Protein AF-A0A1G2Y520-F1 (afdb_monomer)

Nearest PDB structures (foldseek):
  8b6l-assembly1_O  TM=2.629E-01  e=3.991E+00  Homo sapiens
  4i6i-assembly1_A  TM=1.614E-01  e=7.977E+00  Oryctolagus cuniculus

Foldseek 3Di:
DVVVVVVCVVVVVVVCLVVVCPPPVNVVPLPPQPPDPDLQAWEKEWEDDPQKIKMKTQDNADLDQQDKFKWKDQAAPVQKDKDKALADDDFGFDFLSSLLVVLVVVLVLVLQCLPLPCLVPPPDDDDDDDDDDDDDDDDGDDDDQKDKDKDAAQALVRVQVVCVVVVHHDDSVLSVLCNVRRDRRIIMIMMGGHDNDPPLVVVQPPCPDPPPDDPPCPPDSRGTMMIMMGGHPFDKGWDTDDPDFHTKYKYKYFAAKDFPDDDPPKDKDKTKGWRQDQPRPCSNDPPDRDGGTIMIMIITHRDDDRTDMGTIDHDHDPPVVVSNVSSPDDSVNSVVVSLVVQLQVLLVVQQVVCCVPVVGRPLRSNLSNLSSVLVVVVVCVCVVCVPPPVVCVVVDVVVVSVVSNVSSVVSVVVSVVVSVVVVVVD

Solvent-accessible surface area (backbone atoms only — not comparable to full-atom values): 24856 Å² total; per-residue (Å²): 109,71,68,59,53,55,46,50,51,49,53,47,48,51,48,48,58,48,49,77,55,56,45,95,67,42,86,73,47,86,79,47,69,65,66,70,80,55,97,71,37,29,35,38,38,39,35,59,57,98,50,32,34,39,34,41,38,30,70,66,80,62,92,52,80,78,50,68,46,64,42,74,37,76,33,48,68,92,59,52,47,72,45,83,32,58,61,64,88,80,86,74,53,58,48,35,61,57,48,20,47,56,51,49,49,51,40,50,51,53,51,50,72,66,39,82,85,46,67,91,74,68,90,69,85,88,76,86,88,82,83,89,83,86,83,88,88,79,84,87,68,83,81,84,46,61,47,74,51,78,43,74,32,72,40,56,66,53,44,41,52,56,37,37,76,72,76,38,84,62,61,63,82,76,42,53,72,48,48,92,54,28,35,84,58,21,18,35,42,33,40,35,59,53,75,87,72,82,58,78,66,57,81,74,59,66,85,71,77,79,75,82,86,60,92,82,64,71,76,75,75,69,45,67,15,34,38,38,35,33,60,35,98,55,55,66,48,65,48,68,78,60,93,70,90,44,51,36,37,38,39,37,32,57,37,50,53,37,70,68,58,72,67,92,82,48,59,73,44,79,49,64,33,42,28,75,47,87,78,65,5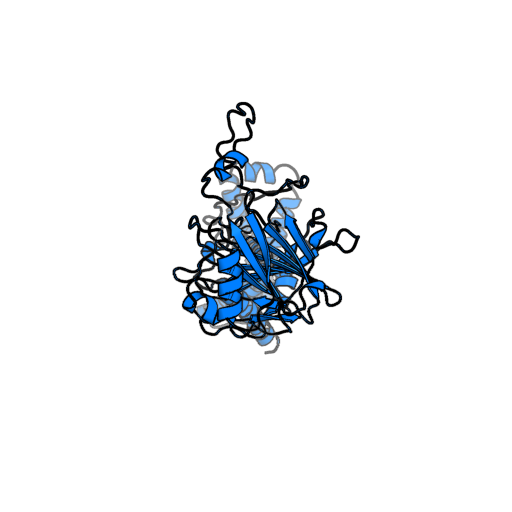7,69,88,76,34,86,92,46,86,58,66,53,47,42,30,21,34,39,39,38,40,68,54,84,69,76,61,45,69,40,39,47,39,87,35,75,65,86,74,43,69,62,31,48,51,53,44,67,48,50,77,72,62,47,48,60,55,39,51,53,51,46,36,50,53,31,19,49,53,28,16,52,51,22,33,72,77,69,73,36,42,83,68,32,19,63,53,17,44,54,59,51,54,50,52,55,50,51,53,46,58,54,60,75,39,81,78,55,55,68,55,48,41,70,73,31,64,65,62,38,51,53,51,52,52,54,51,45,53,52,48,51,51,51,52,51,50,53,49,56,57,60,59,74,76,110

Secondary structure (DSSP, 8-state):
-HHHHHHHHHHHHHHHHHHHH--TTGGGTTT-SS----TTSEEEEEEEETTEEEEEEE----S-TT-EEEEEESS-GGG-EEEEESS------B-HHHHHHHHHHHHHHHHHHH-TTTTTT-----------------------SEEEEEE--SSHHHHHHHHHHTT----HHHHGGGGGG-STT-EEEEEEE-SS--GGGGGG-------TT-TT-----PPPEEEEEEE-SS-EEE----SSSPPPEEEEEES-EEESS--TTS-EEEEEEEE--S---GGG-SSS--SSEEEEEEEE----SS--EEEEEE-PPTTHHHHHHHHH--HHHHHHHHHHHHHHHHHHHHHHHHHHHHS--TTHHHHHTTHHHHHHHHHHHHHHTTTTHHHHHHH-HHHHHHHHHHHHHHHHHHHHHHHHHHHTT-

Mean predicted aligned error: 12.28 Å

Sequence (426 aa):
MKIVTIFAAFLLSQAICLADVNEPNTNNFANQSFRRGNFRSESATINWHDGIQHMVVSPRVVRDNNSIWIFPLKCKSDQVKFNLTGDTLRLSGMDPREIAQNKLKSVNYALIATQLWTLPICYFNMEKSTGNFSGQMSSPVDSNGVRIELFQADSVQTLAQQLESKGRIVPLSELEPYAAYLNSDYSLLTVWREGNEPNMMGLTRGNEPNSTRSSNYRSFRRRPSIYVEFPSDAPYYVLPQKPGRQGRVSLTIAGFWQIANRPQAADFRCNQFVVPDDNIPAFFASSQPLKNIPITTISLGNHAGPVTDLSFVPGRLENMACVDGVANMSPLALVPLGIISLALISYVSAGVSGLLIYKKWRGFATLGFFNIFTILAVGAAMNYRKTDVTDVIKSNKWKARIFLAVFSVLVALISLAAFAMLTKSF

pLDDT: mean 73.28, std 18.88, range [21.95, 97.06]

Structure (mmCIF, N/CA/C/O backbone):
data_AF-A0A1G2Y520-F1
#
_entry.id   AF-A0A1G2Y520-F1
#
loop_
_atom_site.group_PDB
_atom_site.id
_atom_site.type_symbol
_atom_site.label_atom_id
_atom_site.label_alt_id
_atom_site.label_comp_id
_atom_site.label_asym_id
_atom_site.label_entity_id
_atom_site.label_seq_id
_atom_site.pdbx_PDB_ins_code
_atom_site.Cartn_x
_atom_site.Cartn_y
_atom_site.Cartn_z
_atom_site.occupancy
_atom_site.B_iso_or_equiv
_atom_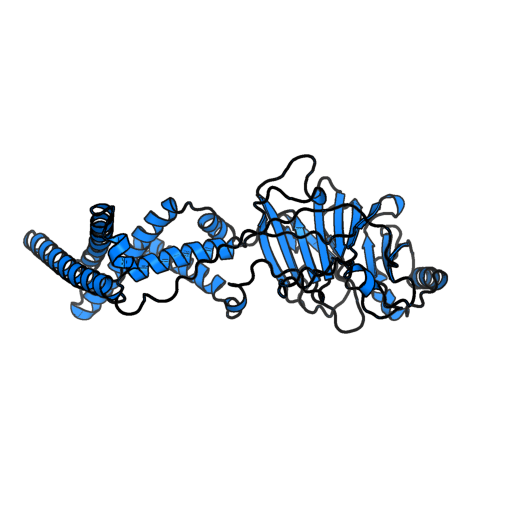site.auth_seq_id
_atom_site.auth_comp_id
_atom_site.auth_asym_id
_atom_site.auth_atom_id
_atom_site.pdbx_PDB_model_num
ATOM 1 N N . MET A 1 1 ? -26.449 -19.793 29.132 1.00 43.16 1 MET A N 1
ATOM 2 C CA . MET A 1 1 ? -25.400 -20.211 28.171 1.00 43.16 1 MET A CA 1
ATOM 3 C C . MET A 1 1 ? -25.212 -19.235 27.010 1.00 43.16 1 MET A C 1
ATOM 5 O O . MET A 1 1 ? -24.106 -18.742 26.884 1.00 43.16 1 MET A O 1
ATOM 9 N N . LYS A 1 2 ? -26.243 -18.865 26.229 1.00 40.91 2 LYS A N 1
ATOM 10 C CA . LYS A 1 2 ? -26.085 -18.014 25.022 1.00 40.91 2 LYS A CA 1
ATOM 11 C C . LYS A 1 2 ? -25.358 -16.665 25.234 1.00 40.91 2 LYS A C 1
ATOM 13 O O . LYS A 1 2 ? -24.536 -16.294 24.409 1.00 40.91 2 LYS A O 1
ATOM 18 N N . ILE A 1 3 ? -25.587 -15.972 26.355 1.00 39.78 3 ILE A N 1
ATOM 19 C CA . ILE A 1 3 ? -24.909 -14.693 26.674 1.00 39.78 3 ILE A CA 1
ATOM 20 C C . ILE A 1 3 ? -23.409 -14.888 26.947 1.00 39.78 3 ILE A C 1
ATOM 22 O O . ILE A 1 3 ? -22.597 -14.072 26.526 1.00 39.78 3 ILE A O 1
ATOM 26 N N . VAL A 1 4 ? -23.029 -15.992 27.597 1.00 41.34 4 VAL A N 1
ATOM 27 C CA . VAL A 1 4 ? -21.620 -16.320 27.875 1.00 41.34 4 VAL A CA 1
ATOM 28 C C . VAL A 1 4 ? -20.883 -16.637 26.575 1.00 41.34 4 VAL A C 1
ATOM 30 O O . VAL A 1 4 ? -19.745 -16.223 26.412 1.00 41.34 4 VAL A O 1
ATOM 33 N N . THR A 1 5 ? -21.542 -17.297 25.621 1.00 43.41 5 THR A N 1
ATOM 34 C CA . THR A 1 5 ? -20.971 -17.595 24.299 1.00 43.41 5 THR A CA 1
ATOM 35 C C . THR A 1 5 ? -20.782 -16.333 23.455 1.00 43.41 5 THR A C 1
ATOM 37 O O . THR A 1 5 ? -19.722 -16.152 22.868 1.00 43.41 5 THR A O 1
ATOM 40 N N . ILE A 1 6 ? -21.765 -15.424 23.442 1.00 46.56 6 ILE A N 1
ATOM 41 C CA . ILE A 1 6 ? -21.655 -14.124 22.754 1.00 46.56 6 ILE A CA 1
ATOM 42 C C . ILE A 1 6 ? -20.550 -13.271 23.391 1.00 46.56 6 ILE A C 1
ATOM 44 O O . ILE A 1 6 ? -19.789 -12.609 22.691 1.00 46.56 6 ILE A O 1
ATOM 48 N N . PHE A 1 7 ? -20.417 -13.324 24.716 1.00 48.91 7 PHE A N 1
ATOM 49 C CA . PHE A 1 7 ? -19.374 -12.605 25.434 1.00 48.91 7 PHE A CA 1
ATOM 50 C C . PHE A 1 7 ? -17.979 -13.186 25.212 1.00 48.91 7 PHE A C 1
ATOM 52 O O . PHE A 1 7 ? -17.042 -12.429 24.981 1.00 48.91 7 PHE A O 1
ATOM 59 N N . ALA A 1 8 ? -17.838 -14.511 25.237 1.00 47.53 8 ALA A N 1
ATOM 60 C CA . ALA A 1 8 ? -16.593 -15.172 24.881 1.00 47.53 8 ALA A CA 1
ATOM 61 C C . ALA A 1 8 ? -16.208 -14.825 23.441 1.00 47.53 8 ALA A C 1
ATOM 63 O O . ALA A 1 8 ? -15.061 -14.488 23.210 1.00 47.53 8 ALA A O 1
ATOM 64 N N . ALA A 1 9 ? -17.162 -14.789 22.505 1.00 48.28 9 ALA A N 1
ATOM 65 C CA . ALA A 1 9 ? -16.915 -14.353 21.134 1.00 48.28 9 ALA A CA 1
ATOM 66 C C . ALA A 1 9 ? -16.510 -12.871 21.044 1.00 48.28 9 ALA A C 1
ATOM 68 O O . ALA A 1 9 ? -15.622 -12.547 20.266 1.00 48.28 9 ALA A O 1
ATOM 69 N N . PHE A 1 10 ? -17.091 -11.982 21.859 1.00 53.69 10 PHE A N 1
ATOM 70 C CA . PHE A 1 10 ? -16.720 -10.562 21.894 1.00 53.69 10 PHE A CA 1
ATOM 71 C C . PHE A 1 10 ? -15.351 -10.322 22.542 1.00 53.69 10 PHE A C 1
ATOM 73 O O . PHE A 1 10 ? -14.533 -9.590 21.996 1.00 53.69 10 PHE A O 1
ATOM 80 N N . LEU A 1 11 ? -15.057 -10.945 23.687 1.00 54.44 11 LEU A N 1
ATOM 81 C CA . LEU A 1 11 ? -13.731 -10.865 24.303 1.00 54.44 11 LEU A CA 1
ATOM 82 C C . LEU A 1 11 ? -12.678 -11.527 23.435 1.00 54.44 11 LEU A C 1
ATOM 84 O O . LEU A 1 11 ? -11.588 -10.989 23.323 1.00 54.44 11 LEU A O 1
ATOM 88 N N . LEU A 1 12 ? -13.001 -12.656 22.809 1.00 51.69 12 LEU A N 1
ATOM 89 C CA . LEU A 1 12 ? -12.123 -13.309 21.856 1.00 51.69 12 LEU A CA 1
ATOM 90 C C . LEU A 1 12 ? -11.956 -12.433 20.614 1.00 51.69 12 LEU A C 1
ATOM 92 O O . LEU A 1 12 ? -10.841 -12.321 20.145 1.00 51.69 12 LEU A O 1
ATOM 96 N N . SER A 1 13 ? -12.980 -11.718 20.132 1.00 49.25 13 SER A N 1
ATOM 97 C CA . SER A 1 13 ? -12.817 -10.773 19.020 1.00 49.25 13 SER A CA 1
ATOM 98 C C . SER A 1 13 ? -11.999 -9.547 19.413 1.00 49.25 13 SER A C 1
ATOM 100 O O . SER A 1 13 ? -11.195 -9.087 18.618 1.00 49.25 13 SER A O 1
ATOM 102 N N . GLN A 1 14 ? -12.152 -9.033 20.639 1.00 52.53 14 GLN A N 1
ATOM 103 C CA . GLN A 1 14 ? -11.319 -7.947 21.164 1.00 52.53 14 GLN A CA 1
ATOM 104 C C . GLN A 1 14 ? -9.881 -8.425 21.374 1.00 52.53 14 GLN A C 1
ATOM 106 O O . GLN A 1 14 ? -8.953 -7.721 21.009 1.00 52.53 14 GLN A O 1
ATOM 111 N N . ALA A 1 15 ? -9.683 -9.628 21.912 1.00 54.78 15 ALA A N 1
ATOM 112 C CA . ALA A 1 15 ? -8.376 -10.232 22.124 1.00 54.78 15 ALA A CA 1
ATOM 113 C C . ALA A 1 15 ? -7.702 -10.612 20.803 1.00 54.78 15 ALA A C 1
ATOM 115 O O . ALA A 1 15 ? -6.509 -10.396 20.687 1.00 54.78 15 ALA A O 1
ATOM 116 N N . ILE A 1 16 ? -8.441 -11.101 19.802 1.00 52.25 16 ILE A N 1
ATOM 117 C CA . ILE A 1 16 ? -7.950 -11.341 18.439 1.00 52.25 16 ILE A CA 1
ATOM 118 C C . ILE A 1 16 ? -7.609 -10.000 17.798 1.00 52.25 16 ILE A C 1
ATOM 120 O O . ILE A 1 16 ? -6.480 -9.831 17.367 1.00 52.25 16 ILE A O 1
ATOM 124 N N . CYS A 1 17 ? -8.503 -9.005 17.825 1.00 48.66 17 CYS A N 1
ATOM 125 C CA . CYS A 1 17 ? -8.189 -7.664 17.328 1.00 48.66 17 CYS A CA 1
ATOM 126 C C . CYS A 1 17 ? -6.982 -7.050 18.044 1.00 48.66 17 CYS A C 1
ATOM 128 O O . CYS A 1 17 ? -6.210 -6.361 17.400 1.00 48.66 17 CYS A O 1
ATOM 130 N N . LEU A 1 18 ? -6.792 -7.283 19.344 1.00 49.88 18 LEU A N 1
ATOM 131 C CA . LEU A 1 18 ? -5.645 -6.779 20.100 1.00 49.88 18 LEU A CA 1
ATOM 132 C C . LEU A 1 18 ? -4.377 -7.613 19.876 1.00 49.88 18 LEU A C 1
ATOM 134 O O . LEU A 1 18 ? -3.298 -7.038 19.887 1.00 49.88 18 LEU A O 1
ATOM 138 N N . ALA A 1 19 ? -4.471 -8.927 19.666 1.00 51.09 19 ALA A N 1
ATOM 139 C CA . ALA A 1 19 ? -3.338 -9.818 19.408 1.00 51.09 19 ALA A CA 1
ATOM 140 C C . ALA A 1 19 ? -2.801 -9.644 17.981 1.00 51.09 19 ALA A C 1
ATOM 142 O O . ALA A 1 19 ? -1.594 -9.517 17.808 1.00 51.09 19 ALA A O 1
ATOM 143 N N . ASP A 1 20 ? -3.693 -9.521 16.997 1.00 46.75 20 ASP A N 1
ATOM 144 C CA . ASP A 1 20 ? -3.380 -9.203 15.594 1.00 46.75 20 ASP A CA 1
ATOM 145 C C . ASP A 1 20 ? -2.811 -7.768 15.467 1.00 46.75 20 ASP A C 1
ATOM 147 O O . ASP A 1 20 ? -2.061 -7.435 14.553 1.00 46.75 20 ASP A O 1
ATOM 151 N N . VAL A 1 21 ? -3.113 -6.901 16.444 1.00 44.84 21 VAL A N 1
ATOM 152 C CA . VAL A 1 21 ? -2.559 -5.540 16.573 1.00 44.84 21 VAL A CA 1
ATOM 153 C C . VAL A 1 21 ? -1.263 -5.484 17.391 1.00 44.84 21 VAL A C 1
ATOM 155 O O . VAL A 1 21 ? -0.453 -4.583 17.174 1.00 44.84 21 VAL A O 1
ATOM 158 N N . ASN A 1 22 ? -1.034 -6.416 18.316 1.00 40.56 22 ASN A N 1
ATOM 159 C CA . ASN A 1 22 ? 0.136 -6.457 19.200 1.00 40.56 22 ASN A CA 1
ATOM 160 C C . ASN A 1 22 ? 1.236 -7.408 18.705 1.00 40.56 22 ASN A C 1
ATOM 162 O O . ASN A 1 22 ? 2.129 -7.745 19.488 1.00 40.56 22 ASN A O 1
ATOM 166 N N . GLU A 1 23 ? 1.222 -7.820 17.430 1.00 43.47 23 GLU A N 1
ATOM 167 C CA . GLU A 1 23 ? 2.393 -8.462 16.826 1.00 43.47 23 GLU A CA 1
ATOM 168 C C . GLU A 1 23 ? 3.651 -7.640 17.177 1.00 43.47 23 GLU A C 1
ATOM 170 O O . GLU A 1 23 ? 3.658 -6.424 16.965 1.00 43.47 23 GLU A O 1
ATOM 175 N N . PRO A 1 24 ? 4.720 -8.253 17.723 1.00 39.06 24 PRO A N 1
ATOM 176 C CA . PRO A 1 24 ? 5.790 -7.572 18.470 1.00 39.06 24 PRO A CA 1
ATOM 177 C C . PRO A 1 24 ? 6.632 -6.550 17.683 1.00 39.06 24 PRO A C 1
ATOM 179 O O . PRO A 1 24 ? 7.568 -5.966 18.224 1.00 39.06 24 PRO A O 1
ATOM 182 N N . ASN A 1 25 ? 6.283 -6.260 16.430 1.00 43.03 25 ASN A N 1
ATOM 183 C CA . ASN A 1 25 ? 6.842 -5.161 15.657 1.00 43.03 25 ASN A CA 1
ATOM 184 C C . ASN A 1 25 ? 5.964 -3.891 15.626 1.00 43.03 25 ASN A C 1
ATOM 186 O O . ASN A 1 25 ? 6.481 -2.847 15.221 1.00 43.03 25 ASN A O 1
ATOM 190 N N . THR A 1 26 ? 4.696 -3.909 16.069 1.00 40.19 26 THR A N 1
ATOM 191 C CA . THR A 1 26 ? 3.736 -2.793 15.891 1.00 40.19 26 THR A CA 1
ATOM 192 C C . THR A 1 26 ? 4.038 -1.520 16.688 1.00 40.19 26 THR A C 1
ATOM 194 O O . THR A 1 26 ? 3.610 -0.432 16.303 1.00 40.19 26 THR A O 1
ATOM 197 N N . ASN A 1 27 ? 4.890 -1.573 17.715 1.00 37.47 27 ASN A N 1
ATOM 198 C CA . ASN A 1 27 ? 5.296 -0.374 18.466 1.00 37.47 27 ASN A CA 1
ATOM 199 C C . ASN A 1 27 ? 6.153 0.614 17.646 1.00 37.47 27 ASN A C 1
ATOM 201 O O . ASN A 1 27 ? 6.233 1.791 17.990 1.00 37.47 27 ASN A O 1
ATOM 205 N N . ASN A 1 28 ? 6.712 0.190 16.505 1.00 41.12 28 ASN A N 1
ATOM 206 C CA . ASN A 1 28 ? 7.311 1.101 15.521 1.00 41.12 28 ASN A CA 1
ATOM 207 C C . ASN A 1 28 ? 6.284 1.761 14.578 1.00 41.12 28 ASN A C 1
ATOM 209 O O . ASN A 1 28 ? 6.681 2.575 13.743 1.00 41.12 28 ASN A O 1
ATOM 213 N N . PHE A 1 29 ? 4.995 1.414 14.654 1.00 40.03 29 PHE A N 1
ATOM 214 C CA . PHE A 1 29 ? 3.972 1.800 13.674 1.00 40.03 29 PHE A CA 1
ATOM 215 C C . PHE A 1 29 ? 3.117 2.995 14.124 1.00 40.03 29 PHE A C 1
ATOM 217 O O . PHE A 1 29 ? 2.701 3.770 13.273 1.00 40.03 29 PHE A O 1
ATOM 224 N N . ALA A 1 30 ? 2.950 3.237 15.430 1.00 37.59 30 ALA A N 1
ATOM 225 C CA . ALA A 1 30 ? 2.093 4.314 15.960 1.00 37.59 30 ALA A CA 1
ATOM 226 C C . ALA A 1 30 ? 2.603 5.755 15.714 1.00 37.59 30 ALA A C 1
ATOM 228 O O . ALA A 1 30 ? 1.919 6.714 16.044 1.00 37.59 30 ALA A O 1
ATOM 229 N N . ASN A 1 31 ? 3.801 5.915 15.138 1.00 35.94 31 ASN A N 1
ATOM 230 C CA . ASN A 1 31 ? 4.350 7.199 14.677 1.00 35.94 31 ASN A CA 1
ATOM 231 C C . ASN A 1 31 ? 4.694 7.183 13.173 1.00 35.94 31 ASN A C 1
ATOM 233 O O . ASN A 1 31 ? 5.411 8.058 12.680 1.00 35.94 31 ASN A O 1
ATOM 237 N N . GLN A 1 32 ? 4.208 6.186 12.426 1.00 37.88 32 GLN A N 1
ATOM 238 C CA . GLN A 1 32 ? 4.327 6.130 10.971 1.00 37.88 32 GLN A CA 1
ATOM 239 C C . GLN A 1 32 ? 3.059 6.679 10.315 1.00 37.88 32 GLN A C 1
ATOM 241 O O . GLN A 1 32 ? 2.461 6.013 9.477 1.00 37.88 32 GLN A O 1
ATOM 246 N N . SER A 1 33 ? 2.719 7.944 10.597 1.00 41.62 33 SER A N 1
ATOM 247 C CA . SER A 1 33 ? 2.083 8.751 9.548 1.00 41.62 33 SER A CA 1
ATOM 248 C C . SER A 1 33 ? 2.929 8.540 8.295 1.00 41.62 33 SER A C 1
ATOM 250 O O . SER A 1 33 ? 4.141 8.761 8.365 1.00 41.62 33 SER A O 1
ATOM 252 N N . PHE A 1 34 ? 2.325 7.955 7.250 1.00 46.12 34 PHE A N 1
ATOM 253 C CA . PHE A 1 34 ? 2.953 7.460 6.018 1.00 46.12 34 PHE A CA 1
ATOM 254 C C . PHE A 1 34 ? 4.376 8.002 5.861 1.00 46.12 34 PHE A C 1
ATOM 256 O O . PHE A 1 34 ? 4.566 9.147 5.435 1.00 46.12 34 PHE A O 1
ATOM 263 N N . ARG A 1 35 ? 5.383 7.253 6.351 1.00 44.53 35 ARG A N 1
ATOM 264 C CA . ARG A 1 35 ? 6.751 7.781 6.398 1.00 44.53 35 ARG A CA 1
ATOM 265 C C . ARG A 1 35 ? 7.135 8.073 4.957 1.00 44.53 35 ARG A C 1
ATOM 267 O O . ARG A 1 35 ? 7.336 7.148 4.174 1.00 44.53 35 ARG A O 1
ATOM 274 N N . ARG A 1 36 ? 7.199 9.375 4.650 1.00 46.91 36 ARG A N 1
ATOM 275 C CA . ARG A 1 36 ? 7.660 9.979 3.398 1.00 46.91 36 ARG A CA 1
ATOM 276 C C . ARG A 1 36 ? 8.698 9.063 2.766 1.00 46.91 36 ARG A C 1
ATOM 278 O O . ARG A 1 36 ? 9.697 8.776 3.430 1.00 46.91 36 ARG A O 1
ATOM 285 N N . GLY A 1 37 ? 8.426 8.596 1.543 1.00 44.78 37 GLY A N 1
ATOM 286 C CA . GLY A 1 37 ? 9.242 7.606 0.842 1.00 44.78 37 GLY A CA 1
ATOM 287 C C . GLY A 1 37 ? 10.723 7.831 1.121 1.00 44.78 37 GLY A C 1
ATOM 288 O O . GLY A 1 37 ? 11.270 8.895 0.821 1.00 44.78 37 GLY A O 1
ATOM 289 N N . ASN A 1 38 ? 11.353 6.869 1.797 1.00 50.16 38 ASN A N 1
ATOM 290 C CA . ASN A 1 38 ? 12.763 6.979 2.128 1.00 50.16 38 ASN A CA 1
ATOM 291 C C . ASN A 1 38 ? 13.520 7.103 0.802 1.00 50.16 38 ASN A C 1
ATOM 293 O O . ASN A 1 38 ? 13.324 6.284 -0.094 1.00 50.16 38 ASN A O 1
ATOM 297 N N . PHE A 1 39 ? 14.419 8.083 0.668 1.00 50.53 39 PHE A N 1
ATOM 298 C CA . PHE A 1 39 ? 15.205 8.328 -0.552 1.00 50.53 39 PHE A CA 1
ATOM 299 C C . PHE A 1 39 ? 16.120 7.154 -0.970 1.00 50.53 39 PHE A C 1
ATOM 301 O O . PHE A 1 39 ? 16.934 7.283 -1.887 1.00 50.53 39 PHE A O 1
ATOM 308 N N . ARG A 1 40 ? 15.980 5.994 -0.331 1.00 65.00 40 ARG A N 1
ATOM 309 C CA . ARG A 1 40 ? 16.702 4.753 -0.588 1.00 65.00 40 ARG A CA 1
ATOM 310 C C . ARG A 1 40 ? 15.833 3.632 -1.166 1.00 65.00 40 ARG A C 1
ATOM 312 O O . ARG A 1 40 ? 16.404 2.612 -1.534 1.00 65.00 40 ARG A O 1
ATOM 319 N N . SER A 1 41 ? 14.511 3.794 -1.246 1.00 79.19 41 SER A N 1
ATOM 320 C CA . SER A 1 41 ? 13.607 2.795 -1.834 1.00 79.19 41 SER A CA 1
ATOM 321 C C . SER A 1 41 ? 13.214 3.152 -3.262 1.00 79.19 41 SER A C 1
ATOM 323 O O . SER A 1 41 ? 13.166 4.336 -3.621 1.00 79.19 41 SER A O 1
ATOM 325 N N . GLU A 1 42 ? 12.944 2.116 -4.045 1.00 87.62 42 GLU A N 1
ATOM 326 C CA . GLU A 1 42 ? 12.212 2.201 -5.307 1.00 87.62 42 GLU A CA 1
ATOM 327 C C . GLU A 1 42 ? 10.730 2.336 -4.987 1.00 87.62 42 GLU A C 1
ATOM 329 O O . GLU A 1 42 ? 10.259 1.799 -3.978 1.00 87.62 42 GLU A O 1
ATOM 334 N N . SER A 1 43 ? 9.998 3.086 -5.802 1.00 90.56 43 SER A N 1
ATOM 335 C CA . SER A 1 43 ? 8.558 3.203 -5.616 1.00 90.56 43 SER A CA 1
ATOM 336 C C . SER A 1 43 ? 7.822 3.242 -6.934 1.00 90.56 43 SER A C 1
ATOM 338 O O . SER A 1 43 ? 8.283 3.898 -7.863 1.00 90.56 43 SER A O 1
ATOM 340 N N . ALA A 1 44 ? 6.663 2.601 -6.979 1.00 92.69 44 ALA A N 1
ATOM 341 C CA . ALA A 1 44 ? 5.745 2.698 -8.097 1.00 92.69 44 ALA A CA 1
ATOM 342 C C . ALA A 1 44 ? 4.332 2.967 -7.591 1.00 92.69 44 ALA A C 1
ATOM 344 O O . ALA A 1 44 ? 3.929 2.479 -6.536 1.00 92.69 44 ALA A O 1
ATOM 345 N N . THR A 1 45 ? 3.598 3.775 -8.340 1.00 93.31 45 THR A N 1
ATOM 346 C CA . THR A 1 45 ? 2.195 4.079 -8.089 1.00 93.31 45 THR A CA 1
ATOM 347 C C . THR A 1 45 ? 1.394 3.627 -9.293 1.00 93.31 45 THR A C 1
ATOM 349 O O . THR A 1 45 ? 1.686 4.074 -10.393 1.00 93.31 45 THR A O 1
ATOM 352 N N . ILE A 1 46 ? 0.427 2.740 -9.100 1.00 94.31 46 ILE A N 1
ATOM 353 C CA . ILE A 1 46 ? -0.373 2.116 -10.149 1.00 94.31 46 ILE A CA 1
ATOM 354 C C . ILE A 1 46 ? -1.825 2.562 -9.982 1.00 94.31 46 ILE A C 1
ATOM 356 O O . ILE A 1 46 ? -2.388 2.499 -8.888 1.00 94.31 46 ILE A O 1
ATOM 360 N N . ASN A 1 47 ? -2.432 2.993 -11.076 1.00 94.00 47 ASN A N 1
ATOM 361 C CA . ASN A 1 47 ? -3.862 3.183 -11.219 1.00 94.00 47 ASN A CA 1
ATOM 362 C C . ASN A 1 47 ? -4.310 2.368 -12.436 1.00 94.00 47 ASN A C 1
ATOM 364 O O . ASN A 1 47 ? -3.788 2.562 -13.528 1.00 94.00 47 ASN A O 1
ATOM 368 N N . TRP A 1 48 ? -5.223 1.424 -12.238 1.00 94.75 48 TRP A N 1
ATOM 369 C CA . TRP A 1 48 ? -5.710 0.552 -13.302 1.00 94.75 48 TRP A CA 1
ATOM 370 C C . TRP A 1 48 ? -7.219 0.718 -13.428 1.00 94.75 48 TRP A C 1
ATOM 372 O O . TRP A 1 48 ? -7.938 0.558 -12.440 1.00 94.75 48 TRP A O 1
ATOM 382 N N . HIS A 1 49 ? -7.685 1.046 -14.629 1.00 92.69 49 HIS A N 1
ATOM 383 C CA . HIS A 1 49 ? -9.103 1.114 -14.970 1.00 92.69 49 HIS A CA 1
ATOM 384 C C . HIS A 1 49 ? -9.285 0.882 -16.472 1.00 92.69 49 HIS A C 1
ATOM 386 O O . HIS A 1 49 ? -8.394 1.176 -17.263 1.00 92.69 49 HIS A O 1
ATOM 392 N N . ASP A 1 50 ? -10.432 0.323 -16.861 1.00 93.31 50 ASP A N 1
ATOM 393 C CA . ASP A 1 50 ? -10.829 0.139 -18.266 1.00 93.31 50 ASP A CA 1
ATOM 394 C C . ASP A 1 50 ? -9.792 -0.599 -19.139 1.00 93.31 50 ASP A C 1
ATOM 396 O O . ASP A 1 50 ? -9.629 -0.307 -20.322 1.00 93.31 50 ASP A O 1
ATOM 400 N N . GLY A 1 51 ? -9.063 -1.558 -18.554 1.00 94.94 51 GLY A N 1
ATOM 401 C CA . GLY A 1 51 ? -8.024 -2.321 -19.256 1.00 94.94 51 GLY A CA 1
ATOM 402 C C . GLY A 1 51 ? -6.739 -1.534 -19.533 1.00 94.94 51 GLY A C 1
ATOM 403 O O . GLY A 1 51 ? -5.894 -1.994 -20.299 1.00 94.94 51 GLY A O 1
ATOM 404 N N . ILE A 1 52 ? -6.569 -0.359 -18.922 1.00 95.38 52 ILE A N 1
ATOM 405 C CA . ILE A 1 52 ? -5.381 0.486 -19.051 1.00 95.38 52 ILE A CA 1
ATOM 406 C C . ILE A 1 52 ? -4.706 0.611 -17.685 1.00 95.38 52 ILE A C 1
ATOM 408 O O . ILE A 1 52 ? -5.329 0.946 -16.675 1.00 95.38 52 ILE A O 1
ATOM 412 N N . GLN A 1 53 ? -3.401 0.343 -17.650 1.00 95.94 53 GLN A N 1
ATOM 413 C CA . GLN A 1 53 ? -2.558 0.578 -16.488 1.00 95.94 53 GLN A CA 1
ATOM 414 C C . GLN A 1 53 ? -1.831 1.912 -16.639 1.00 95.94 53 GLN A C 1
ATOM 416 O O . GLN A 1 53 ? -0.926 2.055 -17.458 1.00 95.94 53 GLN A O 1
ATOM 421 N N . HIS A 1 54 ? -2.176 2.861 -15.779 1.00 94.44 54 HIS A N 1
ATOM 422 C CA . HIS A 1 54 ? -1.417 4.078 -15.544 1.00 94.44 54 HIS A CA 1
ATOM 423 C C . HIS A 1 54 ? -0.442 3.825 -14.399 1.00 94.44 54 HIS A C 1
ATOM 425 O O . HIS A 1 54 ? -0.817 3.347 -13.327 1.00 94.44 54 HIS A O 1
ATOM 431 N N . MET A 1 55 ? 0.830 4.140 -14.591 1.00 94.31 55 MET A N 1
ATOM 432 C CA . MET A 1 55 ? 1.863 3.850 -13.612 1.00 94.31 55 MET A CA 1
ATOM 433 C C . MET A 1 55 ? 2.876 4.985 -13.530 1.00 94.31 55 MET A C 1
ATOM 435 O O . MET A 1 55 ? 3.439 5.393 -14.534 1.00 94.31 55 MET A O 1
ATOM 439 N N . VAL A 1 56 ? 3.155 5.474 -12.325 1.00 92.56 56 VAL A N 1
ATOM 440 C CA . VAL A 1 56 ? 4.292 6.363 -12.061 1.00 92.56 56 VAL A CA 1
ATOM 441 C C . VAL A 1 56 ? 5.362 5.579 -11.335 1.00 92.56 56 VAL A C 1
ATOM 443 O O . VAL A 1 56 ? 5.155 5.182 -10.188 1.00 92.56 56 VAL A O 1
ATOM 446 N N . VAL A 1 57 ? 6.515 5.387 -11.969 1.00 91.19 57 VAL A N 1
ATOM 447 C CA . VAL A 1 57 ? 7.657 4.714 -11.350 1.00 91.19 57 VAL A CA 1
ATOM 448 C C . VAL A 1 57 ? 8.765 5.699 -11.038 1.00 91.19 57 VAL A C 1
ATOM 450 O O . VAL A 1 57 ? 9.137 6.540 -11.848 1.00 91.19 57 VAL A O 1
ATOM 453 N N . SER A 1 58 ? 9.314 5.580 -9.840 1.00 89.94 58 SER A N 1
ATOM 454 C CA . SER A 1 58 ? 10.412 6.396 -9.343 1.00 89.94 58 SER A CA 1
ATOM 455 C C . SER A 1 58 ? 11.594 5.468 -9.075 1.00 89.94 58 SER A C 1
ATOM 457 O O . SER A 1 58 ? 11.758 4.975 -7.946 1.00 89.94 58 SER A O 1
ATOM 459 N N . PRO A 1 59 ? 12.400 5.172 -10.109 1.00 85.38 59 PRO A N 1
ATOM 460 C CA . PRO A 1 59 ? 13.503 4.245 -9.969 1.00 85.38 59 PRO A CA 1
ATOM 461 C C . PRO A 1 59 ? 14.534 4.792 -8.987 1.00 85.38 59 PRO A C 1
ATOM 463 O O . PRO A 1 59 ? 14.832 5.989 -8.917 1.00 85.38 59 PRO A O 1
ATOM 466 N N . ARG A 1 60 ? 15.140 3.884 -8.224 1.00 81.94 60 ARG A N 1
ATOM 467 C CA . ARG A 1 60 ? 16.331 4.209 -7.451 1.00 81.94 60 ARG A CA 1
ATOM 468 C C . ARG A 1 60 ? 17.506 4.268 -8.417 1.00 81.94 60 ARG A C 1
ATOM 470 O O . ARG A 1 60 ? 18.117 3.241 -8.713 1.00 81.94 60 ARG A O 1
ATOM 477 N N . VAL A 1 61 ? 17.825 5.475 -8.866 1.00 67.69 61 VAL A N 1
ATOM 478 C CA . VAL A 1 61 ? 19.039 5.740 -9.640 1.00 67.69 61 VAL A CA 1
ATOM 479 C C . VAL A 1 61 ? 20.236 5.590 -8.701 1.00 67.69 61 VAL A C 1
ATOM 481 O O . VAL A 1 61 ? 20.393 6.342 -7.732 1.00 67.69 61 VAL A O 1
ATOM 484 N N . VAL A 1 62 ? 21.039 4.552 -8.927 1.00 70.88 62 VAL A N 1
ATOM 485 C CA . VAL A 1 62 ? 22.319 4.367 -8.236 1.00 70.88 62 VAL A CA 1
ATOM 486 C C . VAL A 1 62 ? 23.319 5.338 -8.869 1.00 70.88 62 VAL A C 1
ATOM 488 O O . VAL A 1 62 ? 23.166 5.738 -10.016 1.00 70.88 62 VAL A O 1
ATOM 491 N N . ARG A 1 63 ? 24.336 5.780 -8.120 1.00 69.12 63 ARG A N 1
ATOM 492 C CA . ARG A 1 63 ? 25.360 6.699 -8.656 1.00 69.12 63 ARG A CA 1
ATOM 493 C C . ARG A 1 63 ? 26.245 6.077 -9.741 1.00 69.12 63 ARG A C 1
ATOM 495 O O . ARG A 1 63 ? 27.064 6.796 -10.300 1.00 69.12 63 ARG A O 1
ATOM 502 N N . ASP A 1 64 ? 26.094 4.785 -9.992 1.00 73.00 64 ASP A N 1
ATOM 503 C CA . ASP A 1 64 ? 26.859 4.071 -10.996 1.00 73.00 64 ASP A CA 1
ATOM 504 C C . ASP A 1 64 ? 26.378 4.454 -12.401 1.00 73.00 64 ASP A C 1
ATOM 506 O O . ASP A 1 64 ? 25.184 4.363 -12.708 1.00 73.00 64 ASP A O 1
ATOM 510 N N . ASN A 1 65 ? 27.316 4.899 -13.236 1.00 68.62 65 ASN A N 1
ATOM 511 C CA . ASN A 1 65 ? 27.055 5.360 -14.598 1.00 68.62 65 ASN A CA 1
ATOM 512 C C . ASN A 1 65 ? 26.577 4.228 -15.521 1.00 68.62 65 ASN A C 1
ATOM 514 O O . ASN A 1 65 ? 25.987 4.519 -16.559 1.00 68.62 65 ASN A O 1
ATOM 518 N N . ASN A 1 66 ? 26.779 2.968 -15.124 1.00 75.81 66 ASN A N 1
ATOM 519 C CA . ASN A 1 66 ? 26.308 1.800 -15.868 1.00 75.81 66 ASN A CA 1
ATOM 520 C C . ASN A 1 66 ? 24.989 1.228 -15.336 1.00 75.81 66 ASN A C 1
ATOM 522 O O . ASN A 1 66 ? 24.505 0.228 -15.857 1.00 75.81 66 ASN A O 1
ATOM 526 N N . SER A 1 67 ? 24.373 1.847 -14.321 1.00 81.62 67 SER A N 1
ATOM 527 C CA . SER A 1 67 ? 23.096 1.348 -13.811 1.00 81.62 67 SER A CA 1
ATOM 528 C C . SER A 1 67 ? 21.956 1.628 -14.795 1.00 81.62 67 SER A C 1
ATOM 530 O O . SER A 1 67 ? 21.592 2.779 -15.046 1.00 81.62 67 SER A O 1
ATOM 532 N N . ILE A 1 68 ? 21.378 0.551 -15.327 1.00 87.31 68 ILE A N 1
ATOM 533 C CA . ILE A 1 68 ? 20.170 0.579 -16.152 1.00 87.31 68 ILE A CA 1
ATOM 534 C C . ILE A 1 68 ? 19.037 -0.041 -15.352 1.00 87.31 68 ILE A C 1
ATOM 536 O O . ILE A 1 68 ? 19.203 -1.040 -14.651 1.00 87.31 68 ILE A O 1
ATOM 540 N N . TRP A 1 69 ? 17.874 0.584 -15.430 1.00 88.06 69 TRP A N 1
ATOM 541 C CA . TRP A 1 69 ? 16.642 0.024 -14.916 1.00 88.06 69 TRP A CA 1
ATOM 542 C C . TRP A 1 69 ? 15.795 -0.434 -16.098 1.00 88.06 69 TRP A C 1
ATOM 544 O O . TRP A 1 69 ? 15.538 0.358 -16.999 1.00 88.06 69 TRP A O 1
ATOM 554 N N . ILE A 1 70 ? 15.416 -1.710 -16.106 1.00 91.06 70 ILE A N 1
ATOM 555 C CA . ILE A 1 70 ? 14.626 -2.336 -17.168 1.00 91.06 70 ILE A CA 1
ATOM 556 C C . ILE A 1 70 ? 13.290 -2.743 -16.555 1.00 91.06 70 ILE A C 1
ATOM 558 O O . ILE A 1 70 ? 13.253 -3.441 -15.541 1.00 91.06 70 ILE A O 1
ATOM 562 N N . PHE A 1 71 ? 12.202 -2.281 -17.156 1.00 92.44 71 PHE A N 1
ATOM 563 C CA . PHE A 1 71 ? 10.843 -2.563 -16.729 1.00 92.44 71 PHE A CA 1
ATOM 564 C C . PHE A 1 71 ? 10.066 -3.215 -17.878 1.00 92.44 71 PHE A C 1
ATOM 566 O O . PHE A 1 71 ? 9.715 -2.529 -18.843 1.00 92.44 71 PHE A O 1
ATOM 573 N N . PRO A 1 72 ? 9.816 -4.533 -17.807 1.00 95.31 72 PRO A N 1
ATOM 574 C CA . PRO A 1 72 ? 9.018 -5.221 -18.809 1.00 95.31 72 PRO A CA 1
ATOM 575 C C . PRO A 1 72 ? 7.548 -4.800 -18.766 1.00 95.31 72 PRO A C 1
ATOM 577 O O . PRO A 1 72 ? 6.926 -4.759 -17.704 1.00 95.31 72 PRO A O 1
ATOM 580 N N . LEU A 1 73 ? 6.999 -4.519 -19.943 1.00 95.06 73 LEU A N 1
ATOM 581 C CA . LEU A 1 73 ? 5.614 -4.146 -20.191 1.00 95.06 73 LEU A CA 1
ATOM 582 C C . LEU A 1 73 ? 4.982 -5.189 -21.109 1.00 95.06 73 LEU A C 1
ATOM 584 O O . LEU A 1 73 ? 5.426 -5.338 -22.238 1.00 95.06 73 LEU A O 1
ATOM 588 N N . LYS A 1 74 ? 3.945 -5.890 -20.654 1.00 94.88 74 LYS A N 1
ATOM 589 C CA . LYS A 1 74 ? 3.187 -6.906 -21.402 1.00 94.88 74 LYS A CA 1
ATOM 590 C C . LYS A 1 74 ? 2.280 -6.287 -22.481 1.00 94.88 74 LYS A C 1
ATOM 592 O O . LYS A 1 74 ? 1.058 -6.359 -22.393 1.00 94.88 74 LYS A O 1
ATOM 597 N N . CYS A 1 75 ? 2.883 -5.599 -23.443 1.00 95.31 75 CYS A N 1
ATOM 598 C CA . CYS A 1 75 ? 2.227 -4.998 -24.602 1.00 95.31 75 CYS A CA 1
ATOM 599 C C . CYS A 1 75 ? 3.261 -4.647 -25.684 1.00 95.31 75 CYS A C 1
ATOM 601 O O . CYS A 1 75 ? 4.473 -4.664 -25.437 1.00 95.31 75 CYS A O 1
ATOM 603 N N . LYS A 1 76 ? 2.783 -4.290 -26.880 1.00 94.31 76 LYS A N 1
ATOM 604 C CA . LYS A 1 76 ? 3.638 -3.821 -27.979 1.00 94.31 76 LYS A CA 1
ATOM 605 C C . LYS A 1 76 ? 4.066 -2.368 -27.782 1.00 94.31 76 LYS A C 1
ATOM 607 O O . LYS A 1 76 ? 3.404 -1.599 -27.086 1.00 94.31 76 LYS A O 1
ATOM 612 N N . SER A 1 77 ? 5.167 -1.986 -28.423 1.00 91.81 77 SER A N 1
ATOM 613 C CA . SER A 1 77 ? 5.821 -0.698 -28.183 1.00 91.81 77 SER A CA 1
ATOM 614 C C . SER A 1 77 ? 4.986 0.504 -28.630 1.00 91.81 77 SER A C 1
ATOM 616 O O . SER A 1 77 ? 5.026 1.552 -27.993 1.00 91.81 77 SER A O 1
ATOM 618 N N . ASP A 1 78 ? 4.173 0.331 -29.671 1.00 94.12 78 ASP A N 1
ATOM 619 C CA . ASP A 1 78 ? 3.222 1.316 -30.193 1.00 94.12 78 ASP A CA 1
ATOM 620 C C . ASP A 1 78 ? 2.022 1.568 -29.263 1.00 94.12 78 ASP A C 1
ATOM 622 O O . ASP A 1 78 ? 1.319 2.567 -29.413 1.00 94.12 78 ASP A O 1
ATOM 626 N N . GLN A 1 79 ? 1.804 0.694 -28.277 1.00 94.88 79 GLN A N 1
ATOM 627 C CA . GLN A 1 79 ? 0.727 0.804 -27.290 1.00 94.88 79 GLN A CA 1
ATOM 628 C C . GLN A 1 79 ? 1.173 1.471 -25.982 1.00 94.88 79 GLN A C 1
ATOM 630 O O . GLN A 1 79 ? 0.335 1.744 -25.121 1.00 94.88 79 GLN A O 1
ATOM 635 N N . VAL A 1 80 ? 2.473 1.732 -25.816 1.00 93.75 80 VAL A N 1
ATOM 636 C CA . VAL A 1 80 ? 3.032 2.343 -24.607 1.00 93.75 80 VAL A CA 1
ATOM 637 C C . VAL A 1 80 ? 3.140 3.850 -24.790 1.00 93.75 80 VAL A C 1
ATOM 639 O O . VAL A 1 80 ? 3.801 4.339 -25.704 1.00 93.75 80 VAL A O 1
ATOM 642 N N . LYS A 1 81 ? 2.572 4.607 -23.853 1.00 93.00 81 LYS A N 1
ATOM 643 C CA . LYS A 1 81 ? 2.839 6.043 -23.714 1.00 93.00 81 LYS A CA 1
ATOM 644 C C . LYS A 1 81 ? 3.640 6.264 -22.446 1.00 93.00 81 LYS A C 1
ATOM 646 O O . LYS A 1 81 ? 3.308 5.716 -21.400 1.00 93.00 81 LYS A O 1
ATOM 651 N N . PHE A 1 82 ? 4.676 7.087 -22.500 1.00 91.19 82 PHE A N 1
ATOM 652 C CA . PHE A 1 82 ? 5.428 7.447 -21.304 1.00 91.19 82 PHE A CA 1
ATOM 653 C C . PHE A 1 82 ? 5.831 8.916 -21.323 1.00 91.19 82 PHE A C 1
ATOM 655 O O . PHE A 1 82 ? 5.985 9.524 -22.379 1.00 91.19 82 PHE A O 1
ATOM 662 N N . ASN A 1 83 ? 5.982 9.493 -20.134 1.00 87.94 83 ASN A N 1
ATOM 663 C CA . ASN A 1 83 ? 6.441 10.862 -19.960 1.00 87.94 83 ASN A CA 1
ATOM 664 C C . ASN A 1 83 ? 7.294 10.984 -18.692 1.00 87.94 83 ASN A C 1
ATOM 666 O O . ASN A 1 83 ? 7.033 10.330 -17.678 1.00 87.94 83 ASN A O 1
ATOM 670 N N . LEU A 1 84 ? 8.307 11.845 -18.732 1.00 83.62 84 LEU A N 1
ATOM 671 C CA . LEU A 1 84 ? 9.035 12.248 -17.538 1.00 83.62 84 LEU A CA 1
ATOM 672 C C . LEU A 1 84 ? 8.137 13.152 -16.695 1.00 83.62 84 LEU A C 1
ATOM 674 O O . LEU A 1 84 ? 7.615 14.158 -17.163 1.00 83.62 84 LEU A O 1
ATOM 678 N N . THR A 1 85 ? 7.987 12.809 -15.422 1.00 81.69 85 THR A N 1
ATOM 679 C CA . THR A 1 85 ? 7.330 13.664 -14.440 1.00 81.69 85 THR A CA 1
ATOM 680 C C . THR A 1 85 ? 8.318 14.051 -13.346 1.00 81.69 85 THR A C 1
ATOM 682 O O . THR A 1 85 ? 9.074 13.230 -12.815 1.00 81.69 85 THR A O 1
ATOM 685 N N . GLY A 1 86 ? 8.348 15.346 -13.029 1.00 67.88 86 GLY A N 1
ATOM 686 C CA . GLY A 1 86 ? 9.247 15.905 -12.021 1.00 67.88 86 GLY A CA 1
ATOM 687 C C . GLY A 1 86 ? 8.875 15.507 -10.593 1.00 67.88 86 GLY A C 1
ATOM 688 O O . GLY A 1 86 ? 9.717 15.602 -9.701 1.00 67.88 86 GLY A O 1
ATOM 689 N N . ASP A 1 87 ? 7.646 15.030 -10.377 1.00 68.81 87 ASP A N 1
ATOM 690 C CA . ASP A 1 87 ? 7.110 14.790 -9.046 1.00 68.81 87 ASP A CA 1
ATOM 691 C C . ASP A 1 87 ? 6.721 13.325 -8.842 1.00 68.81 87 ASP A C 1
ATOM 693 O O . ASP A 1 87 ? 5.899 12.743 -9.549 1.00 68.81 87 ASP A O 1
ATOM 697 N N . THR A 1 88 ? 7.294 12.730 -7.794 1.00 71.44 88 THR A N 1
ATOM 698 C CA . THR A 1 88 ? 6.778 11.491 -7.212 1.00 71.44 88 THR A CA 1
ATOM 699 C C . THR A 1 88 ? 5.382 11.772 -6.672 1.00 71.44 88 THR A C 1
ATOM 701 O O . THR A 1 88 ? 5.244 12.650 -5.812 1.00 71.44 88 THR A O 1
ATOM 704 N N . LEU A 1 89 ? 4.376 11.010 -7.101 1.00 74.00 89 LEU A N 1
ATOM 705 C CA . LEU A 1 89 ? 3.047 11.083 -6.502 1.00 74.00 89 LEU A CA 1
ATOM 706 C C . LEU A 1 89 ? 3.157 10.818 -4.999 1.00 74.00 89 LEU A C 1
ATOM 708 O O . LEU A 1 89 ? 3.683 9.792 -4.560 1.00 74.00 89 LEU A O 1
ATOM 712 N N . ARG A 1 90 ? 2.694 11.780 -4.202 1.00 71.38 90 ARG A N 1
ATOM 713 C CA . ARG A 1 90 ? 2.626 11.646 -2.751 1.00 71.38 90 ARG A CA 1
ATOM 714 C C . ARG A 1 90 ? 1.190 11.412 -2.370 1.00 71.38 90 ARG A C 1
ATOM 716 O O . ARG A 1 90 ? 0.362 12.304 -2.485 1.00 71.38 90 ARG A O 1
ATOM 723 N N . LEU A 1 91 ? 0.937 10.209 -1.892 1.00 74.00 91 LEU A N 1
ATOM 724 C CA . LEU A 1 91 ? -0.327 9.868 -1.283 1.00 74.00 91 LEU A CA 1
ATOM 725 C C . LEU A 1 91 ? -0.146 9.896 0.226 1.00 74.00 91 LEU A C 1
ATOM 727 O O . LEU A 1 91 ? 0.745 9.245 0.768 1.00 74.00 91 LEU A O 1
ATOM 731 N N . SER A 1 92 ? -0.974 10.690 0.890 1.00 70.69 92 SER A N 1
ATOM 732 C CA . SER A 1 92 ? -1.123 10.679 2.338 1.00 70.69 92 SER A CA 1
ATOM 733 C C . SER A 1 92 ? -2.518 10.183 2.669 1.00 70.69 92 SER A C 1
ATOM 735 O O . SER A 1 92 ? -3.511 10.739 2.213 1.00 70.69 92 SER A O 1
ATOM 737 N N . GLY A 1 93 ? -2.582 9.133 3.473 1.00 72.81 93 GLY A N 1
ATOM 738 C CA . GLY A 1 93 ? -3.816 8.595 4.019 1.00 72.81 93 GLY A CA 1
ATOM 739 C C . GLY A 1 93 ? -3.581 8.155 5.454 1.00 72.81 93 GLY A C 1
ATOM 740 O O . GLY A 1 93 ? -2.437 8.056 5.906 1.00 72.81 93 GLY A O 1
ATOM 741 N N . MET A 1 94 ? -4.671 7.906 6.166 1.00 77.00 94 MET A N 1
ATOM 742 C CA . MET A 1 94 ? -4.622 7.284 7.483 1.00 77.00 94 MET A CA 1
ATOM 743 C C . MET A 1 94 ? -4.885 5.788 7.323 1.00 77.00 94 MET A C 1
ATOM 745 O O . MET A 1 94 ? -5.807 5.395 6.608 1.00 77.00 94 MET A O 1
ATOM 749 N N . ASP A 1 95 ? -4.079 4.959 7.984 1.00 82.38 95 ASP A N 1
ATOM 750 C CA . ASP A 1 95 ? -4.326 3.520 8.051 1.00 82.38 95 ASP A CA 1
ATOM 751 C C . ASP A 1 95 ? -5.623 3.278 8.857 1.00 82.38 95 ASP A C 1
ATOM 753 O O . ASP A 1 95 ? -5.698 3.698 10.017 1.00 82.38 95 ASP A O 1
ATOM 757 N N . PRO A 1 96 ? -6.658 2.617 8.298 1.00 81.19 96 PRO A N 1
ATOM 758 C CA . PRO A 1 96 ? -7.876 2.264 9.021 1.00 81.19 96 PRO A CA 1
ATOM 759 C C . PRO A 1 96 ? -7.591 1.517 10.324 1.00 81.19 96 PRO A C 1
ATOM 761 O O . PRO A 1 96 ? -8.309 1.711 11.304 1.00 81.19 96 PRO A O 1
ATOM 764 N N . ARG A 1 97 ? -6.515 0.719 10.377 1.00 84.00 97 ARG A N 1
ATOM 765 C CA . ARG A 1 97 ? -6.071 0.034 11.598 1.00 84.00 97 ARG A CA 1
ATOM 766 C C . ARG A 1 97 ? -5.625 1.034 12.649 1.00 84.00 97 ARG A C 1
ATOM 768 O O . ARG A 1 97 ? -6.029 0.914 13.799 1.00 84.00 97 ARG A O 1
ATOM 775 N N . GLU A 1 98 ? -4.852 2.042 12.264 1.00 83.88 98 GLU A N 1
ATOM 776 C CA . GLU A 1 98 ? -4.414 3.107 13.165 1.00 83.88 98 GLU A CA 1
ATOM 777 C C . GLU A 1 98 ? -5.606 3.943 13.657 1.00 83.88 98 GLU A C 1
ATOM 779 O O . GLU A 1 98 ? -5.720 4.206 14.855 1.00 83.88 98 GLU A O 1
ATOM 784 N N . ILE A 1 99 ? -6.550 4.292 12.772 1.00 85.12 99 ILE A N 1
ATOM 785 C CA . ILE A 1 99 ? -7.789 4.988 13.161 1.00 85.12 99 ILE A CA 1
ATOM 786 C C . ILE A 1 99 ? -8.580 4.140 14.164 1.00 85.12 99 ILE A C 1
ATOM 788 O O . ILE A 1 99 ? -8.972 4.638 15.224 1.00 85.12 99 ILE A O 1
ATOM 792 N N . ALA A 1 100 ? -8.815 2.864 13.847 1.00 86.06 100 ALA A N 1
ATOM 793 C CA . ALA A 1 100 ? -9.543 1.944 14.711 1.00 86.06 100 ALA A CA 1
ATOM 794 C C . ALA A 1 100 ? -8.841 1.780 16.065 1.00 86.06 100 ALA A C 1
ATOM 796 O O . ALA A 1 100 ? -9.485 1.884 17.106 1.00 86.06 100 ALA A O 1
ATOM 797 N N . GLN A 1 101 ? -7.517 1.616 16.073 1.00 86.25 101 GLN A N 1
ATOM 798 C CA . GLN A 1 101 ? -6.711 1.537 17.290 1.00 86.25 101 GLN A CA 1
ATOM 799 C C . GLN A 1 101 ? -6.796 2.812 18.120 1.00 86.25 101 GLN A C 1
ATOM 801 O O . GLN A 1 101 ? -6.986 2.728 19.327 1.00 86.25 101 GLN A O 1
ATOM 806 N N . ASN A 1 102 ? -6.684 3.992 17.515 1.00 83.94 102 ASN A N 1
ATOM 807 C CA . ASN A 1 102 ? -6.767 5.262 18.237 1.00 83.94 102 ASN A CA 1
ATOM 808 C C . ASN A 1 102 ? -8.163 5.474 18.840 1.00 83.94 102 ASN A C 1
ATOM 810 O O . ASN A 1 102 ? -8.290 5.966 19.965 1.00 83.94 102 ASN A O 1
ATOM 814 N N . LYS A 1 103 ? -9.218 5.019 18.156 1.00 86.12 103 LYS A N 1
ATOM 815 C CA . LYS A 1 103 ? -10.584 4.996 18.694 1.00 86.12 103 LYS A CA 1
ATOM 816 C C . LYS A 1 103 ? -10.743 3.997 19.839 1.00 86.12 103 LYS A C 1
ATOM 818 O O . LYS A 1 103 ? -11.253 4.370 20.892 1.00 86.12 103 LYS A O 1
ATOM 823 N N . LEU A 1 104 ? -10.260 2.763 19.684 1.00 83.19 104 LEU A N 1
ATOM 824 C CA . LEU A 1 104 ? -10.302 1.745 20.741 1.00 83.19 104 LEU A CA 1
ATOM 825 C C . LEU A 1 104 ? -9.455 2.137 21.951 1.00 83.19 104 LEU A C 1
ATOM 827 O O . LEU A 1 104 ? -9.902 1.960 23.078 1.00 83.19 104 LEU A O 1
ATOM 831 N N . LYS A 1 105 ? -8.279 2.739 21.746 1.00 81.75 105 LYS A N 1
ATOM 832 C CA . LYS A 1 105 ? -7.460 3.332 22.812 1.00 81.75 105 LYS A CA 1
ATOM 833 C C . LYS A 1 105 ? -8.250 4.401 23.549 1.00 81.75 105 LYS A C 1
ATOM 835 O O . LYS A 1 105 ? -8.258 4.390 24.770 1.00 81.75 105 LYS A O 1
ATOM 840 N N . SER A 1 106 ? -8.963 5.268 22.832 1.00 76.81 106 SER A N 1
ATOM 841 C CA . SER A 1 106 ? -9.820 6.294 23.441 1.00 76.81 106 SER A CA 1
ATOM 842 C C . SER A 1 106 ? -10.940 5.683 24.295 1.00 76.81 106 SER A C 1
ATOM 844 O O . SER A 1 106 ? -11.170 6.143 25.413 1.00 76.81 106 SER A O 1
ATOM 846 N N . VAL A 1 107 ? -11.588 4.608 23.823 1.00 79.00 107 VAL A N 1
ATOM 847 C CA . VAL A 1 107 ? -12.573 3.840 24.612 1.00 79.00 107 VAL A CA 1
ATOM 848 C C . VAL A 1 107 ? -11.911 3.195 25.830 1.00 79.00 107 VAL A C 1
ATOM 850 O O . VAL A 1 107 ? -12.426 3.312 26.935 1.00 79.00 107 VAL A O 1
ATOM 853 N N . ASN A 1 108 ? -10.746 2.569 25.665 1.00 74.62 108 ASN A N 1
ATOM 854 C CA . ASN A 1 108 ? -10.000 1.953 26.758 1.00 74.62 108 ASN A CA 1
ATOM 855 C C . ASN A 1 108 ? -9.558 2.986 27.807 1.00 74.62 108 ASN A C 1
ATOM 857 O O . ASN A 1 108 ? -9.676 2.739 29.001 1.00 74.62 108 ASN A O 1
ATOM 861 N N . TYR A 1 109 ? -9.117 4.173 27.390 1.00 71.06 109 TYR A N 1
ATOM 862 C CA . TYR A 1 109 ? -8.801 5.271 28.302 1.00 71.06 109 TYR A CA 1
ATOM 863 C C . TYR A 1 109 ? -10.035 5.743 29.065 1.00 71.06 109 TYR A C 1
ATOM 865 O O . TYR A 1 109 ? -9.945 5.961 30.272 1.00 71.06 109 TYR A O 1
ATOM 873 N N . ALA A 1 110 ? -11.191 5.844 28.402 1.00 69.38 110 ALA A N 1
ATOM 874 C CA . ALA A 1 110 ? -12.448 6.133 29.081 1.00 69.38 110 ALA A CA 1
ATOM 875 C C . ALA A 1 110 ? -12.797 5.035 30.101 1.00 69.38 110 ALA A C 1
ATOM 877 O O . ALA A 1 110 ? -13.140 5.351 31.235 1.00 69.38 110 ALA A O 1
ATOM 878 N N . LEU A 1 111 ? -12.624 3.755 29.751 1.00 69.69 111 LEU A N 1
ATOM 879 C CA . LEU A 1 111 ? -12.825 2.630 30.669 1.00 69.69 111 LEU A CA 1
ATOM 880 C C . LEU A 1 111 ? -11.890 2.711 31.884 1.00 69.69 111 LEU A C 1
ATOM 882 O O . LEU A 1 111 ? -12.360 2.636 33.018 1.00 69.69 111 LEU A O 1
ATOM 886 N N . ILE A 1 112 ? -10.589 2.923 31.677 1.00 65.25 112 ILE A N 1
ATOM 887 C CA . ILE A 1 112 ? -9.598 3.053 32.757 1.00 65.25 112 ILE A CA 1
ATOM 888 C C . ILE A 1 112 ? -9.928 4.242 33.661 1.00 65.25 112 ILE A C 1
ATOM 890 O O . ILE A 1 112 ? -9.864 4.105 34.879 1.00 65.25 112 ILE A O 1
ATOM 894 N N . ALA A 1 113 ? -10.324 5.385 33.091 1.00 61.28 113 ALA A N 1
ATOM 895 C CA . ALA A 1 113 ? -10.701 6.575 33.855 1.00 61.28 113 ALA A CA 1
ATOM 896 C C . ALA A 1 113 ? -11.923 6.347 34.761 1.00 61.28 113 ALA A C 1
ATOM 898 O O . ALA A 1 113 ? -12.107 7.064 35.742 1.00 61.28 113 ALA A O 1
ATOM 899 N N . THR A 1 114 ? -12.753 5.354 34.440 1.00 63.72 114 THR A N 1
ATOM 900 C CA . THR A 1 114 ? -13.969 5.030 35.198 1.00 63.72 114 THR A CA 1
ATOM 901 C C . THR A 1 114 ? -13.739 3.985 36.286 1.00 63.72 114 THR A C 1
ATOM 903 O O . THR A 1 114 ? -14.609 3.771 37.130 1.00 63.72 114 THR A O 1
ATOM 906 N N . GLN A 1 115 ? -12.561 3.355 36.318 1.00 61.09 115 GLN A N 1
ATOM 907 C CA . GLN A 1 115 ? -12.194 2.457 37.403 1.00 61.09 115 GLN A CA 1
ATOM 908 C C . GLN A 1 115 ? -11.776 3.275 38.634 1.00 61.09 115 GLN A C 1
ATOM 910 O O . GLN A 1 115 ? -10.779 3.992 38.636 1.00 61.09 115 GLN A O 1
ATOM 915 N N . LEU A 1 116 ? -12.558 3.146 39.710 1.00 55.84 116 LEU A N 1
ATOM 916 C CA . LEU A 1 116 ? -12.427 3.904 40.965 1.00 55.84 116 LEU A CA 1
ATOM 917 C C . LEU A 1 116 ? -11.027 3.813 41.614 1.00 55.84 116 LEU A C 1
ATOM 919 O O . LEU A 1 116 ? -10.641 4.700 42.369 1.00 55.84 116 LEU A O 1
ATOM 923 N N . TRP A 1 117 ? -10.259 2.758 41.326 1.00 53.66 117 TRP A N 1
ATOM 924 C CA . TRP A 1 117 ? -8.984 2.446 41.983 1.00 53.66 117 TRP A CA 1
ATOM 925 C C . TRP A 1 117 ? -7.732 2.876 41.193 1.00 53.66 117 TRP A C 1
ATOM 927 O O . TRP A 1 117 ? -6.647 2.932 41.767 1.00 53.66 117 TRP A O 1
ATOM 937 N N . THR A 1 118 ? -7.851 3.238 39.911 1.00 48.34 118 THR A N 1
ATOM 938 C CA . THR A 1 118 ? -6.717 3.661 39.054 1.00 48.34 118 THR A CA 1
ATOM 939 C C . THR A 1 118 ? -6.522 5.183 38.998 1.00 48.34 118 THR A C 1
ATOM 941 O O . THR A 1 118 ? -5.495 5.673 38.515 1.00 48.34 118 THR A O 1
ATOM 944 N N . LEU A 1 119 ? -7.471 5.953 39.543 1.00 49.34 119 LEU A N 1
ATOM 945 C CA . LEU A 1 119 ? -7.501 7.421 39.510 1.00 49.34 119 LEU A CA 1
ATOM 946 C C . LEU A 1 119 ? -6.253 8.146 40.067 1.00 49.34 119 LEU A C 1
ATOM 948 O O . LEU A 1 119 ? -5.938 9.218 39.539 1.00 49.34 119 LEU A O 1
ATOM 952 N N . PRO A 1 120 ? -5.487 7.622 41.049 1.00 51.38 120 PRO A N 1
ATOM 953 C CA . PRO A 1 120 ? -4.259 8.294 41.479 1.00 51.38 120 PRO A CA 1
ATOM 954 C C . PRO A 1 120 ? -3.102 8.181 40.468 1.00 51.38 120 PRO A C 1
ATOM 956 O O . PRO A 1 120 ? -2.203 9.020 40.499 1.00 51.38 120 PRO A O 1
ATOM 959 N N . ILE A 1 121 ? -3.110 7.178 39.575 1.00 47.50 121 ILE A N 1
ATOM 960 C CA . ILE A 1 121 ? -1.918 6.750 38.816 1.00 47.50 121 ILE A CA 1
ATOM 961 C C . ILE A 1 121 ? -2.010 7.076 37.311 1.00 47.50 121 ILE A C 1
ATOM 963 O O . ILE A 1 121 ? -0.991 7.368 36.694 1.00 47.50 121 ILE A O 1
ATOM 967 N N . CYS A 1 122 ? -3.199 7.106 36.698 1.00 43.00 122 CYS A N 1
ATOM 968 C CA . CYS A 1 122 ? -3.326 7.136 35.227 1.00 43.00 122 CYS A CA 1
ATOM 969 C C . CYS A 1 122 ? -3.385 8.528 34.553 1.00 43.00 122 CYS A C 1
ATOM 971 O O . CYS A 1 122 ? -3.553 8.605 33.338 1.00 43.00 122 CYS A O 1
ATOM 973 N N . TYR A 1 123 ? -3.220 9.639 35.281 1.00 44.59 123 TYR A N 1
ATOM 974 C CA . TYR A 1 123 ? -3.193 10.992 34.690 1.00 44.59 123 TYR A CA 1
ATOM 975 C C . TYR A 1 123 ? -1.807 11.333 34.095 1.00 44.59 123 TYR A C 1
ATOM 977 O O . TYR A 1 123 ? -1.119 12.233 34.579 1.00 44.59 123 TYR A O 1
ATOM 985 N N . PHE A 1 124 ? -1.383 10.621 33.045 1.00 44.59 124 PHE A N 1
ATOM 986 C CA . PHE A 1 124 ? -0.130 10.893 32.328 1.00 44.59 124 PHE A CA 1
ATOM 987 C C . PHE A 1 124 ? -0.342 11.013 30.808 1.00 44.59 124 PHE A C 1
ATOM 989 O O . PHE A 1 124 ? -0.847 10.104 30.162 1.00 44.59 124 PHE A O 1
ATOM 996 N N . ASN A 1 125 ? 0.093 12.160 30.273 1.00 37.03 125 ASN A N 1
ATOM 997 C CA . ASN A 1 125 ? 0.458 12.444 28.878 1.00 37.03 125 ASN A CA 1
ATOM 998 C C . ASN A 1 125 ? -0.590 12.176 27.778 1.00 37.03 125 ASN A C 1
ATOM 1000 O O . ASN A 1 125 ? -0.419 11.298 26.940 1.00 37.03 125 ASN A O 1
ATOM 1004 N N . MET A 1 126 ? -1.621 13.027 27.692 1.00 38.47 126 MET A N 1
ATOM 1005 C CA . MET A 1 126 ? -2.323 13.262 26.420 1.00 38.47 126 MET A CA 1
ATOM 1006 C C . MET A 1 126 ? -1.586 14.349 25.629 1.00 38.47 126 MET A C 1
ATOM 1008 O O . MET A 1 126 ? -1.842 15.541 25.803 1.00 38.47 126 MET A O 1
ATOM 1012 N N . GLU A 1 127 ? -0.663 13.940 24.765 1.00 34.31 127 GLU A N 1
ATOM 1013 C CA . GLU A 1 127 ? -0.115 14.803 23.718 1.00 34.31 127 GLU A CA 1
ATOM 1014 C C . GLU A 1 127 ? -1.127 14.884 22.565 1.00 34.31 127 GLU A C 1
ATOM 1016 O O . GLU A 1 127 ? -1.560 13.869 22.017 1.00 34.31 127 GLU 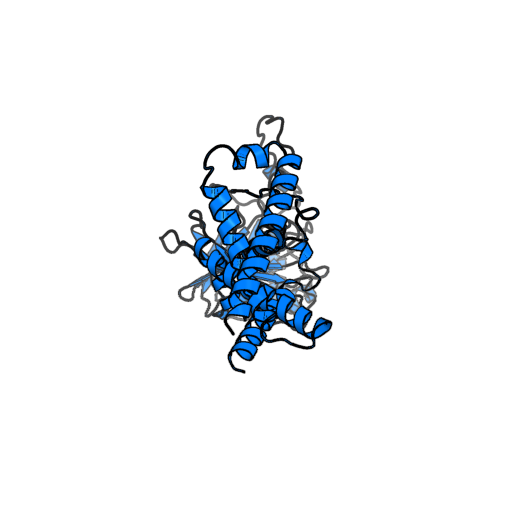A O 1
ATOM 1021 N N . LYS A 1 128 ? -1.560 16.101 22.217 1.00 32.84 128 LYS A N 1
ATOM 1022 C CA . LYS A 1 128 ? -2.420 16.338 21.052 1.00 32.84 128 LYS A CA 1
ATOM 1023 C C . LYS A 1 128 ? -1.570 16.246 19.785 1.00 32.84 128 LYS A C 1
ATOM 1025 O O . LYS A 1 128 ? -0.806 17.161 19.498 1.00 32.84 128 LYS A O 1
ATOM 1030 N N . SER A 1 129 ? -1.745 15.180 19.009 1.00 27.95 129 SER A N 1
ATOM 1031 C CA . SER A 1 129 ? -1.264 15.118 17.628 1.00 27.95 129 SER A CA 1
ATOM 1032 C C . SER A 1 129 ? -2.347 15.663 16.696 1.00 27.95 129 SER A C 1
ATOM 1034 O O . SER A 1 129 ? -3.352 15.007 16.435 1.00 27.95 129 SER A O 1
ATOM 1036 N N . THR A 1 130 ? -2.161 16.894 16.226 1.00 28.30 130 THR A N 1
ATOM 1037 C CA . THR A 1 130 ? -2.904 17.470 15.098 1.00 28.30 130 THR A CA 1
ATOM 1038 C C . THR A 1 130 ? -1.882 17.980 14.097 1.00 28.30 130 THR A C 1
ATOM 1040 O O . THR A 1 130 ? -1.277 19.029 14.309 1.00 28.30 130 THR A O 1
ATOM 1043 N N . GLY A 1 131 ? -1.665 17.218 13.028 1.00 23.94 131 GLY A N 1
ATOM 1044 C CA . GLY A 1 131 ? -0.846 17.625 11.893 1.00 23.94 131 GLY A CA 1
ATOM 1045 C C . GLY A 1 131 ? -1.688 17.601 10.627 1.00 23.94 131 GLY A C 1
ATOM 1046 O O . GLY A 1 131 ? -1.903 16.533 10.065 1.00 23.94 131 GLY A O 1
ATOM 1047 N N . ASN A 1 132 ? -2.144 18.770 10.181 1.00 22.94 132 ASN A N 1
ATOM 1048 C CA . ASN A 1 132 ? -2.706 18.942 8.845 1.00 22.94 132 ASN A CA 1
ATOM 1049 C C . ASN A 1 132 ? -1.556 19.236 7.877 1.00 22.94 132 ASN A C 1
ATOM 1051 O O . ASN A 1 132 ? -0.771 20.157 8.107 1.00 22.94 132 ASN A O 1
ATOM 1055 N N . PHE A 1 133 ? -1.459 18.454 6.806 1.00 25.09 133 PHE A N 1
ATOM 1056 C CA . PHE A 1 133 ? -0.555 18.696 5.686 1.00 25.09 133 PHE A CA 1
ATOM 1057 C C . PHE A 1 133 ? -1.396 18.826 4.420 1.00 25.09 133 PHE A C 1
ATOM 1059 O O . PHE A 1 133 ? -2.069 17.877 4.039 1.00 25.09 133 PHE A O 1
ATOM 1066 N N . SER A 1 134 ? -1.316 19.977 3.761 1.00 21.95 134 SER A N 1
ATOM 1067 C CA . SER A 1 134 ? -1.732 20.157 2.373 1.00 21.95 134 SER A CA 1
ATOM 1068 C C . SER A 1 134 ? -0.562 20.778 1.611 1.00 21.95 134 SER A C 1
ATOM 1070 O O . SER A 1 134 ? 0.137 21.657 2.118 1.00 21.95 134 SER A O 1
ATOM 1072 N N . GLY A 1 135 ? -0.280 20.254 0.421 1.00 23.73 135 GLY A N 1
ATOM 1073 C CA . GLY A 1 135 ? 0.800 20.724 -0.441 1.00 23.73 135 GLY A CA 1
ATOM 1074 C C . GLY A 1 135 ? 0.321 20.761 -1.883 1.00 23.73 135 GLY A C 1
ATOM 1075 O O . GLY A 1 135 ? -0.136 19.748 -2.401 1.00 23.73 135 GLY A O 1
ATOM 1076 N N . GLN A 1 136 ? 0.417 21.937 -2.498 1.00 23.94 136 GLN A N 1
ATOM 1077 C CA . GLN A 1 136 ? 0.051 22.199 -3.888 1.00 23.94 136 GLN A CA 1
ATOM 1078 C C . GLN A 1 136 ? 1.153 21.754 -4.862 1.00 23.94 136 GLN A C 1
ATOM 1080 O O . GLN A 1 136 ? 2.346 21.844 -4.563 1.00 23.94 136 GLN A O 1
ATOM 1085 N N . MET A 1 137 ? 0.722 21.286 -6.033 1.00 26.50 137 MET A N 1
ATOM 1086 C CA . MET A 1 137 ? 1.534 20.726 -7.116 1.00 26.50 137 MET A CA 1
ATOM 1087 C C . MET A 1 137 ? 1.836 21.804 -8.173 1.00 26.50 137 MET A C 1
ATOM 1089 O O . MET A 1 137 ? 0.969 22.620 -8.481 1.00 26.50 137 MET A O 1
ATOM 1093 N N . SER A 1 138 ? 3.057 21.824 -8.722 1.00 25.12 138 SER A N 1
ATOM 1094 C CA . SER A 1 138 ? 3.510 22.806 -9.723 1.00 25.12 138 SER A CA 1
ATOM 1095 C C . SER A 1 138 ? 4.219 22.121 -10.898 1.00 25.12 138 SER A C 1
ATOM 1097 O O . SER A 1 138 ? 5.154 21.355 -10.684 1.00 25.12 138 SER A O 1
ATOM 1099 N N . SER A 1 139 ? 3.707 22.460 -12.091 1.00 27.67 139 SER A N 1
ATOM 1100 C CA . SER A 1 139 ? 4.229 22.504 -13.477 1.00 27.67 139 SER A CA 1
ATOM 1101 C C . SER A 1 139 ? 5.483 21.706 -13.916 1.00 27.67 139 SER A C 1
ATOM 1103 O O . SER A 1 139 ? 6.463 21.610 -13.178 1.00 27.67 139 SER A O 1
ATOM 1105 N N . PRO A 1 140 ? 5.490 21.206 -15.175 1.00 32.59 140 PRO A N 1
ATOM 1106 C CA . PRO A 1 140 ? 6.518 20.312 -15.712 1.00 32.59 140 PRO A CA 1
ATOM 1107 C C . PRO A 1 140 ? 7.840 21.032 -16.019 1.00 32.59 140 PRO A C 1
ATOM 1109 O O . PRO A 1 140 ? 7.855 22.207 -16.380 1.00 32.59 140 PRO A O 1
ATOM 1112 N N . VAL A 1 141 ? 8.946 20.299 -15.867 1.00 35.75 141 VAL A N 1
ATOM 1113 C CA . VAL A 1 141 ? 10.328 20.746 -16.099 1.00 35.75 141 VAL A CA 1
ATOM 1114 C C . VAL A 1 141 ? 11.009 19.745 -17.025 1.00 35.75 141 VAL A C 1
ATOM 1116 O O . VAL A 1 141 ? 10.903 18.535 -16.809 1.00 35.75 141 VAL A O 1
ATOM 1119 N N . ASP A 1 142 ? 11.713 20.279 -18.019 1.00 41.25 142 ASP A N 1
ATOM 1120 C CA . ASP A 1 142 ? 12.486 19.543 -19.013 1.00 41.25 142 ASP A CA 1
ATOM 1121 C C . ASP A 1 142 ? 13.615 18.678 -18.415 1.00 41.25 142 ASP A C 1
ATOM 1123 O O . ASP A 1 142 ? 14.124 18.881 -17.311 1.00 41.25 142 ASP A O 1
ATOM 1127 N N . SER A 1 143 ? 13.958 17.652 -19.188 1.00 54.53 143 SER A N 1
ATOM 1128 C CA . SER A 1 143 ? 14.735 16.445 -18.892 1.00 54.53 143 SER A CA 1
ATOM 1129 C C . SER A 1 143 ? 16.133 16.644 -18.271 1.00 54.53 143 SER A C 1
ATOM 1131 O O . SER A 1 143 ? 17.079 17.084 -18.920 1.00 54.53 143 SER A O 1
ATOM 1133 N N . ASN A 1 144 ? 16.285 16.171 -17.028 1.00 60.44 144 ASN A N 1
ATOM 1134 C CA . ASN A 1 144 ? 17.470 16.262 -16.160 1.00 60.44 144 ASN A CA 1
ATOM 1135 C C . ASN A 1 144 ? 18.527 15.151 -16.373 1.00 60.44 144 ASN A C 1
ATOM 1137 O O . ASN A 1 144 ? 18.923 14.492 -15.410 1.00 60.44 144 ASN A O 1
ATOM 1141 N N . GLY A 1 145 ? 18.971 14.883 -17.604 1.00 74.62 145 GLY A N 1
ATOM 1142 C CA . GLY A 1 145 ? 20.000 13.852 -17.851 1.00 74.62 145 GLY A CA 1
ATOM 1143 C C . GLY A 1 145 ? 19.556 12.429 -17.474 1.00 74.62 145 GLY A C 1
ATOM 1144 O O . GLY A 1 145 ? 20.368 11.592 -17.086 1.00 74.62 145 GLY A O 1
ATOM 1145 N N . VAL A 1 146 ? 18.252 12.157 -17.536 1.00 80.31 146 VAL A N 1
ATOM 1146 C CA . VAL A 1 146 ? 17.681 10.806 -17.482 1.00 80.31 146 VAL A CA 1
ATOM 1147 C C . VAL A 1 146 ? 17.171 10.493 -18.877 1.00 80.31 146 VAL A C 1
ATOM 1149 O O . VAL A 1 146 ? 16.351 11.241 -19.404 1.00 80.31 146 VAL A O 1
ATOM 1152 N N . ARG A 1 147 ? 17.652 9.394 -19.454 1.00 86.56 147 ARG A N 1
ATOM 1153 C CA . ARG A 1 147 ? 17.216 8.895 -20.753 1.00 86.56 147 ARG A CA 1
ATOM 1154 C C . ARG A 1 147 ? 16.271 7.724 -20.542 1.00 86.56 147 ARG A C 1
ATOM 1156 O O . ARG A 1 147 ? 16.530 6.860 -19.702 1.00 86.56 147 ARG A O 1
ATOM 1163 N N . ILE A 1 148 ? 15.170 7.745 -21.281 1.00 88.12 148 ILE A N 1
ATOM 1164 C CA . ILE A 1 148 ? 14.155 6.699 -21.279 1.00 88.12 148 ILE A CA 1
ATOM 1165 C C . ILE A 1 148 ? 14.007 6.225 -22.712 1.00 88.12 148 ILE A C 1
ATOM 1167 O O . ILE A 1 148 ? 13.771 7.042 -23.600 1.00 88.12 148 ILE A O 1
ATOM 1171 N N . GLU A 1 149 ? 14.144 4.925 -22.929 1.00 92.06 149 GLU A N 1
ATOM 1172 C CA . GLU A 1 149 ? 13.907 4.305 -24.229 1.00 92.06 149 GLU A CA 1
ATOM 1173 C C . GLU A 1 149 ? 13.036 3.064 -24.069 1.00 92.06 149 GLU A C 1
ATOM 1175 O O . GLU A 1 149 ? 13.003 2.426 -23.014 1.00 92.06 149 GLU A O 1
ATOM 1180 N N . LEU A 1 150 ? 12.314 2.732 -25.130 1.00 92.94 150 LEU A N 1
ATOM 1181 C CA . LEU A 1 150 ? 11.504 1.531 -25.207 1.00 92.94 150 LEU A CA 1
ATOM 1182 C C . LEU A 1 150 ? 12.160 0.593 -26.214 1.00 92.94 150 LEU A C 1
ATOM 1184 O O . LEU A 1 150 ? 12.369 0.974 -27.365 1.00 92.94 150 LEU A O 1
ATOM 1188 N N . PHE A 1 151 ? 12.494 -0.613 -25.773 1.00 92.88 151 PHE A N 1
ATOM 1189 C CA . PHE A 1 151 ? 13.090 -1.637 -26.621 1.00 92.88 151 PHE A CA 1
ATOM 1190 C C . PHE A 1 151 ? 12.121 -2.781 -26.863 1.00 92.88 151 PHE A C 1
ATOM 1192 O O . PHE A 1 151 ? 11.288 -3.109 -26.018 1.00 92.88 151 PHE A O 1
ATOM 1199 N N . GLN A 1 152 ? 12.288 -3.419 -28.012 1.00 92.88 152 GLN A N 1
ATOM 1200 C CA . GLN A 1 152 ? 11.717 -4.719 -28.300 1.00 92.88 152 GLN A CA 1
ATOM 1201 C C . GLN A 1 152 ? 12.865 -5.611 -28.761 1.00 92.88 152 GLN A C 1
ATOM 1203 O O . GLN A 1 152 ? 13.630 -5.243 -29.658 1.00 92.88 152 GLN A O 1
ATOM 1208 N N . ALA A 1 153 ? 13.018 -6.744 -28.089 1.00 93.12 153 ALA A N 1
ATOM 1209 C CA . ALA A 1 153 ? 14.094 -7.689 -28.323 1.00 93.12 153 ALA A CA 1
ATOM 1210 C C . ALA A 1 153 ? 13.540 -9.106 -28.192 1.00 93.12 153 ALA A C 1
ATOM 1212 O O . ALA A 1 153 ? 12.685 -9.376 -27.353 1.00 93.12 153 ALA A O 1
ATOM 1213 N N . ASP A 1 154 ? 14.038 -9.993 -29.038 1.00 94.00 154 ASP A N 1
ATOM 1214 C CA . ASP A 1 154 ? 13.693 -11.413 -29.122 1.00 94.00 154 ASP A CA 1
ATOM 1215 C C . ASP A 1 154 ? 14.714 -12.316 -28.413 1.00 94.00 154 ASP A C 1
ATOM 1217 O O . ASP A 1 154 ? 14.488 -13.508 -28.229 1.00 94.00 154 ASP A O 1
ATOM 1221 N N . SER A 1 155 ? 15.860 -11.756 -28.022 1.00 96.31 155 SER A N 1
ATOM 1222 C CA . SER A 1 155 ? 16.926 -12.471 -27.332 1.00 96.31 155 SER A CA 1
ATOM 1223 C C . SER A 1 155 ? 17.737 -11.542 -26.431 1.00 96.31 155 SER A C 1
ATOM 1225 O O . SER A 1 155 ? 17.766 -10.319 -26.618 1.00 96.31 155 SER A O 1
ATOM 1227 N N . VAL A 1 156 ? 18.422 -12.131 -25.445 1.00 96.12 156 VAL A N 1
ATOM 1228 C CA . VAL A 1 156 ? 19.290 -11.406 -24.499 1.00 96.12 156 VAL A CA 1
ATOM 1229 C C . VAL A 1 156 ? 20.421 -10.706 -25.257 1.00 96.12 156 VAL A C 1
ATOM 1231 O O . VAL A 1 156 ? 20.794 -9.580 -24.932 1.00 96.12 156 VAL A O 1
ATOM 1234 N N . GLN A 1 157 ? 20.926 -11.346 -26.312 1.00 96.56 157 GLN A N 1
ATOM 1235 C CA . GLN A 1 157 ? 21.975 -10.832 -27.184 1.00 96.56 157 GLN A CA 1
ATOM 1236 C C . GLN A 1 157 ? 21.490 -9.617 -27.978 1.00 96.56 157 GLN A C 1
ATOM 1238 O O . GLN A 1 157 ? 22.196 -8.611 -28.023 1.00 96.56 157 GLN A O 1
ATOM 1243 N N . THR A 1 158 ? 20.279 -9.675 -28.545 1.00 96.00 158 THR A N 1
ATOM 1244 C CA . THR A 1 158 ? 19.667 -8.543 -29.259 1.00 96.00 158 THR A CA 1
ATOM 1245 C C . THR A 1 158 ? 19.508 -7.343 -28.325 1.00 96.00 158 THR A C 1
ATOM 1247 O O . THR A 1 158 ? 19.893 -6.230 -28.681 1.00 96.00 158 THR A O 1
ATOM 1250 N N . LEU A 1 159 ? 19.010 -7.562 -27.101 1.00 95.62 159 LEU A N 1
ATOM 1251 C CA . LEU A 1 159 ? 18.884 -6.502 -26.096 1.00 95.62 159 LEU A CA 1
ATOM 1252 C C . LEU A 1 159 ? 20.250 -5.913 -25.715 1.00 95.62 159 LEU A C 1
ATOM 1254 O O . LEU A 1 159 ? 20.398 -4.694 -25.646 1.00 95.62 159 LEU A O 1
ATOM 1258 N N . ALA A 1 160 ? 21.259 -6.760 -25.499 1.00 95.44 160 ALA A N 1
ATOM 1259 C CA . ALA A 1 160 ? 22.612 -6.317 -25.174 1.00 95.44 160 ALA A CA 1
ATOM 1260 C C . ALA A 1 160 ? 23.219 -5.458 -26.293 1.00 95.44 160 ALA A C 1
ATOM 1262 O O . ALA A 1 160 ? 23.734 -4.380 -26.013 1.00 95.44 160 ALA A O 1
ATOM 1263 N N . GLN A 1 161 ? 23.092 -5.883 -27.554 1.00 95.94 161 GLN A N 1
ATOM 1264 C CA . GLN A 1 161 ? 23.565 -5.129 -28.721 1.00 95.94 161 GLN A CA 1
ATOM 1265 C C . GLN A 1 161 ? 22.827 -3.795 -28.879 1.00 95.94 161 GLN A C 1
ATOM 1267 O O . GLN A 1 161 ? 23.446 -2.770 -29.175 1.00 95.94 161 GLN A O 1
ATOM 1272 N N . GLN A 1 162 ? 21.509 -3.782 -28.650 1.00 94.75 162 GLN A N 1
ATOM 1273 C CA . GLN A 1 162 ? 20.721 -2.550 -28.653 1.00 94.75 162 GLN A CA 1
ATOM 1274 C C . GLN A 1 162 ? 21.224 -1.575 -27.581 1.00 94.75 162 GLN A C 1
ATOM 1276 O O . GLN A 1 162 ? 21.473 -0.415 -27.903 1.00 94.75 162 GLN A O 1
ATOM 1281 N N . LEU A 1 163 ? 21.449 -2.031 -26.345 1.00 93.00 163 LEU A N 1
ATOM 1282 C CA . LEU A 1 163 ? 22.001 -1.203 -25.265 1.00 93.00 163 LEU A CA 1
ATOM 1283 C C . LEU A 1 163 ? 23.435 -0.736 -25.574 1.00 93.00 163 LEU A C 1
ATOM 1285 O O . LEU A 1 163 ? 23.757 0.442 -25.400 1.00 93.00 163 LEU A O 1
ATOM 1289 N N . GLU A 1 164 ? 24.281 -1.616 -26.107 1.00 94.06 164 GLU A N 1
ATOM 1290 C CA . GLU A 1 164 ? 25.665 -1.308 -26.476 1.00 94.06 164 GLU A CA 1
ATOM 1291 C C . GLU A 1 164 ? 25.735 -0.232 -27.564 1.00 94.06 164 GLU A C 1
ATOM 1293 O O . GLU A 1 164 ? 26.509 0.718 -27.437 1.00 94.06 164 GLU A O 1
ATOM 1298 N N . SER A 1 165 ? 24.844 -0.284 -28.562 1.00 93.69 165 SER A N 1
ATOM 1299 C CA . SER A 1 165 ? 24.720 0.761 -29.590 1.00 93.69 165 SER A CA 1
ATOM 1300 C C . SER A 1 165 ? 24.367 2.144 -29.019 1.00 93.69 165 SER A C 1
ATOM 1302 O O . SER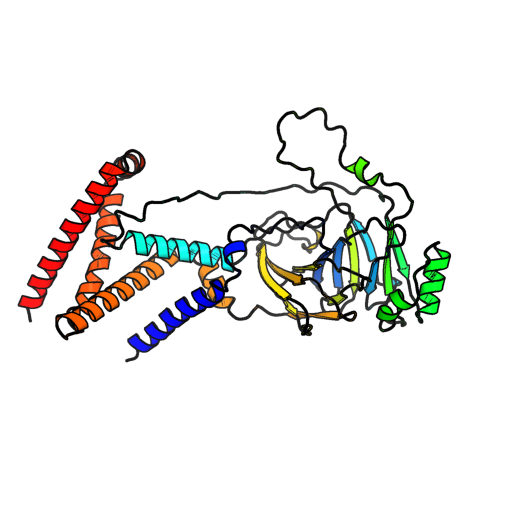 A 1 165 ? 24.637 3.171 -29.643 1.00 93.69 165 SER A O 1
ATOM 1304 N N . LYS A 1 166 ? 23.795 2.187 -27.807 1.00 91.75 166 LYS A N 1
ATOM 1305 C CA . LYS A 1 166 ? 23.497 3.409 -27.040 1.00 91.75 166 LYS A CA 1
ATOM 1306 C C . LYS A 1 166 ? 24.614 3.783 -26.061 1.00 91.75 166 LYS A C 1
ATOM 1308 O O . LYS A 1 166 ? 24.419 4.651 -25.209 1.00 91.75 166 LYS A O 1
ATOM 1313 N N . GLY A 1 167 ? 25.773 3.134 -26.158 1.00 90.56 167 GLY A N 1
ATOM 1314 C CA . GLY A 1 167 ? 26.916 3.341 -25.272 1.00 90.56 167 GLY A CA 1
ATOM 1315 C C . GLY A 1 167 ? 26.740 2.700 -23.895 1.00 90.56 167 GLY A C 1
ATOM 1316 O O . GLY A 1 167 ? 27.299 3.193 -22.911 1.00 90.56 167 GLY A O 1
ATOM 1317 N N . ARG A 1 168 ? 25.929 1.639 -23.792 1.00 89.38 168 ARG A N 1
ATOM 1318 C CA . ARG A 1 168 ? 25.649 0.938 -22.536 1.00 89.38 168 ARG A CA 1
ATOM 1319 C C . ARG A 1 168 ? 26.039 -0.529 -22.613 1.00 89.38 168 ARG A C 1
ATOM 1321 O O . ARG A 1 168 ? 25.310 -1.355 -23.143 1.00 89.38 168 ARG A O 1
ATOM 1328 N N . ILE A 1 169 ? 27.180 -0.847 -22.015 1.00 92.12 169 ILE A N 1
ATOM 1329 C CA . ILE A 1 169 ? 27.675 -2.219 -21.914 1.00 92.12 169 ILE A CA 1
ATOM 1330 C C . ILE A 1 169 ? 27.117 -2.827 -20.625 1.00 92.12 169 ILE A C 1
ATOM 1332 O O . ILE A 1 169 ? 27.559 -2.472 -19.530 1.00 92.12 169 ILE A O 1
ATOM 1336 N N . VAL A 1 170 ? 26.136 -3.719 -20.760 1.00 90.38 170 VAL A N 1
ATOM 1337 C CA . VAL A 1 170 ? 25.564 -4.494 -19.649 1.00 90.38 170 VAL A CA 1
ATOM 1338 C C . VAL A 1 170 ? 25.974 -5.957 -19.816 1.00 90.38 170 VAL A C 1
ATOM 1340 O O . VAL A 1 170 ? 25.768 -6.511 -20.898 1.00 90.38 170 VAL A O 1
ATOM 1343 N N . PRO A 1 171 ? 26.551 -6.608 -18.789 1.00 92.62 171 PRO A N 1
ATOM 1344 C CA . PRO A 1 171 ? 26.884 -8.025 -18.866 1.00 92.62 171 PRO A CA 1
ATOM 1345 C C . PRO A 1 171 ? 25.649 -8.874 -19.182 1.00 92.62 171 PRO A C 1
ATOM 1347 O O . PRO A 1 171 ? 24.596 -8.681 -18.575 1.00 92.62 171 PRO A O 1
ATOM 1350 N N . LEU A 1 172 ? 25.786 -9.867 -20.068 1.00 93.62 172 LEU A N 1
ATOM 1351 C CA . LEU A 1 172 ? 24.678 -10.766 -20.429 1.00 93.62 172 LEU A CA 1
ATOM 1352 C C . LEU A 1 172 ? 24.044 -11.421 -19.196 1.00 93.62 172 LEU A C 1
ATOM 1354 O O . LEU A 1 172 ? 22.826 -11.500 -19.111 1.00 93.62 172 LEU A O 1
ATOM 1358 N N . SER A 1 173 ? 24.846 -11.783 -18.189 1.00 91.69 173 SER A N 1
ATOM 1359 C CA . SER A 1 173 ? 24.363 -12.357 -16.926 1.00 91.69 173 SER A CA 1
ATOM 1360 C C . SER A 1 173 ? 23.396 -11.455 -16.150 1.00 91.69 173 SER A C 1
ATOM 1362 O O . SER A 1 173 ? 22.594 -11.961 -15.373 1.00 91.69 173 SER A O 1
ATOM 1364 N N . GLU A 1 174 ? 23.472 -10.131 -16.321 1.00 89.19 174 GLU A N 1
ATOM 1365 C CA . GLU A 1 174 ? 22.521 -9.185 -15.717 1.00 89.19 174 GLU A CA 1
ATOM 1366 C C . GLU A 1 174 ? 21.225 -9.059 -16.531 1.00 89.19 174 GLU A C 1
ATOM 1368 O O . GLU A 1 174 ? 20.201 -8.636 -15.994 1.00 89.19 174 GLU A O 1
ATOM 1373 N N . LEU A 1 175 ? 21.263 -9.440 -17.812 1.00 92.06 175 LEU A N 1
ATOM 1374 C CA . LEU A 1 175 ? 20.128 -9.418 -18.732 1.00 92.06 175 LEU A CA 1
ATOM 1375 C C . LEU A 1 175 ? 19.394 -10.768 -18.815 1.00 92.06 175 LEU A C 1
ATOM 1377 O O . LEU A 1 175 ? 18.200 -10.776 -19.098 1.00 92.06 175 LEU A O 1
ATOM 1381 N N . GLU A 1 176 ? 20.058 -11.887 -18.505 1.00 92.12 176 GLU A N 1
ATOM 1382 C CA . GLU A 1 176 ? 19.464 -13.237 -18.428 1.00 92.12 176 GLU A CA 1
ATOM 1383 C C . GLU A 1 176 ? 18.140 -13.310 -17.647 1.00 92.12 176 GLU A C 1
ATOM 1385 O O . GLU A 1 176 ? 17.199 -13.953 -18.116 1.00 92.12 176 GLU A O 1
ATOM 1390 N N . PRO A 1 177 ? 17.974 -12.622 -16.501 1.00 90.94 177 PRO A N 1
ATOM 1391 C CA . PRO A 1 177 ? 16.708 -12.647 -15.777 1.00 90.94 177 PRO A CA 1
ATOM 1392 C C . PRO A 1 177 ? 15.522 -12.085 -16.563 1.00 90.94 177 PRO A C 1
ATOM 1394 O O . PRO A 1 177 ? 14.374 -12.340 -16.200 1.00 90.94 177 PRO A O 1
ATOM 1397 N N . TYR A 1 178 ? 15.791 -11.318 -17.622 1.00 92.44 178 TYR A N 1
ATOM 1398 C CA . TYR A 1 178 ? 14.772 -10.755 -18.488 1.00 92.44 178 TYR A CA 1
ATOM 1399 C C . TYR A 1 178 ? 14.417 -11.657 -19.671 1.00 92.44 178 TYR A C 1
ATOM 1401 O O . TYR A 1 178 ? 13.485 -11.313 -20.388 1.00 92.44 178 TYR A O 1
ATOM 1409 N N . ALA A 1 179 ? 15.084 -12.804 -19.865 1.00 94.38 179 ALA A N 1
ATOM 1410 C CA . ALA A 1 179 ? 14.879 -13.690 -21.016 1.00 94.38 179 ALA A CA 1
ATOM 1411 C C . ALA A 1 179 ? 13.403 -14.072 -21.241 1.00 94.38 179 ALA A C 1
ATOM 1413 O O . ALA A 1 179 ? 12.944 -14.120 -22.379 1.00 94.38 179 ALA A O 1
ATOM 1414 N N . ALA A 1 180 ? 12.630 -14.256 -20.165 1.00 93.75 180 ALA A N 1
ATOM 1415 C CA . ALA A 1 180 ? 11.196 -14.557 -20.237 1.00 93.75 180 ALA A CA 1
ATOM 1416 C C . ALA A 1 180 ? 10.344 -13.427 -20.858 1.00 93.75 180 ALA A C 1
ATOM 1418 O O . ALA A 1 180 ? 9.237 -13.680 -21.328 1.00 93.75 180 ALA A O 1
ATOM 1419 N N . TYR A 1 181 ? 10.861 -12.198 -20.882 1.00 94.69 181 TYR A N 1
ATOM 1420 C CA . TYR A 1 181 ? 10.205 -11.007 -21.424 1.00 94.69 181 TYR A CA 1
ATOM 1421 C C . TYR A 1 181 ? 10.766 -10.585 -22.792 1.00 94.69 181 TYR A C 1
ATOM 1423 O O . TYR A 1 181 ? 10.427 -9.511 -23.280 1.00 94.69 181 TYR A O 1
ATOM 1431 N N . LEU A 1 182 ? 11.646 -11.386 -23.405 1.00 93.25 182 LEU A N 1
ATOM 1432 C CA . LEU A 1 182 ? 12.248 -11.095 -24.713 1.00 93.25 182 LEU A CA 1
ATOM 1433 C C . LEU A 1 182 ? 11.467 -11.802 -25.815 1.00 93.25 182 LEU A C 1
ATOM 1435 O O . LEU A 1 182 ? 11.896 -12.809 -26.368 1.00 93.25 182 LEU A O 1
ATOM 1439 N N . ASN A 1 183 ? 10.262 -11.313 -26.082 1.00 92.75 183 ASN A N 1
ATOM 1440 C CA . ASN A 1 183 ? 9.404 -11.819 -27.145 1.00 92.75 183 ASN A CA 1
ATOM 1441 C C . ASN A 1 183 ? 8.503 -10.695 -27.686 1.00 92.75 183 ASN A C 1
ATOM 1443 O O . ASN A 1 183 ? 8.542 -9.558 -27.217 1.00 92.75 183 ASN A O 1
ATOM 1447 N N . SER A 1 184 ? 7.689 -11.005 -28.695 1.00 88.00 184 SER A N 1
ATOM 1448 C CA . SER A 1 184 ? 6.828 -10.025 -29.369 1.00 88.00 184 SER A CA 1
ATOM 1449 C C . SER A 1 184 ? 5.743 -9.406 -28.487 1.00 88.00 184 SER A C 1
ATOM 1451 O O . SER A 1 184 ? 5.197 -8.366 -28.858 1.00 88.00 184 SER A O 1
ATOM 1453 N N . ASP A 1 185 ? 5.424 -10.035 -27.358 1.00 94.06 185 ASP A N 1
ATOM 1454 C CA . ASP A 1 185 ? 4.303 -9.658 -26.496 1.00 94.06 185 ASP A CA 1
ATOM 1455 C C . ASP A 1 185 ? 4.721 -8.665 -25.407 1.00 94.06 185 ASP A C 1
ATOM 1457 O O . ASP A 1 185 ? 3.867 -8.133 -24.694 1.00 94.06 185 ASP A O 1
ATOM 1461 N N . TYR A 1 186 ? 6.025 -8.402 -25.286 1.00 94.94 186 TYR A N 1
ATOM 1462 C CA . TYR A 1 186 ? 6.583 -7.482 -24.311 1.00 94.94 186 TYR A CA 1
ATOM 1463 C C . TYR A 1 186 ? 7.368 -6.348 -24.970 1.00 94.94 186 TYR A C 1
ATOM 1465 O O . TYR A 1 186 ? 8.042 -6.504 -25.987 1.00 94.94 186 TYR A O 1
ATOM 1473 N N . SER A 1 187 ? 7.318 -5.199 -24.311 1.00 94.94 187 SER A N 1
ATOM 1474 C CA . SER A 1 187 ? 8.184 -4.053 -24.548 1.00 94.94 187 SER A CA 1
ATOM 1475 C C . SER A 1 187 ? 8.990 -3.778 -23.288 1.00 94.94 187 SER A C 1
ATOM 1477 O O . SER A 1 187 ? 8.485 -3.893 -22.174 1.00 94.94 187 SER A O 1
ATOM 1479 N N . LEU A 1 188 ? 10.251 -3.400 -23.437 1.00 94.81 188 LEU A N 1
ATOM 1480 C CA . LEU A 1 188 ? 11.147 -3.141 -22.319 1.00 94.81 188 LEU A CA 1
ATOM 1481 C C . LEU A 1 188 ? 11.352 -1.644 -22.157 1.00 94.81 188 LEU A C 1
ATOM 1483 O O . LEU A 1 188 ? 12.074 -1.019 -22.934 1.00 94.81 188 LEU A O 1
ATOM 1487 N N . LEU A 1 189 ? 10.725 -1.061 -21.136 1.00 93.38 189 LEU A N 1
ATOM 1488 C CA . LEU A 1 189 ? 10.974 0.325 -20.772 1.00 93.38 189 LEU A CA 1
ATOM 1489 C C . LEU A 1 189 ? 12.292 0.397 -20.010 1.00 93.38 189 LEU A C 1
ATOM 1491 O O . LEU A 1 189 ? 12.445 -0.169 -18.930 1.00 93.38 189 LEU A O 1
ATOM 1495 N N . THR A 1 190 ? 13.248 1.112 -20.570 1.00 91.19 190 THR A N 1
ATOM 1496 C CA . THR A 1 190 ? 14.606 1.199 -20.048 1.00 91.19 190 THR A CA 1
ATOM 1497 C C . THR A 1 190 ? 14.926 2.619 -19.639 1.00 91.19 190 THR A C 1
ATOM 1499 O O . THR A 1 190 ? 14.522 3.582 -20.287 1.00 91.19 190 THR A O 1
ATOM 1502 N N . VAL A 1 191 ? 15.621 2.751 -18.514 1.00 88.69 191 VAL A N 1
ATOM 1503 C CA . VAL A 1 191 ? 15.894 4.038 -17.881 1.00 88.69 191 VAL A CA 1
ATOM 1504 C C . VAL A 1 191 ? 17.326 4.048 -17.389 1.00 88.69 191 VAL A C 1
ATOM 1506 O O . VAL A 1 191 ? 17.723 3.194 -16.594 1.00 88.69 191 VAL A O 1
ATOM 1509 N N . TRP A 1 192 ? 18.095 5.043 -17.809 1.00 87.31 192 TRP A N 1
ATOM 1510 C CA . TRP A 1 192 ? 19.461 5.240 -17.333 1.00 87.31 192 TRP A CA 1
ATOM 1511 C C . TRP A 1 192 ? 19.814 6.722 -17.258 1.00 87.31 192 TRP A C 1
ATOM 1513 O O . TRP A 1 192 ? 19.123 7.587 -17.798 1.00 87.31 192 TRP A O 1
ATOM 1523 N N . ARG A 1 193 ? 20.910 7.035 -16.564 1.00 83.38 193 ARG A N 1
ATOM 1524 C CA . ARG A 1 193 ? 21.423 8.406 -16.486 1.00 83.38 193 ARG A CA 1
ATOM 1525 C C . ARG A 1 193 ? 22.324 8.701 -17.680 1.00 83.38 193 ARG A C 1
ATOM 1527 O O . ARG A 1 193 ? 23.218 7.917 -17.980 1.00 83.38 193 ARG A O 1
ATOM 1534 N N . GLU A 1 194 ? 22.125 9.828 -18.343 1.00 82.25 194 GLU A N 1
ATOM 1535 C CA . GLU A 1 194 ? 22.998 10.331 -19.402 1.00 82.25 194 GLU A CA 1
ATOM 1536 C C . GLU A 1 194 ? 24.033 11.294 -18.797 1.00 82.25 194 GLU A C 1
ATOM 1538 O O . GLU A 1 194 ? 23.695 12.183 -18.016 1.00 82.25 194 GLU A O 1
ATOM 1543 N N . GLY A 1 195 ? 25.315 11.077 -19.103 1.00 74.25 195 GLY A N 1
ATOM 1544 C CA . GLY A 1 195 ? 26.417 11.922 -18.637 1.00 74.25 195 GLY A CA 1
ATOM 1545 C C . GLY A 1 195 ? 27.018 11.591 -17.258 1.00 74.25 195 GLY A C 1
ATOM 1546 O O . GLY A 1 195 ? 26.401 11.017 -16.351 1.00 74.25 195 GLY A O 1
ATOM 1547 N N . ASN A 1 196 ? 28.277 12.005 -17.100 1.00 63.59 196 ASN A N 1
ATOM 1548 C CA . ASN A 1 196 ? 29.066 11.857 -15.874 1.00 63.59 196 ASN A CA 1
ATOM 1549 C C . ASN A 1 196 ? 28.833 12.990 -14.868 1.00 63.59 196 ASN A C 1
ATOM 1551 O O . ASN A 1 196 ? 29.424 12.953 -13.792 1.00 63.59 196 ASN A O 1
ATOM 1555 N N . GLU A 1 197 ? 28.004 13.990 -15.188 1.00 55.66 197 GLU A N 1
ATOM 1556 C CA . GLU A 1 197 ? 27.865 15.157 -14.324 1.00 55.66 197 GLU A CA 1
ATOM 1557 C C . GLU A 1 197 ? 27.213 14.791 -12.978 1.00 55.66 197 GLU A C 1
ATOM 1559 O O . GLU A 1 197 ? 26.045 14.393 -12.922 1.00 55.66 197 GLU A O 1
ATOM 1564 N N . PRO A 1 198 ? 27.922 14.972 -11.849 1.00 54.56 198 PRO A N 1
ATOM 1565 C CA . PRO A 1 198 ? 27.381 14.721 -10.514 1.00 54.56 198 PRO A CA 1
ATOM 1566 C C . PRO A 1 198 ? 26.351 15.784 -10.067 1.00 54.56 198 PRO A C 1
ATOM 1568 O O . PRO A 1 198 ? 25.889 15.762 -8.921 1.00 54.56 198 PRO A O 1
ATOM 1571 N N . ASN A 1 199 ? 25.959 16.707 -10.952 1.00 50.78 199 ASN A N 1
ATOM 1572 C CA . ASN A 1 199 ? 25.283 17.962 -10.624 1.00 50.78 199 ASN A CA 1
ATOM 1573 C C . ASN A 1 199 ? 23.747 17.930 -10.642 1.00 50.78 199 ASN A C 1
ATOM 1575 O O . ASN A 1 199 ? 23.115 18.983 -10.618 1.00 50.78 199 ASN A O 1
ATOM 1579 N N . MET A 1 200 ? 23.112 16.767 -10.453 1.00 49.41 200 MET A N 1
ATOM 1580 C CA . MET A 1 200 ? 21.718 16.748 -9.959 1.00 49.41 200 MET A CA 1
ATOM 1581 C C . MET A 1 200 ? 21.566 17.400 -8.561 1.00 49.41 200 MET A C 1
ATOM 1583 O O . MET A 1 200 ? 20.451 17.598 -8.082 1.00 49.41 200 MET A O 1
ATOM 1587 N N . MET A 1 201 ? 22.665 17.764 -7.878 1.00 47.78 201 MET A N 1
ATOM 1588 C CA . MET A 1 201 ? 22.617 18.605 -6.672 1.00 47.78 201 MET A CA 1
ATOM 1589 C C . MET A 1 201 ? 22.306 20.086 -6.946 1.00 47.78 201 MET A C 1
ATOM 1591 O O . MET A 1 201 ? 21.876 20.766 -6.014 1.00 47.78 201 MET A O 1
ATOM 1595 N N . GLY A 1 202 ? 22.445 20.575 -8.184 1.00 46.56 202 GLY A N 1
ATOM 1596 C CA . GLY A 1 202 ? 22.113 21.961 -8.544 1.00 46.56 202 GLY A CA 1
ATOM 1597 C C . GLY A 1 202 ?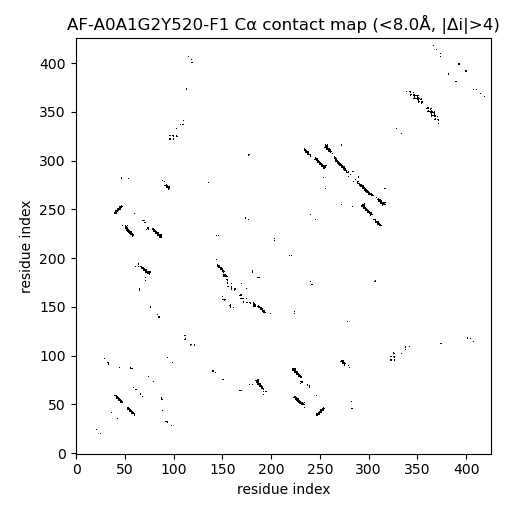 20.612 22.272 -8.498 1.00 46.56 202 GLY A C 1
ATOM 1598 O O . GLY A 1 202 ? 20.221 23.387 -8.178 1.00 46.56 202 GLY A O 1
ATOM 1599 N N . LEU A 1 203 ? 19.753 21.264 -8.684 1.00 48.69 203 LEU A N 1
ATOM 1600 C CA . LEU A 1 203 ? 18.289 21.416 -8.749 1.00 48.69 203 LEU A CA 1
ATOM 1601 C C . LEU A 1 203 ? 17.593 21.523 -7.377 1.00 48.69 203 LEU A C 1
ATOM 1603 O O . LEU A 1 203 ? 16.370 21.557 -7.301 1.00 48.69 203 LEU A O 1
ATOM 1607 N N . THR A 1 204 ? 18.344 21.562 -6.269 1.00 47.19 204 THR A N 1
ATOM 1608 C CA . THR A 1 204 ? 17.781 21.819 -4.918 1.00 47.19 204 THR A CA 1
ATOM 1609 C C . THR A 1 204 ? 18.363 23.032 -4.214 1.00 47.19 204 THR A C 1
ATOM 1611 O O . THR A 1 204 ? 17.993 23.318 -3.076 1.00 47.19 204 THR A O 1
ATOM 1614 N N . ARG A 1 205 ? 19.236 23.768 -4.896 1.00 45.28 205 ARG A N 1
ATOM 1615 C CA . ARG A 1 205 ? 19.681 25.087 -4.471 1.00 45.28 205 ARG A CA 1
ATOM 1616 C C . ARG A 1 205 ? 19.287 26.073 -5.562 1.00 45.28 205 ARG A C 1
ATOM 1618 O O . ARG A 1 205 ? 20.118 26.784 -6.109 1.00 45.28 205 ARG A O 1
ATOM 1625 N N . GLY A 1 206 ? 17.986 26.114 -5.869 1.00 48.72 206 GLY A N 1
ATOM 1626 C CA . GLY A 1 206 ? 17.430 27.388 -6.302 1.00 48.72 206 GLY A CA 1
ATOM 1627 C C . GLY A 1 206 ? 17.915 28.416 -5.286 1.00 48.72 206 GLY A C 1
ATOM 1628 O O . GLY A 1 206 ? 17.910 28.129 -4.085 1.00 48.72 206 GLY A O 1
ATOM 1629 N N . ASN A 1 207 ? 18.453 29.531 -5.762 1.00 48.72 207 ASN A N 1
ATOM 1630 C CA . ASN A 1 207 ? 18.851 30.660 -4.935 1.00 48.72 207 ASN A CA 1
ATOM 1631 C C . ASN A 1 207 ? 17.596 31.253 -4.270 1.00 48.72 207 ASN A C 1
ATOM 1633 O O . ASN A 1 207 ? 17.226 32.381 -4.566 1.00 48.72 207 ASN A O 1
ATOM 1637 N N . GLU A 1 208 ? 16.896 30.489 -3.425 1.00 51.41 208 GLU A N 1
ATOM 1638 C CA . GLU A 1 208 ? 15.905 31.021 -2.507 1.00 51.41 208 GLU A CA 1
ATOM 1639 C C . GLU A 1 208 ? 16.689 31.935 -1.564 1.00 51.41 208 GLU A C 1
ATOM 1641 O O . GLU A 1 208 ? 17.559 31.463 -0.819 1.00 51.41 208 GLU A O 1
ATOM 1646 N N . PRO A 1 209 ? 16.483 33.256 -1.665 1.00 48.91 209 PRO A N 1
ATOM 1647 C CA . PRO A 1 209 ? 17.288 34.220 -0.946 1.00 48.91 209 PRO A CA 1
ATOM 1648 C C . PRO A 1 209 ? 17.060 34.026 0.550 1.00 48.91 209 PRO A C 1
ATOM 1650 O O . PRO A 1 209 ? 15.980 34.311 1.053 1.00 48.91 209 PRO A O 1
ATOM 1653 N N . ASN A 1 210 ? 18.081 33.519 1.246 1.00 49.19 210 ASN A N 1
ATOM 1654 C CA . ASN A 1 210 ? 18.288 33.606 2.693 1.00 49.19 210 ASN A CA 1
ATOM 1655 C C . ASN A 1 210 ? 17.008 33.647 3.554 1.00 49.19 210 ASN A C 1
ATOM 1657 O O . ASN A 1 210 ? 16.872 34.518 4.418 1.00 49.19 210 ASN A O 1
ATOM 1661 N N . SER A 1 211 ? 16.096 32.679 3.398 1.00 54.12 211 SER A N 1
ATOM 1662 C CA . SER A 1 211 ? 15.055 32.444 4.402 1.00 54.12 211 SER A CA 1
ATOM 1663 C C . SER A 1 211 ? 15.730 31.841 5.637 1.00 54.12 211 SER A C 1
ATOM 1665 O O . SER A 1 211 ? 15.807 30.628 5.848 1.00 54.12 211 SER A O 1
ATOM 1667 N N . THR A 1 212 ? 16.328 32.719 6.428 1.00 53.34 212 THR A N 1
ATOM 1668 C CA . THR A 1 212 ? 16.859 32.421 7.746 1.00 53.34 212 THR A CA 1
ATOM 1669 C C . THR A 1 212 ? 15.713 31.852 8.591 1.00 53.34 212 THR A C 1
ATOM 1671 O O . THR A 1 212 ? 14.701 32.513 8.783 1.00 53.34 212 THR A O 1
ATOM 1674 N N . ARG A 1 213 ? 15.896 30.629 9.123 1.00 48.34 213 ARG A N 1
ATOM 1675 C CA . ARG A 1 213 ? 15.106 29.983 10.207 1.00 48.34 213 ARG A CA 1
ATOM 1676 C C . ARG A 1 213 ? 14.041 28.918 9.882 1.00 48.34 213 ARG A C 1
ATOM 1678 O O . ARG A 1 213 ? 13.088 28.777 10.640 1.00 48.34 213 ARG A O 1
ATOM 1685 N N . SER A 1 214 ? 14.254 28.025 8.916 1.00 50.91 214 SER A N 1
ATOM 1686 C CA . SER A 1 214 ? 13.549 26.723 8.949 1.00 50.91 214 SER A CA 1
ATOM 1687 C C . SER A 1 214 ? 14.476 25.548 8.633 1.00 50.91 214 SER A C 1
ATOM 1689 O O . SER A 1 214 ? 14.457 24.965 7.554 1.00 50.91 214 SER A O 1
ATOM 1691 N N . SER A 1 215 ? 15.308 25.171 9.607 1.00 49.97 215 SER A N 1
ATOM 1692 C CA . SER A 1 215 ? 16.231 24.025 9.534 1.00 49.97 215 SER A CA 1
ATOM 1693 C C . SER A 1 215 ? 15.543 22.650 9.466 1.00 49.97 215 SER A C 1
ATOM 1695 O O . SER A 1 215 ? 16.221 21.639 9.283 1.00 49.97 215 SER A O 1
ATOM 1697 N N . ASN A 1 216 ? 14.210 22.585 9.569 1.00 51.78 216 ASN A N 1
ATOM 1698 C CA . ASN A 1 216 ? 13.456 21.327 9.549 1.00 51.78 216 ASN A CA 1
ATOM 1699 C C . ASN A 1 216 ? 12.867 20.970 8.177 1.00 51.78 216 ASN A C 1
ATOM 1701 O O . ASN A 1 216 ? 12.436 19.833 7.974 1.00 51.78 216 ASN A O 1
ATOM 1705 N N . TYR A 1 217 ? 12.914 21.883 7.207 1.00 48.44 217 TYR A N 1
ATOM 1706 C CA . TYR A 1 217 ? 12.597 21.575 5.818 1.00 48.44 217 TYR A CA 1
ATOM 1707 C C . TYR A 1 217 ? 13.889 21.237 5.081 1.00 48.44 217 TYR A C 1
ATOM 1709 O O . TYR A 1 217 ? 14.406 22.018 4.289 1.00 48.44 217 TYR A O 1
ATOM 1717 N N . ARG A 1 218 ? 14.431 20.037 5.334 1.00 47.78 218 ARG A N 1
ATOM 1718 C CA . ARG A 1 218 ? 15.339 19.417 4.359 1.00 47.78 218 ARG A CA 1
ATOM 1719 C C . ARG A 1 218 ? 14.568 19.363 3.047 1.00 47.78 218 ARG A C 1
ATOM 1721 O O . ARG A 1 218 ? 13.639 18.564 2.933 1.00 47.78 218 ARG A O 1
ATOM 1728 N N . SER A 1 219 ? 14.921 20.255 2.124 1.00 48.12 219 SER A N 1
ATOM 1729 C CA . SER A 1 219 ? 14.333 20.368 0.799 1.00 48.12 219 SER A CA 1
ATOM 1730 C C . SER A 1 219 ? 14.194 18.969 0.218 1.00 48.12 219 SER A C 1
ATOM 1732 O O . SER A 1 219 ? 15.158 18.213 0.056 1.00 48.12 219 SER A O 1
ATOM 1734 N N . PHE A 1 220 ? 12.941 18.566 0.040 1.00 53.81 220 PHE A N 1
ATOM 1735 C CA . PHE A 1 220 ? 12.622 17.260 -0.483 1.00 53.81 220 PHE A CA 1
ATOM 1736 C C . PHE A 1 220 ? 13.138 17.216 -1.909 1.00 53.81 220 PHE A C 1
ATOM 1738 O O . PHE A 1 220 ? 12.531 17.805 -2.797 1.00 53.81 220 PHE A O 1
ATOM 1745 N N . ARG A 1 221 ? 14.270 16.544 -2.119 1.00 60.31 221 ARG A N 1
ATOM 1746 C CA . ARG A 1 221 ? 14.818 16.332 -3.456 1.00 60.31 221 ARG A CA 1
ATOM 1747 C C . ARG A 1 221 ? 13.745 15.654 -4.301 1.00 60.31 221 ARG A C 1
ATOM 1749 O O . ARG A 1 221 ? 13.406 14.499 -4.046 1.00 60.31 221 ARG A O 1
ATOM 1756 N N . ARG A 1 222 ? 13.173 16.389 -5.256 1.00 66.94 222 ARG A N 1
ATOM 1757 C CA . ARG A 1 222 ? 12.276 15.827 -6.265 1.00 66.94 222 ARG A CA 1
ATOM 1758 C C . ARG A 1 222 ? 13.033 14.697 -6.960 1.00 66.94 222 ARG A C 1
ATOM 1760 O O . ARG A 1 222 ? 14.196 14.862 -7.326 1.00 66.94 222 ARG A O 1
ATOM 1767 N N . ARG A 1 223 ? 12.429 13.511 -7.009 1.00 73.12 223 ARG A N 1
ATOM 1768 C CA . ARG A 1 223 ? 13.022 12.353 -7.682 1.00 73.12 223 ARG A CA 1
ATOM 1769 C C . ARG A 1 223 ? 12.424 12.287 -9.081 1.00 73.12 223 ARG A C 1
ATOM 1771 O O . ARG A 1 223 ? 11.194 12.329 -9.166 1.00 73.12 223 ARG A O 1
ATOM 1778 N N . PRO A 1 224 ? 13.252 12.140 -10.130 1.00 77.44 224 PRO A N 1
ATOM 1779 C CA . PRO A 1 224 ? 12.727 11.909 -11.463 1.00 77.44 224 PRO A CA 1
ATOM 1780 C C . PRO A 1 224 ? 11.828 10.679 -11.402 1.00 77.44 224 PRO A C 1
ATOM 1782 O O . PRO A 1 224 ? 12.199 9.642 -10.841 1.00 77.44 224 PRO A O 1
ATOM 1785 N N . SER A 1 225 ? 10.614 10.851 -11.891 1.00 87.06 225 SER A N 1
ATOM 1786 C CA . SER A 1 225 ? 9.612 9.807 -11.946 1.00 87.06 225 SER A CA 1
ATOM 1787 C C . SER A 1 225 ? 9.130 9.694 -13.381 1.00 87.06 225 SER A C 1
ATOM 1789 O O . SER A 1 225 ? 9.254 10.623 -14.175 1.00 87.06 225 SER A O 1
ATOM 1791 N N . ILE A 1 226 ? 8.637 8.523 -13.735 1.00 88.88 226 ILE A N 1
ATOM 1792 C CA . ILE A 1 226 ? 8.287 8.183 -15.103 1.00 88.88 226 ILE A CA 1
ATOM 1793 C C . ILE A 1 226 ? 6.843 7.765 -15.074 1.00 88.88 226 ILE A C 1
ATOM 1795 O O . ILE A 1 226 ? 6.504 6.777 -14.428 1.00 88.88 226 ILE A O 1
ATOM 1799 N N . TYR A 1 227 ? 6.007 8.550 -15.731 1.00 92.00 227 TYR A N 1
ATOM 1800 C CA . TYR A 1 227 ? 4.651 8.156 -16.038 1.00 92.00 227 TYR A CA 1
ATOM 1801 C C . TYR A 1 227 ? 4.684 7.200 -17.230 1.00 92.00 227 TYR A C 1
ATOM 1803 O O . TYR A 1 227 ? 5.366 7.474 -18.214 1.00 92.00 227 TYR A O 1
ATOM 1811 N N . VAL A 1 228 ? 3.964 6.092 -17.130 1.00 93.12 228 VAL A N 1
ATOM 1812 C CA . VAL A 1 228 ? 3.836 5.044 -18.140 1.00 93.12 228 VAL A CA 1
ATOM 1813 C C . VAL A 1 228 ? 2.364 4.652 -18.207 1.00 93.12 228 VAL A C 1
ATOM 1815 O O . VAL A 1 228 ? 1.723 4.479 -17.174 1.00 93.12 228 VAL A O 1
ATOM 1818 N N . GLU A 1 229 ? 1.832 4.508 -19.407 1.00 94.69 229 GLU A N 1
ATOM 1819 C CA . GLU A 1 229 ? 0.463 4.100 -19.699 1.00 94.69 229 GLU A CA 1
ATOM 1820 C C . GLU A 1 229 ? 0.506 3.009 -20.763 1.00 94.69 229 GLU A C 1
ATOM 1822 O O . GLU A 1 229 ? 1.179 3.169 -21.783 1.00 94.69 229 GLU A O 1
ATOM 1827 N N . PHE A 1 230 ? -0.173 1.893 -20.510 1.00 96.44 230 PHE A N 1
ATOM 1828 C CA . PHE A 1 230 ? -0.193 0.746 -21.415 1.00 96.44 230 PHE A CA 1
ATOM 1829 C C . PHE A 1 230 ? -1.419 -0.147 -21.159 1.00 96.44 230 PHE A C 1
ATOM 1831 O O . PHE A 1 230 ? -1.949 -0.150 -20.041 1.00 96.44 230 PHE A O 1
ATOM 1838 N N . PRO A 1 231 ? -1.889 -0.913 -22.161 1.00 97.06 231 PRO A N 1
ATOM 1839 C CA . PRO A 1 231 ? -2.987 -1.856 -21.975 1.00 97.06 231 PRO A CA 1
ATOM 1840 C C . PRO A 1 231 ? -2.567 -3.033 -21.083 1.00 97.06 231 PRO A C 1
ATOM 1842 O O . PRO A 1 231 ? -1.461 -3.555 -21.208 1.00 97.06 231 PRO A O 1
ATOM 1845 N N . SER A 1 232 ? -3.451 -3.458 -20.180 1.00 96.31 232 SER A N 1
ATOM 1846 C CA . SER A 1 232 ? -3.237 -4.617 -19.310 1.00 96.31 232 SER A CA 1
ATOM 1847 C C . SER A 1 232 ? -4.555 -5.206 -18.807 1.00 96.31 232 SER A C 1
ATOM 1849 O O . SER A 1 232 ? -5.452 -4.464 -18.407 1.00 96.31 232 SER A O 1
ATOM 1851 N N . ASP A 1 233 ? -4.634 -6.536 -18.720 1.00 95.38 233 ASP A N 1
ATOM 1852 C CA . ASP A 1 233 ? -5.816 -7.263 -18.225 1.00 95.38 233 ASP A CA 1
ATOM 1853 C C . ASP A 1 233 ? -6.067 -7.053 -16.722 1.00 95.38 233 ASP A C 1
ATOM 1855 O O . ASP A 1 233 ? -7.197 -7.135 -16.245 1.00 95.38 233 ASP A O 1
ATOM 1859 N N . ALA A 1 234 ? -5.001 -6.806 -15.963 1.00 95.12 234 ALA A N 1
ATOM 1860 C CA . ALA A 1 234 ? -5.020 -6.590 -14.521 1.00 95.12 234 ALA A CA 1
ATOM 1861 C C . ALA A 1 234 ? -3.835 -5.700 -14.123 1.00 95.12 234 ALA A C 1
ATOM 1863 O O . ALA A 1 234 ? -2.852 -5.623 -14.871 1.00 95.12 234 ALA A O 1
ATOM 1864 N N . PRO A 1 235 ? -3.857 -5.052 -12.947 1.00 95.44 235 PRO A N 1
ATOM 1865 C CA . PRO A 1 235 ? -2.663 -4.390 -12.469 1.00 95.44 235 PRO A CA 1
ATOM 1866 C C . PRO A 1 235 ? -1.567 -5.434 -12.234 1.00 95.44 235 PRO A C 1
ATOM 1868 O O . PRO A 1 235 ? -1.803 -6.481 -11.619 1.00 95.44 235 PRO A O 1
ATOM 1871 N N . TYR A 1 236 ? -0.356 -5.132 -12.692 1.00 95.38 236 TYR A N 1
ATOM 1872 C CA . TYR A 1 236 ? 0.830 -5.913 -12.359 1.00 95.38 236 TYR A CA 1
ATOM 1873 C C . TYR A 1 236 ? 2.062 -5.030 -12.174 1.00 95.38 236 TYR A C 1
ATOM 1875 O O . TYR A 1 236 ? 2.106 -3.864 -12.577 1.00 95.38 236 TYR A O 1
ATOM 1883 N N . TYR A 1 237 ? 3.075 -5.598 -11.529 1.00 94.56 237 TYR A N 1
ATOM 1884 C CA . TYR A 1 237 ? 4.376 -4.972 -11.369 1.00 94.56 237 TYR A CA 1
ATOM 1885 C C . TYR A 1 237 ? 5.478 -6.022 -11.456 1.00 94.56 237 TYR A C 1
ATOM 1887 O O . TYR A 1 237 ? 5.498 -6.971 -10.672 1.00 94.56 237 TYR A O 1
ATOM 1895 N N . VAL A 1 238 ? 6.417 -5.832 -12.379 1.00 91.81 238 VAL A N 1
ATOM 1896 C CA . VAL A 1 238 ? 7.596 -6.693 -12.483 1.00 91.81 238 VAL A CA 1
ATOM 1897 C C . VAL A 1 238 ? 8.641 -6.203 -11.490 1.00 91.81 238 VAL A C 1
ATOM 1899 O O . VAL A 1 238 ? 9.079 -5.051 -11.557 1.00 91.81 238 VAL A O 1
ATOM 1902 N N . LEU A 1 239 ? 9.029 -7.055 -10.538 1.00 88.38 239 LEU A N 1
ATOM 1903 C CA . LEU A 1 239 ? 10.085 -6.705 -9.591 1.00 88.38 239 LEU A CA 1
ATOM 1904 C C . LEU A 1 239 ? 11.427 -6.626 -10.327 1.00 88.38 239 LEU A C 1
ATOM 1906 O O . LEU A 1 239 ? 11.906 -7.654 -10.806 1.00 88.38 239 LEU A O 1
ATOM 1910 N N . PRO A 1 240 ? 12.057 -5.443 -10.411 1.00 76.69 240 PRO A N 1
ATOM 1911 C CA . PRO A 1 240 ? 13.299 -5.302 -11.148 1.00 76.69 240 PRO A CA 1
ATOM 1912 C C . PRO A 1 240 ? 14.390 -6.126 -10.474 1.00 76.69 240 PRO A C 1
ATOM 1914 O O . PRO A 1 240 ? 14.601 -6.032 -9.261 1.00 76.69 240 PRO A O 1
ATOM 1917 N N . GLN A 1 241 ? 15.126 -6.897 -11.267 1.00 74.69 241 GLN A N 1
ATOM 1918 C CA . GLN A 1 241 ? 16.337 -7.519 -10.767 1.00 74.69 241 GLN A CA 1
ATOM 1919 C C . GLN A 1 241 ? 17.490 -6.530 -10.788 1.00 74.69 241 GLN A C 1
ATOM 1921 O O . GLN A 1 241 ? 17.743 -5.856 -11.786 1.00 74.69 241 GLN A O 1
ATOM 1926 N N . LYS A 1 242 ? 18.207 -6.466 -9.665 1.00 68.00 242 LYS A N 1
ATOM 1927 C CA . LYS A 1 242 ? 19.492 -5.781 -9.574 1.00 68.00 242 LYS A CA 1
ATOM 1928 C C . LYS A 1 242 ? 20.543 -6.722 -8.996 1.00 68.00 242 LYS A C 1
ATOM 1930 O O . LYS A 1 242 ? 20.259 -7.347 -7.967 1.00 68.00 242 LYS A O 1
ATOM 1935 N N . PRO A 1 243 ? 21.749 -6.788 -9.587 1.00 57.69 243 PRO A N 1
ATOM 1936 C CA . PRO A 1 243 ? 22.884 -7.429 -8.942 1.00 57.69 243 PRO A CA 1
ATOM 1937 C C . PRO A 1 243 ? 23.232 -6.678 -7.642 1.00 57.69 243 PRO A C 1
ATOM 1939 O O . PRO A 1 243 ? 23.372 -5.454 -7.618 1.00 57.69 243 PRO A O 1
ATOM 1942 N N . GLY A 1 244 ? 23.338 -7.407 -6.527 1.00 65.38 244 GLY A N 1
ATOM 1943 C CA . GLY A 1 244 ? 23.733 -6.868 -5.219 1.00 65.38 244 GLY A CA 1
ATOM 1944 C C . GLY A 1 244 ? 22.580 -6.552 -4.254 1.00 65.38 244 GLY A C 1
ATOM 1945 O O . GLY A 1 244 ? 21.534 -7.196 -4.258 1.00 65.38 244 GLY A O 1
ATOM 1946 N N . ARG A 1 245 ? 22.793 -5.586 -3.342 1.00 63.28 245 ARG A N 1
ATOM 1947 C CA . ARG A 1 245 ? 21.801 -5.219 -2.310 1.00 63.28 245 ARG A CA 1
ATOM 1948 C C . ARG A 1 245 ? 20.591 -4.539 -2.948 1.00 63.28 245 ARG A C 1
ATOM 1950 O O . ARG A 1 245 ? 20.606 -3.322 -3.164 1.00 63.28 245 ARG A O 1
ATOM 1957 N N . GLN A 1 246 ? 19.534 -5.311 -3.180 1.00 70.88 246 GLN A N 1
ATOM 1958 C CA . GLN A 1 246 ? 18.249 -4.772 -3.605 1.00 70.88 246 GLN A CA 1
ATOM 1959 C C . GLN A 1 246 ? 17.703 -3.811 -2.545 1.00 70.88 246 GLN A C 1
ATOM 1961 O O . GLN A 1 246 ? 17.829 -4.018 -1.336 1.00 70.88 246 GLN A O 1
ATOM 1966 N N . GLY A 1 247 ? 17.173 -2.683 -3.014 1.00 76.00 247 GLY A N 1
ATOM 1967 C CA . GLY A 1 247 ? 16.486 -1.738 -2.149 1.00 76.00 247 GLY A CA 1
ATOM 1968 C C . GLY A 1 247 ? 15.088 -2.239 -1.811 1.00 76.00 247 GLY A C 1
ATOM 1969 O O . GLY A 1 247 ? 14.511 -3.036 -2.539 1.00 76.00 247 GLY A O 1
ATOM 1970 N N . ARG A 1 248 ? 14.513 -1.698 -0.737 1.00 86.12 248 ARG A N 1
ATOM 1971 C CA . ARG A 1 248 ? 13.081 -1.834 -0.462 1.00 86.12 248 ARG A CA 1
ATOM 1972 C C . ARG A 1 248 ? 12.289 -1.310 -1.668 1.00 86.12 248 ARG A C 1
ATOM 1974 O O . ARG A 1 248 ? 12.594 -0.213 -2.148 1.00 86.12 248 ARG A O 1
ATOM 1981 N N . VAL A 1 249 ? 11.277 -2.049 -2.105 1.00 89.00 249 VAL A N 1
ATOM 1982 C CA . VAL A 1 249 ? 10.323 -1.609 -3.135 1.00 89.00 249 VAL A CA 1
ATOM 1983 C C . VAL A 1 249 ? 9.019 -1.224 -2.442 1.00 89.00 249 VAL A C 1
ATOM 1985 O O . VAL A 1 249 ? 8.555 -1.924 -1.541 1.00 89.00 249 VAL A O 1
ATOM 1988 N N . SER A 1 250 ? 8.448 -0.081 -2.813 1.00 90.94 250 SER A N 1
ATOM 1989 C CA . SER A 1 250 ? 7.174 0.408 -2.285 1.00 90.94 250 SER A CA 1
ATOM 1990 C C . SER A 1 250 ? 6.185 0.610 -3.423 1.00 90.94 250 SER A C 1
ATOM 1992 O O . SER A 1 250 ? 6.313 1.555 -4.197 1.00 90.94 250 SER A O 1
ATOM 1994 N N . LEU A 1 251 ? 5.186 -0.254 -3.507 1.00 92.81 251 LEU A N 1
ATOM 1995 C CA . LEU A 1 251 ? 4.105 -0.146 -4.475 1.00 92.81 251 LEU A CA 1
ATOM 1996 C C . LEU A 1 251 ? 2.896 0.506 -3.817 1.00 92.81 251 LEU A C 1
ATOM 1998 O O . LEU A 1 251 ? 2.583 0.217 -2.662 1.00 92.81 251 LEU A O 1
ATOM 2002 N N . THR A 1 252 ? 2.216 1.358 -4.565 1.00 92.12 252 THR A N 1
ATOM 2003 C CA . THR A 1 252 ? 0.956 1.985 -4.175 1.00 92.12 252 THR A CA 1
ATOM 2004 C C . THR A 1 252 ? -0.031 1.773 -5.305 1.00 92.12 252 THR A C 1
ATOM 2006 O O . THR A 1 252 ? 0.244 2.182 -6.421 1.00 92.12 252 THR A O 1
ATOM 2009 N N . ILE A 1 253 ? -1.159 1.128 -5.053 1.00 93.25 253 ILE A N 1
ATOM 2010 C CA . ILE A 1 253 ? -2.119 0.726 -6.081 1.00 93.25 253 ILE A CA 1
ATOM 2011 C C . ILE A 1 253 ? -3.475 1.320 -5.715 1.00 93.25 253 ILE A C 1
ATOM 2013 O O . ILE A 1 253 ? -3.952 1.093 -4.603 1.00 93.25 253 ILE A O 1
ATOM 2017 N N . ALA A 1 254 ? -4.095 2.081 -6.616 1.00 91.44 254 ALA A N 1
ATOM 2018 C CA . ALA A 1 254 ? -5.470 2.539 -6.430 1.00 91.44 254 ALA A CA 1
ATOM 2019 C C . ALA A 1 254 ? -6.434 1.357 -6.515 1.00 91.44 254 ALA A C 1
ATOM 2021 O O . ALA A 1 254 ? -6.408 0.607 -7.482 1.00 91.44 254 ALA A O 1
ATOM 2022 N N . GLY A 1 255 ? -7.279 1.200 -5.504 1.00 91.06 255 GLY A N 1
ATOM 2023 C CA . GLY A 1 255 ? -8.164 0.063 -5.286 1.00 91.06 255 GLY A CA 1
ATOM 2024 C C . GLY A 1 255 ? -7.755 -0.792 -4.085 1.00 91.06 255 GLY A C 1
ATOM 2025 O O . GLY A 1 255 ? -6.649 -0.685 -3.543 1.00 91.06 255 GLY A O 1
ATOM 2026 N N . PHE A 1 256 ? -8.666 -1.673 -3.672 1.00 91.94 256 PHE A N 1
ATOM 2027 C CA . PHE A 1 256 ? -8.347 -2.767 -2.759 1.00 91.94 256 PHE A CA 1
ATOM 2028 C C . PHE A 1 256 ? -7.910 -3.981 -3.566 1.00 91.94 256 PHE A C 1
ATOM 2030 O O . PHE A 1 256 ? -8.713 -4.598 -4.266 1.00 91.94 256 PHE A O 1
ATOM 2037 N N . TRP A 1 257 ? -6.630 -4.301 -3.447 1.00 93.75 257 TRP A N 1
ATOM 2038 C CA . TRP A 1 257 ? -5.980 -5.366 -4.186 1.00 93.75 257 TRP A CA 1
ATOM 2039 C C . TRP A 1 257 ? -5.313 -6.346 -3.233 1.00 93.75 257 TRP A C 1
ATOM 2041 O O . TRP A 1 257 ? -4.834 -5.976 -2.156 1.00 93.75 257 TRP A O 1
ATOM 2051 N N . GLN A 1 258 ? -5.248 -7.597 -3.665 1.00 92.44 258 GLN A N 1
ATOM 2052 C CA . GLN A 1 258 ? -4.440 -8.640 -3.058 1.00 92.44 258 GLN A CA 1
ATOM 2053 C C . GLN A 1 258 ? -3.406 -9.136 -4.069 1.00 92.44 258 GLN A C 1
ATOM 2055 O O . GLN A 1 258 ? -3.645 -9.133 -5.273 1.00 92.44 258 GLN A O 1
ATOM 2060 N N . ILE A 1 259 ? -2.253 -9.579 -3.573 1.00 92.00 259 ILE A N 1
ATOM 2061 C CA . ILE A 1 259 ? -1.225 -10.224 -4.396 1.00 92.00 259 ILE A CA 1
ATOM 2062 C C . ILE A 1 259 ? -1.707 -11.637 -4.724 1.00 92.00 259 ILE A C 1
ATOM 2064 O O . ILE A 1 259 ? -1.874 -12.433 -3.799 1.00 92.00 259 ILE A O 1
ATOM 2068 N N . ALA A 1 260 ? -1.908 -11.943 -6.006 1.00 91.56 260 ALA A N 1
ATOM 2069 C CA . ALA A 1 260 ? -2.362 -13.265 -6.438 1.00 91.56 260 ALA A CA 1
ATOM 2070 C C . ALA A 1 260 ? -1.246 -14.311 -6.293 1.00 91.56 260 ALA A C 1
ATOM 2072 O O . ALA A 1 260 ? -1.455 -15.381 -5.729 1.00 91.56 260 ALA A O 1
ATOM 2073 N N . ASN A 1 261 ? -0.032 -13.952 -6.714 1.00 86.44 261 ASN A N 1
ATOM 2074 C CA . ASN A 1 261 ? 1.140 -14.821 -6.672 1.00 86.44 261 ASN A CA 1
ATOM 2075 C C . ASN A 1 261 ? 2.125 -14.314 -5.617 1.00 86.44 261 ASN A C 1
ATOM 2077 O O . ASN A 1 261 ? 3.034 -13.557 -5.945 1.00 86.44 261 ASN A O 1
ATOM 2081 N N . ARG A 1 262 ? 1.938 -14.668 -4.337 1.00 81.00 262 ARG A N 1
ATOM 2082 C CA . ARG A 1 262 ? 2.862 -14.245 -3.266 1.00 81.00 262 ARG A CA 1
ATOM 2083 C C . ARG A 1 262 ? 4.198 -15.001 -3.365 1.00 81.00 262 ARG A C 1
ATOM 2085 O O . ARG A 1 262 ? 4.203 -16.217 -3.174 1.00 81.00 262 ARG A O 1
ATOM 2092 N N . PRO A 1 263 ? 5.334 -14.315 -3.579 1.00 76.94 263 PRO A N 1
ATOM 2093 C CA . PRO A 1 263 ? 6.653 -14.933 -3.469 1.00 76.94 263 PRO A CA 1
ATOM 2094 C C . PRO A 1 263 ? 6.874 -15.466 -2.049 1.00 76.94 263 PRO A C 1
ATOM 2096 O O . PRO A 1 263 ? 6.715 -14.730 -1.078 1.00 76.94 263 PRO A O 1
ATOM 2099 N N . GLN A 1 264 ? 7.270 -16.734 -1.915 1.00 71.12 264 GLN A N 1
ATOM 2100 C CA . GLN A 1 264 ? 7.470 -17.373 -0.603 1.00 71.12 264 GLN A CA 1
ATOM 2101 C C . GLN A 1 264 ? 8.605 -16.737 0.223 1.00 71.12 264 GLN A C 1
ATOM 2103 O O . GLN A 1 264 ? 8.616 -16.864 1.442 1.00 71.12 264 GLN A O 1
ATOM 2108 N N . ALA A 1 265 ? 9.555 -16.056 -0.427 1.00 58.91 265 ALA A N 1
ATOM 2109 C CA . ALA A 1 265 ? 10.817 -15.624 0.179 1.00 58.91 265 ALA A CA 1
ATOM 2110 C C . ALA A 1 265 ? 10.904 -14.124 0.519 1.00 58.91 265 ALA A C 1
ATOM 2112 O O . ALA A 1 265 ? 11.968 -13.666 0.933 1.00 58.91 265 ALA A O 1
ATOM 2113 N N . ALA A 1 266 ? 9.838 -13.340 0.329 1.00 63.31 266 ALA A N 1
ATOM 2114 C CA . ALA A 1 266 ? 9.885 -11.905 0.608 1.00 63.31 266 ALA A CA 1
ATOM 2115 C C . ALA A 1 266 ? 9.032 -11.509 1.815 1.00 63.31 266 ALA A C 1
ATOM 2117 O O . ALA A 1 266 ? 7.895 -11.941 1.981 1.00 63.31 266 ALA A O 1
ATOM 2118 N N . ASP A 1 267 ? 9.582 -10.608 2.629 1.00 76.50 267 ASP A N 1
ATOM 2119 C CA . ASP A 1 267 ? 8.825 -9.888 3.647 1.00 76.50 267 ASP A CA 1
ATOM 2120 C C . ASP A 1 267 ? 7.845 -8.934 2.952 1.00 76.50 267 ASP A C 1
ATOM 2122 O O . ASP A 1 267 ? 8.200 -7.807 2.577 1.00 76.50 267 ASP A O 1
ATOM 2126 N N . PHE A 1 268 ? 6.608 -9.397 2.770 1.00 80.75 268 PHE A N 1
ATOM 2127 C CA . PHE A 1 268 ? 5.501 -8.595 2.264 1.00 80.75 268 PHE A CA 1
ATOM 2128 C C . PHE A 1 268 ? 4.781 -7.903 3.403 1.00 80.75 268 PHE A C 1
ATOM 2130 O O . PHE A 1 268 ? 4.279 -8.535 4.328 1.00 80.75 268 PHE A O 1
ATOM 2137 N N . ARG A 1 269 ? 4.643 -6.585 3.287 1.00 83.19 269 ARG A N 1
ATOM 2138 C CA . ARG A 1 269 ? 3.682 -5.833 4.093 1.00 83.19 269 ARG A CA 1
ATOM 2139 C C . ARG A 1 269 ? 2.664 -5.210 3.168 1.00 83.19 269 ARG A C 1
ATOM 2141 O O . ARG A 1 269 ? 3.017 -4.339 2.376 1.00 83.19 269 ARG A O 1
ATOM 2148 N N . CYS A 1 270 ? 1.428 -5.677 3.274 1.00 84.31 270 CYS A N 1
ATOM 2149 C CA . CYS A 1 270 ? 0.294 -5.162 2.527 1.00 84.31 270 CYS A CA 1
ATOM 2150 C C . CYS A 1 270 ? -0.614 -4.393 3.483 1.00 84.31 270 CYS A C 1
ATOM 2152 O O . CYS A 1 270 ? -1.127 -4.972 4.437 1.00 84.31 270 CYS A O 1
ATOM 2154 N N . ASN A 1 271 ? -0.823 -3.111 3.208 1.00 85.12 271 ASN A N 1
ATOM 2155 C CA . ASN A 1 271 ? -1.724 -2.249 3.963 1.00 85.12 271 ASN A CA 1
ATOM 2156 C C . ASN A 1 271 ? -2.774 -1.679 3.011 1.00 85.12 271 ASN A C 1
ATOM 2158 O O . ASN A 1 271 ? -2.461 -1.358 1.867 1.00 85.12 271 ASN A O 1
ATOM 2162 N N . GLN A 1 272 ? -4.006 -1.533 3.480 1.00 85.06 272 GLN A N 1
ATOM 2163 C CA . GLN A 1 272 ? -5.108 -0.962 2.710 1.00 85.06 272 GLN A CA 1
ATOM 2164 C C . GLN A 1 272 ? -5.652 0.253 3.451 1.00 85.06 272 GLN A C 1
ATOM 2166 O O . GLN A 1 272 ? -5.865 0.184 4.656 1.00 85.06 272 GLN A O 1
ATOM 2171 N N . PHE A 1 273 ? -5.856 1.361 2.748 1.00 83.06 273 PHE A N 1
ATOM 2172 C CA . PHE A 1 273 ? -6.306 2.620 3.334 1.00 83.06 273 PHE A CA 1
ATOM 2173 C C . PHE A 1 273 ? -7.216 3.404 2.406 1.00 83.06 273 PHE A C 1
ATOM 2175 O O . PHE A 1 273 ? -7.394 3.064 1.241 1.00 83.06 273 PHE A O 1
ATOM 2182 N N . VAL A 1 274 ? -7.805 4.457 2.960 1.00 80.81 274 VAL A N 1
ATOM 2183 C CA . VAL A 1 274 ? -8.682 5.383 2.259 1.00 80.81 274 VAL A CA 1
ATOM 2184 C C . VAL A 1 274 ? -8.037 6.762 2.314 1.00 80.81 274 VAL A C 1
ATOM 2186 O O . VAL A 1 274 ? -7.714 7.250 3.398 1.00 80.81 274 VAL A O 1
ATOM 2189 N N . VAL A 1 275 ? -7.817 7.380 1.154 1.00 78.56 275 VAL A N 1
ATOM 2190 C CA . VAL A 1 275 ? -7.301 8.753 1.080 1.00 78.56 275 VAL A CA 1
ATOM 2191 C C . VAL A 1 275 ? -8.484 9.726 1.113 1.00 78.56 275 VAL A C 1
ATOM 2193 O O . VAL A 1 275 ? -9.305 9.696 0.195 1.00 78.56 275 VAL A O 1
ATOM 2196 N N . PRO A 1 276 ? -8.607 10.565 2.160 1.00 67.44 276 PRO A N 1
ATOM 2197 C CA . PRO A 1 276 ? -9.767 11.439 2.350 1.00 67.44 276 PRO A CA 1
ATOM 2198 C C . PRO A 1 276 ? -9.724 12.730 1.511 1.00 67.44 276 PRO A C 1
ATOM 2200 O O . PRO A 1 276 ? -10.644 13.533 1.612 1.00 67.44 276 PRO A O 1
ATOM 2203 N N . ASP A 1 277 ? -8.653 12.960 0.748 1.00 67.38 277 ASP A N 1
ATOM 2204 C CA . ASP A 1 277 ? -8.233 14.299 0.322 1.00 67.38 277 ASP A CA 1
ATOM 2205 C C . ASP A 1 277 ? -8.895 14.805 -0.975 1.00 67.38 277 ASP A C 1
ATOM 2207 O O . ASP A 1 277 ? -9.175 14.032 -1.887 1.00 67.38 277 ASP A O 1
ATOM 2211 N N . ASP A 1 278 ? -9.058 16.128 -1.068 1.00 56.53 278 ASP A N 1
ATOM 2212 C CA . ASP A 1 278 ? -9.580 16.854 -2.240 1.00 56.53 278 ASP A CA 1
ATOM 2213 C C . ASP A 1 278 ? -8.476 17.138 -3.290 1.00 56.53 278 ASP A C 1
ATOM 2215 O O . ASP A 1 278 ? -8.763 17.569 -4.405 1.00 56.53 278 ASP A O 1
ATOM 2219 N N . ASN A 1 279 ? -7.203 16.883 -2.950 1.00 53.72 279 ASN A N 1
ATOM 2220 C CA . ASN A 1 279 ? -6.021 17.090 -3.803 1.00 53.72 279 ASN A CA 1
ATOM 2221 C C . ASN A 1 279 ? -5.464 15.784 -4.368 1.00 53.72 279 ASN A C 1
ATOM 2223 O O . ASN A 1 279 ? -4.250 15.563 -4.420 1.00 53.72 279 ASN A O 1
ATOM 2227 N N . ILE A 1 280 ? -6.349 14.886 -4.777 1.00 61.47 280 ILE A N 1
ATOM 2228 C CA . ILE A 1 280 ? -5.918 13.691 -5.478 1.00 61.47 280 ILE A CA 1
ATOM 2229 C C . ILE A 1 280 ? -5.335 14.126 -6.829 1.00 61.47 280 ILE A C 1
ATOM 2231 O O . ILE A 1 280 ? -6.031 14.782 -7.607 1.00 61.47 280 ILE A O 1
ATOM 2235 N N . PRO A 1 281 ? -4.062 13.796 -7.122 1.00 64.38 281 PRO A N 1
ATOM 2236 C CA . PRO A 1 281 ? -3.456 14.160 -8.392 1.00 64.38 281 PRO A CA 1
ATOM 2237 C C . PRO A 1 281 ? -4.319 13.655 -9.547 1.00 64.38 281 PRO A C 1
ATOM 2239 O O . PRO A 1 281 ? -4.847 12.544 -9.467 1.00 64.38 281 PRO A O 1
ATOM 2242 N N . ALA A 1 282 ? -4.405 14.430 -10.633 1.00 67.50 282 ALA A N 1
ATOM 2243 C CA . ALA A 1 282 ? -5.174 14.078 -11.835 1.00 67.50 282 ALA A CA 1
ATOM 2244 C C . ALA A 1 282 ? -4.906 12.642 -12.330 1.00 67.50 282 ALA A C 1
ATOM 2246 O O . ALA A 1 282 ? -5.779 12.019 -12.913 1.00 67.50 282 ALA A O 1
ATOM 2247 N N . PHE A 1 283 ? -3.733 12.092 -12.001 1.00 69.56 283 PHE A N 1
ATOM 2248 C CA . PHE A 1 283 ? -3.366 10.688 -12.172 1.00 69.56 283 PHE A CA 1
ATOM 2249 C C . PHE A 1 283 ? -4.430 9.662 -11.725 1.00 69.56 283 PHE A C 1
ATOM 2251 O O . PHE A 1 283 ? -4.530 8.598 -12.329 1.00 69.56 283 PHE A O 1
ATOM 2258 N N . PHE A 1 284 ? -5.205 9.944 -10.674 1.00 63.78 284 PHE A N 1
ATOM 2259 C CA . PHE A 1 284 ? -6.250 9.036 -10.179 1.00 63.78 284 PHE A CA 1
ATOM 2260 C C . PHE A 1 284 ? -7.669 9.451 -10.572 1.00 63.78 284 PHE A C 1
ATOM 2262 O O . PHE A 1 284 ? -8.600 8.678 -10.369 1.00 63.78 284 PHE A O 1
ATOM 2269 N N . ALA A 1 285 ? -7.854 10.667 -11.082 1.00 59.38 285 ALA A N 1
ATOM 2270 C CA . ALA A 1 285 ? -9.168 11.220 -11.354 1.00 59.38 285 ALA A CA 1
ATOM 2271 C C . ALA A 1 285 ? -9.493 11.094 -12.844 1.00 59.38 285 ALA A C 1
ATOM 2273 O O . ALA A 1 285 ? -9.016 11.874 -13.668 1.00 59.38 285 ALA A O 1
ATOM 2274 N N . SER A 1 286 ? -10.391 10.170 -13.185 1.00 56.62 286 SER A N 1
ATOM 2275 C CA . SER A 1 286 ? -11.167 10.265 -14.417 1.00 56.62 286 SER A CA 1
ATOM 2276 C C . SER A 1 286 ? -12.132 11.450 -14.276 1.00 56.62 286 SER A C 1
ATOM 2278 O O . SER A 1 286 ? -13.274 11.325 -13.851 1.00 56.62 286 SER A O 1
ATOM 2280 N N . SER A 1 287 ? -11.657 12.660 -14.576 1.00 54.88 287 SER A N 1
ATOM 2281 C CA . SER A 1 287 ? -12.427 13.918 -14.671 1.00 54.88 287 SER A CA 1
ATOM 2282 C C . SER A 1 287 ? -13.124 14.480 -13.413 1.00 54.88 287 SER A C 1
ATOM 2284 O O . SER A 1 287 ? -13.491 15.654 -13.432 1.00 54.88 287 SER A O 1
ATOM 2286 N N . GLN A 1 288 ? -13.275 13.732 -12.311 1.00 56.44 288 GLN A N 1
ATOM 2287 C CA . GLN A 1 288 ? -13.918 14.217 -11.077 1.00 56.44 288 GLN A CA 1
ATOM 2288 C C . GLN A 1 288 ? -13.037 14.031 -9.832 1.00 56.44 288 GLN A C 1
ATOM 2290 O O . GLN A 1 288 ? -12.335 13.023 -9.731 1.00 56.44 288 GLN A O 1
ATOM 2295 N N . PRO A 1 289 ? -13.074 14.969 -8.860 1.00 62.28 289 PRO A N 1
ATOM 2296 C CA . PRO A 1 289 ? -12.391 14.803 -7.583 1.00 62.28 289 PRO A CA 1
ATOM 2297 C C . PRO A 1 289 ? -13.004 13.612 -6.844 1.00 62.28 289 PRO A C 1
ATOM 2299 O O . PRO A 1 289 ? -14.125 13.666 -6.337 1.00 62.28 289 PRO A O 1
ATOM 2302 N N . LEU A 1 290 ? -12.269 12.506 -6.818 1.00 66.31 290 LEU A N 1
ATOM 2303 C CA . LEU A 1 290 ? -12.662 11.325 -6.071 1.00 66.31 290 LEU A CA 1
ATOM 2304 C C . LEU A 1 290 ? -12.433 11.598 -4.585 1.00 66.31 290 LEU A C 1
ATOM 2306 O O . LEU A 1 290 ? -11.349 12.002 -4.186 1.00 66.31 290 LEU A O 1
ATOM 2310 N N . LYS A 1 291 ? -13.442 11.351 -3.753 1.00 73.44 291 LYS A N 1
ATOM 2311 C CA . LYS A 1 291 ? -13.278 11.304 -2.296 1.00 73.44 291 LYS A CA 1
ATOM 2312 C C . LYS A 1 291 ? -13.138 9.859 -1.865 1.00 73.44 291 LYS A C 1
ATOM 2314 O O . LYS A 1 291 ? -13.810 8.988 -2.413 1.00 73.44 291 LYS A O 1
ATOM 2319 N N . ASN A 1 292 ? -12.332 9.619 -0.835 1.00 76.69 292 ASN A N 1
ATOM 2320 C CA . ASN A 1 292 ? -12.183 8.302 -0.224 1.00 76.69 292 ASN A CA 1
ATOM 2321 C C . ASN A 1 292 ? -11.660 7.232 -1.195 1.00 76.69 292 ASN A C 1
ATOM 2323 O O . ASN A 1 292 ? -12.198 6.125 -1.244 1.00 76.69 292 ASN A O 1
ATOM 2327 N N . ILE A 1 293 ? -10.602 7.542 -1.952 1.00 82.25 293 ILE A N 1
ATOM 2328 C CA . ILE A 1 293 ? -10.003 6.545 -2.845 1.00 82.25 293 ILE A CA 1
ATOM 2329 C C . ILE A 1 293 ? -9.439 5.394 -2.003 1.00 82.25 293 ILE A C 1
ATOM 2331 O O . ILE A 1 293 ? -8.579 5.643 -1.149 1.00 82.25 293 ILE A O 1
ATOM 2335 N N . PRO A 1 294 ? -9.883 4.146 -2.238 1.00 86.94 294 PRO A N 1
ATOM 2336 C CA . PRO A 1 294 ? -9.243 2.979 -1.655 1.00 86.94 294 PRO A CA 1
ATOM 2337 C C . PRO A 1 294 ? -7.849 2.828 -2.256 1.00 86.94 294 PRO A C 1
ATOM 2339 O O . PRO A 1 294 ? -7.677 2.939 -3.464 1.00 86.94 294 PRO A O 1
ATOM 2342 N N . ILE A 1 295 ? -6.846 2.571 -1.432 1.00 89.81 295 ILE A N 1
ATOM 2343 C CA . ILE A 1 295 ? -5.465 2.388 -1.866 1.00 89.81 295 ILE A CA 1
ATOM 2344 C C . ILE A 1 295 ? -4.885 1.186 -1.146 1.00 89.81 295 ILE A C 1
ATOM 2346 O O . ILE A 1 295 ? -5.038 1.031 0.063 1.00 89.81 295 ILE A O 1
ATOM 2350 N N . THR A 1 296 ? -4.169 0.359 -1.891 1.00 91.56 296 THR A N 1
ATOM 2351 C CA . THR A 1 296 ? -3.352 -0.726 -1.364 1.00 91.56 296 THR A CA 1
ATOM 2352 C C . THR A 1 296 ? -1.891 -0.322 -1.464 1.00 91.56 296 THR A C 1
ATOM 2354 O O . THR A 1 296 ? -1.416 0.014 -2.543 1.00 91.56 296 THR A O 1
ATOM 2357 N N . THR A 1 297 ? -1.148 -0.368 -0.363 1.00 90.75 297 THR A N 1
ATOM 2358 C CA . THR A 1 297 ? 0.313 -0.280 -0.414 1.00 90.75 297 THR A CA 1
ATOM 2359 C C . THR A 1 297 ? 0.966 -1.590 -0.082 1.00 90.75 297 THR A C 1
ATOM 2361 O O . THR A 1 297 ? 0.564 -2.303 0.834 1.00 90.75 297 THR A O 1
ATOM 2364 N N . ILE A 1 298 ? 2.020 -1.872 -0.832 1.00 90.62 298 ILE A N 1
ATOM 2365 C CA . ILE A 1 298 ? 2.808 -3.079 -0.705 1.00 90.62 298 ILE A CA 1
ATOM 2366 C C . ILE A 1 298 ? 4.247 -2.641 -0.522 1.00 90.62 298 ILE A C 1
ATOM 2368 O O . ILE A 1 298 ? 4.869 -2.058 -1.404 1.00 90.62 298 ILE A O 1
ATOM 2372 N N . SER A 1 299 ? 4.777 -2.897 0.663 1.00 89.25 299 SER A N 1
ATOM 2373 C CA . SER A 1 299 ? 6.200 -2.779 0.927 1.00 89.25 299 SER A CA 1
ATOM 2374 C C . SER A 1 299 ? 6.830 -4.151 0.809 1.00 89.25 299 SER A C 1
ATOM 2376 O O . SER A 1 299 ? 6.497 -5.041 1.590 1.00 89.25 299 SER A O 1
ATOM 2378 N N . LEU A 1 300 ? 7.771 -4.285 -0.116 1.00 86.94 300 LEU A N 1
ATOM 2379 C CA . LEU A 1 300 ? 8.653 -5.435 -0.189 1.00 86.94 300 LEU A CA 1
ATOM 2380 C C . LEU A 1 300 ? 9.960 -5.109 0.522 1.00 86.94 300 LEU A C 1
ATOM 2382 O O . LEU A 1 300 ? 10.573 -4.076 0.237 1.00 86.94 300 LEU A O 1
ATOM 2386 N N . GLY A 1 301 ? 10.368 -5.979 1.448 1.00 83.19 301 GLY A N 1
ATOM 2387 C CA . GLY A 1 301 ? 11.697 -5.958 2.061 1.00 83.19 301 GLY A CA 1
ATOM 2388 C C . GLY A 1 301 ? 12.829 -6.187 1.051 1.00 83.19 301 GLY A C 1
ATOM 2389 O O . GLY A 1 301 ? 12.658 -6.015 -0.154 1.00 83.19 301 GLY A O 1
ATOM 2390 N N . ASN A 1 302 ? 14.013 -6.563 1.538 1.00 75.19 302 ASN A N 1
ATOM 2391 C CA . ASN A 1 302 ? 15.111 -6.949 0.651 1.00 75.19 302 ASN A CA 1
ATOM 2392 C C . ASN A 1 302 ? 14.711 -8.237 -0.083 1.00 75.19 302 ASN A C 1
ATOM 2394 O O . ASN A 1 302 ? 14.817 -9.321 0.483 1.00 75.19 302 ASN A O 1
ATOM 2398 N N . HIS A 1 303 ? 14.227 -8.118 -1.316 1.00 69.69 303 HIS A N 1
ATOM 2399 C CA . HIS A 1 303 ? 13.998 -9.271 -2.173 1.00 69.69 303 HIS A CA 1
ATOM 2400 C C . HIS A 1 303 ? 15.358 -9.724 -2.722 1.00 69.69 303 HIS A C 1
ATOM 2402 O O . HIS A 1 303 ? 16.147 -8.919 -3.206 1.00 69.69 303 HIS A O 1
ATOM 2408 N N . ALA A 1 304 ? 15.675 -11.006 -2.598 1.00 55.03 304 ALA A N 1
ATOM 2409 C CA . ALA A 1 304 ? 16.837 -11.619 -3.229 1.00 55.03 304 ALA A CA 1
ATOM 2410 C C . ALA A 1 304 ? 16.311 -12.861 -3.941 1.00 55.03 304 ALA A C 1
ATOM 2412 O O . ALA A 1 304 ? 16.176 -13.920 -3.338 1.00 55.03 304 ALA A O 1
ATOM 2413 N N . GLY A 1 305 ? 15.888 -12.699 -5.191 1.00 67.62 305 GLY A N 1
ATOM 2414 C CA . GLY A 1 305 ? 15.215 -13.768 -5.916 1.00 67.62 305 GLY A CA 1
ATOM 2415 C C . GLY A 1 305 ? 14.997 -13.449 -7.393 1.00 67.62 305 GLY A C 1
ATOM 2416 O O . GLY A 1 305 ? 15.257 -12.312 -7.807 1.00 67.62 305 GLY A O 1
ATOM 2417 N N . PRO A 1 306 ? 14.538 -14.451 -8.168 1.00 71.56 306 PRO A N 1
ATOM 2418 C CA . PRO A 1 306 ? 14.251 -14.330 -9.592 1.00 71.56 306 PRO A CA 1
ATOM 2419 C C . PRO A 1 306 ? 13.267 -13.186 -9.888 1.00 71.56 306 PRO A C 1
ATOM 2421 O O . PRO A 1 306 ? 12.530 -12.753 -8.995 1.00 71.56 306 PRO A O 1
ATOM 2424 N N . VAL A 1 307 ? 13.260 -12.681 -11.133 1.00 69.38 307 VAL A N 1
ATOM 2425 C CA . VAL A 1 307 ? 12.283 -11.668 -11.548 1.00 69.38 307 VAL A CA 1
ATOM 2426 C C . VAL A 1 307 ? 10.931 -12.326 -11.340 1.00 69.38 307 VAL A C 1
ATOM 2428 O O . VAL A 1 307 ? 10.701 -13.437 -11.811 1.00 69.38 307 VAL A O 1
ATOM 2431 N N . THR A 1 308 ? 10.095 -11.693 -10.527 1.00 82.56 308 THR A N 1
ATOM 2432 C CA . THR A 1 308 ? 8.790 -12.242 -10.189 1.00 82.56 308 THR A CA 1
ATOM 2433 C C . THR A 1 308 ? 7.742 -11.209 -10.535 1.00 82.56 308 THR A C 1
ATOM 2435 O O . THR A 1 308 ? 7.788 -10.073 -10.048 1.00 82.56 308 THR A O 1
ATOM 2438 N N . ASP A 1 309 ? 6.805 -11.623 -11.377 1.00 90.62 309 ASP A N 1
ATOM 2439 C CA . ASP A 1 309 ? 5.647 -10.822 -11.735 1.00 90.62 309 ASP A CA 1
ATOM 2440 C C . ASP A 1 309 ? 4.689 -10.792 -10.550 1.00 90.62 309 ASP A C 1
ATOM 2442 O O . ASP A 1 309 ? 4.136 -11.814 -10.134 1.00 90.62 309 ASP A O 1
ATOM 2446 N N . LEU A 1 310 ? 4.482 -9.601 -9.996 1.00 92.81 310 LEU A N 1
ATOM 2447 C CA . LEU A 1 310 ? 3.423 -9.382 -9.028 1.00 92.81 310 LEU A CA 1
ATOM 2448 C C . LEU A 1 310 ? 2.144 -9.089 -9.794 1.00 92.81 310 LEU A C 1
ATOM 2450 O O . LEU A 1 310 ? 1.985 -8.000 -10.341 1.00 92.81 310 LEU A O 1
ATOM 2454 N N . SER A 1 311 ? 1.239 -10.058 -9.819 1.00 94.06 311 SER A N 1
ATOM 2455 C CA . SER A 1 311 ? -0.128 -9.881 -10.293 1.00 94.06 311 SER A CA 1
ATOM 2456 C C . SER A 1 311 ? -1.058 -9.575 -9.125 1.00 94.06 311 SER A C 1
ATOM 2458 O O . SER A 1 311 ? -0.889 -10.084 -8.007 1.00 94.06 311 SER A O 1
ATOM 2460 N N . PHE A 1 312 ? -2.052 -8.731 -9.385 1.00 94.88 312 PHE A N 1
ATOM 2461 C CA . PHE A 1 312 ? -2.999 -8.290 -8.375 1.00 94.88 312 PHE A CA 1
ATOM 2462 C C . PHE A 1 312 ? -4.420 -8.710 -8.742 1.00 94.88 312 PHE A C 1
ATOM 2464 O O . PHE A 1 312 ? -4.858 -8.544 -9.877 1.00 94.88 312 PHE A O 1
ATOM 2471 N N . VAL A 1 313 ? -5.147 -9.235 -7.758 1.00 95.56 313 VAL A N 1
ATOM 2472 C CA . VAL A 1 313 ? -6.575 -9.557 -7.871 1.00 95.56 313 VAL A CA 1
ATOM 2473 C C . VAL A 1 313 ? -7.392 -8.618 -6.985 1.00 95.56 313 VAL A C 1
ATOM 2475 O O . VAL A 1 313 ? -6.915 -8.237 -5.907 1.00 95.56 313 VAL A O 1
ATOM 2478 N N . PRO A 1 314 ? -8.603 -8.214 -7.406 1.00 95.12 314 PRO A N 1
ATOM 2479 C CA . PRO A 1 314 ? -9.466 -7.386 -6.575 1.00 95.12 314 PRO A CA 1
ATOM 2480 C C . PRO A 1 314 ? -9.779 -8.090 -5.252 1.00 95.12 314 PRO A C 1
ATOM 2482 O O . PRO A 1 314 ? -10.183 -9.252 -5.239 1.00 95.12 314 PRO A O 1
ATOM 2485 N N . GLY A 1 315 ? -9.613 -7.394 -4.129 1.00 92.50 315 GLY A N 1
ATOM 2486 C CA . GLY A 1 315 ? -9.926 -7.973 -2.826 1.00 92.50 315 GLY A CA 1
ATOM 2487 C C . GLY A 1 315 ? -9.523 -7.103 -1.642 1.00 92.50 315 GLY A C 1
ATOM 2488 O O . GLY A 1 315 ? -8.478 -6.450 -1.634 1.00 92.50 315 GLY A O 1
ATOM 2489 N N . ARG A 1 316 ? -10.347 -7.124 -0.589 1.00 87.94 316 ARG A N 1
ATOM 2490 C CA . ARG A 1 316 ? -9.977 -6.567 0.720 1.00 87.94 316 ARG A CA 1
ATOM 2491 C C . ARG A 1 316 ? -9.139 -7.566 1.498 1.00 87.94 316 ARG A C 1
ATOM 2493 O O . ARG A 1 316 ? -9.370 -8.763 1.385 1.00 87.94 316 ARG A O 1
ATOM 2500 N N . LEU A 1 317 ? -8.189 -7.092 2.296 1.00 85.56 317 LEU A N 1
ATOM 2501 C CA . LEU A 1 317 ? -7.478 -7.961 3.232 1.00 85.56 317 LEU A CA 1
ATOM 2502 C C . LEU A 1 317 ? -8.477 -8.605 4.207 1.00 85.56 317 LEU A C 1
ATOM 2504 O O . LEU A 1 317 ? -9.444 -7.964 4.635 1.00 85.56 317 LEU A O 1
ATOM 2508 N N . GLU A 1 318 ? -8.225 -9.863 4.567 1.00 80.38 318 GLU A N 1
ATOM 2509 C CA . GLU A 1 318 ? -8.968 -10.546 5.626 1.00 80.38 318 GLU A CA 1
ATOM 2510 C C . GLU A 1 318 ? -8.939 -9.693 6.909 1.00 80.38 318 GLU A C 1
ATOM 2512 O O . GLU A 1 318 ? -7.992 -8.946 7.162 1.00 80.38 318 GLU A O 1
ATOM 2517 N N . ASN A 1 319 ? -10.017 -9.744 7.692 1.00 81.00 319 ASN A N 1
ATOM 2518 C CA . ASN A 1 319 ? -10.205 -8.979 8.935 1.00 81.00 319 ASN A CA 1
ATOM 2519 C C . ASN A 1 319 ? -10.373 -7.449 8.797 1.00 81.00 319 ASN A C 1
ATOM 2521 O O . ASN A 1 319 ? -10.638 -6.783 9.801 1.00 81.00 319 ASN A O 1
ATOM 2525 N N . MET A 1 320 ? -10.337 -6.867 7.589 1.00 83.50 320 MET A N 1
ATOM 2526 C CA . MET A 1 320 ? -10.566 -5.419 7.428 1.00 83.50 320 MET A CA 1
ATOM 2527 C C . MET A 1 320 ? -12.006 -4.989 7.727 1.00 83.50 320 MET A C 1
ATOM 2529 O O . MET A 1 320 ? -12.215 -3.854 8.130 1.00 83.50 320 MET A O 1
ATOM 2533 N N . ALA A 1 321 ? -13.004 -5.874 7.620 1.00 84.31 321 ALA A N 1
ATOM 2534 C CA . ALA A 1 321 ? -14.404 -5.510 7.871 1.00 84.31 321 ALA A CA 1
ATOM 2535 C C . ALA A 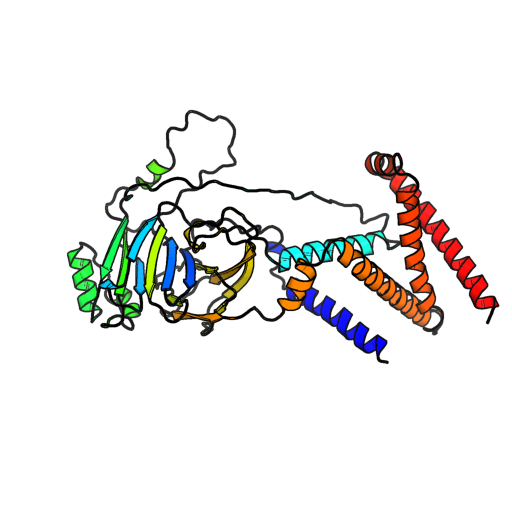1 321 ? -14.648 -4.993 9.304 1.00 84.31 321 ALA A C 1
ATOM 2537 O O . ALA A 1 321 ? -15.349 -4.000 9.499 1.00 84.31 321 ALA A O 1
ATOM 2538 N N . CYS A 1 322 ? -14.041 -5.637 10.307 1.00 82.56 322 CYS A N 1
ATOM 2539 C CA . CYS A 1 322 ? -14.131 -5.194 11.700 1.00 82.56 322 CYS A CA 1
ATOM 2540 C C . CYS A 1 322 ? -13.383 -3.868 11.903 1.00 82.56 322 CYS A C 1
ATOM 2542 O O . CYS A 1 322 ? -13.921 -2.929 12.494 1.00 82.56 322 CYS A O 1
ATOM 2544 N N . VAL A 1 323 ? -12.167 -3.779 11.352 1.00 84.94 323 VAL A N 1
ATOM 2545 C CA . VAL A 1 323 ? -11.328 -2.575 11.404 1.00 84.94 323 VAL A CA 1
ATOM 2546 C C . VAL A 1 323 ? -12.060 -1.384 10.794 1.00 84.94 323 VAL A C 1
ATOM 2548 O O . VAL A 1 323 ? -12.173 -0.351 11.444 1.00 84.94 323 VAL A O 1
ATOM 2551 N N . ASP A 1 324 ? -12.623 -1.544 9.599 1.00 85.19 324 ASP A N 1
ATOM 2552 C CA . ASP A 1 324 ? -13.389 -0.519 8.895 1.00 85.19 324 ASP A CA 1
ATOM 2553 C C . ASP A 1 324 ? -14.647 -0.130 9.673 1.00 85.19 324 ASP A C 1
ATOM 2555 O O . ASP A 1 324 ? -14.984 1.051 9.748 1.00 85.19 324 ASP A O 1
ATOM 2559 N N . GLY A 1 325 ? -15.329 -1.099 10.293 1.00 87.69 325 GLY A N 1
ATOM 2560 C CA . GLY A 1 325 ? -16.469 -0.836 11.169 1.00 87.69 325 GLY A CA 1
ATOM 2561 C C . GLY A 1 325 ? -16.097 0.128 12.295 1.00 87.69 325 GLY A C 1
ATOM 2562 O O . GLY A 1 325 ? -16.720 1.177 12.450 1.00 87.69 325 GLY A O 1
ATOM 2563 N N . VAL A 1 326 ? -15.026 -0.166 13.034 1.00 86.38 326 VAL A N 1
ATOM 2564 C CA . VAL A 1 326 ? -14.540 0.693 14.127 1.00 86.38 326 VAL A CA 1
ATOM 2565 C C . VAL A 1 326 ? -13.980 2.023 13.598 1.00 86.38 326 VAL A C 1
ATOM 2567 O O . VAL A 1 326 ? -14.269 3.096 14.142 1.00 86.38 326 VAL A O 1
ATOM 2570 N N . ALA A 1 327 ? -13.210 1.990 12.510 1.00 86.56 327 ALA A N 1
ATOM 2571 C CA . ALA A 1 327 ? -12.606 3.167 11.890 1.00 86.56 327 ALA A CA 1
ATOM 2572 C C . ALA A 1 327 ? -13.655 4.157 11.365 1.00 86.56 327 ALA A C 1
ATOM 2574 O O . ALA A 1 327 ? -13.424 5.364 11.428 1.00 86.56 327 ALA A O 1
ATOM 2575 N N . ASN A 1 328 ? -14.836 3.684 10.962 1.00 86.75 328 ASN A N 1
ATOM 2576 C CA . ASN A 1 328 ? -15.940 4.523 10.489 1.00 86.75 328 ASN A CA 1
ATOM 2577 C C . ASN A 1 328 ? -16.996 4.845 11.563 1.00 86.75 328 ASN A C 1
ATOM 2579 O O . ASN A 1 328 ? -17.822 5.728 11.348 1.00 86.75 328 ASN A O 1
ATOM 2583 N N . MET A 1 329 ? -16.967 4.208 12.742 1.00 88.06 329 MET A N 1
ATOM 2584 C CA . MET A 1 329 ? -17.897 4.538 13.836 1.00 88.06 329 MET A CA 1
ATOM 2585 C C . MET A 1 329 ? -17.791 6.011 14.247 1.00 88.06 329 MET A C 1
ATOM 2587 O O . MET A 1 329 ? -16.699 6.521 14.514 1.00 88.06 329 MET A O 1
ATOM 2591 N N . SER A 1 330 ? -18.924 6.703 14.356 1.00 90.81 330 SER A N 1
ATOM 2592 C CA . SER A 1 330 ? -18.934 8.057 14.910 1.00 90.81 330 SER A CA 1
ATOM 2593 C C . SER A 1 330 ? -18.475 8.038 16.378 1.00 90.81 330 SER A C 1
ATOM 2595 O O . SER A 1 330 ? -18.674 7.034 17.071 1.00 90.81 330 SER A O 1
ATOM 2597 N N . PRO A 1 331 ? -17.903 9.136 16.907 1.00 84.94 331 PRO A N 1
ATOM 2598 C CA . PRO A 1 331 ? -17.577 9.226 18.330 1.00 84.94 331 PRO A CA 1
ATOM 2599 C C . PRO A 1 331 ? -18.775 8.910 19.237 1.00 84.94 331 PRO A C 1
ATOM 2601 O O . PRO A 1 331 ? -18.605 8.291 20.282 1.00 84.94 331 PRO A O 1
ATOM 2604 N N . LEU A 1 332 ? -19.993 9.262 18.805 1.00 85.38 332 LEU A N 1
ATOM 2605 C CA . LEU A 1 332 ? -21.229 8.948 19.520 1.00 85.38 332 LEU A CA 1
ATOM 2606 C C . LEU A 1 332 ? -21.531 7.442 19.533 1.00 85.38 332 LEU A C 1
ATOM 2608 O O . LEU A 1 332 ? -21.961 6.930 20.559 1.00 85.38 332 LEU A O 1
ATOM 2612 N N . ALA A 1 333 ? -21.269 6.723 18.436 1.00 86.62 333 ALA A N 1
ATOM 2613 C CA . ALA A 1 333 ? -21.446 5.271 18.359 1.00 86.62 333 ALA A CA 1
ATOM 2614 C C . ALA A 1 333 ? -20.420 4.491 19.207 1.00 86.62 333 ALA A C 1
ATOM 2616 O O . ALA A 1 333 ? -20.703 3.375 19.640 1.00 86.62 333 ALA A O 1
ATOM 2617 N N . LEU A 1 334 ? -19.256 5.080 19.507 1.00 84.19 334 LEU A N 1
ATOM 2618 C CA . LEU A 1 334 ? -18.269 4.485 20.419 1.00 84.19 334 LEU A CA 1
ATOM 2619 C C . LEU A 1 334 ? -18.711 4.530 21.890 1.00 84.19 334 LEU A C 1
ATOM 2621 O O . LEU A 1 334 ? -18.300 3.676 22.674 1.00 84.19 334 LEU A O 1
ATOM 2625 N N . VAL A 1 335 ? -19.557 5.492 22.276 1.00 82.00 335 VAL A N 1
ATOM 2626 C CA . VAL A 1 335 ? -20.065 5.631 23.653 1.00 82.00 335 VAL A CA 1
ATOM 2627 C C . VAL A 1 335 ? -20.833 4.390 24.125 1.00 82.00 335 VAL A C 1
ATOM 2629 O O . VAL A 1 335 ? -20.444 3.835 25.155 1.00 82.00 335 VAL A O 1
ATOM 2632 N N . PRO A 1 336 ? -21.876 3.895 23.423 1.00 84.06 336 PRO A N 1
ATOM 2633 C CA . PRO A 1 336 ? -22.589 2.698 23.856 1.00 84.06 336 PRO A CA 1
ATOM 2634 C C . PRO A 1 336 ? -21.683 1.466 23.858 1.00 84.06 336 PRO A C 1
ATOM 2636 O O . PRO A 1 336 ? -21.787 0.659 24.777 1.00 84.06 336 PRO A O 1
ATOM 2639 N N . LEU A 1 337 ? -20.745 1.342 22.909 1.00 82.94 337 LEU A N 1
ATOM 2640 C CA . LEU A 1 337 ? -19.751 0.263 22.916 1.00 82.94 337 LEU A CA 1
ATOM 2641 C C . LEU A 1 337 ? -18.901 0.301 24.198 1.00 82.94 337 LEU A C 1
ATOM 2643 O O . LEU A 1 337 ? -18.698 -0.731 24.840 1.00 82.94 337 LEU A O 1
ATOM 2647 N N . GLY A 1 338 ? -18.446 1.492 24.597 1.00 82.25 338 GLY A N 1
ATOM 2648 C CA . GLY A 1 338 ? -17.721 1.711 25.846 1.00 82.25 338 GLY A CA 1
ATOM 2649 C C . GLY A 1 338 ? -18.558 1.376 27.081 1.00 82.25 338 GLY A C 1
ATOM 2650 O O . GLY A 1 338 ? -18.091 0.645 27.951 1.00 82.25 338 GLY A O 1
ATOM 2651 N N . ILE A 1 339 ? -19.813 1.831 27.139 1.00 82.44 339 ILE A N 1
ATOM 2652 C CA . ILE A 1 339 ? -20.731 1.543 28.254 1.00 82.44 339 ILE A CA 1
ATOM 2653 C C . ILE A 1 339 ? -20.993 0.037 28.371 1.00 82.44 339 ILE A C 1
ATOM 2655 O O . ILE A 1 339 ? -20.891 -0.512 29.466 1.00 82.44 339 ILE A O 1
ATOM 2659 N N . ILE A 1 340 ? -21.286 -0.643 27.258 1.00 85.62 340 ILE A N 1
ATOM 2660 C CA . ILE A 1 340 ? -21.507 -2.096 27.226 1.00 85.62 340 ILE A CA 1
ATOM 2661 C C . ILE A 1 340 ? -20.249 -2.831 27.691 1.00 85.62 340 ILE A C 1
ATOM 2663 O O . ILE A 1 340 ? -20.335 -3.718 28.538 1.00 85.62 340 ILE A O 1
ATOM 2667 N N . SER A 1 341 ? -19.077 -2.438 27.187 1.00 82.12 341 SER A N 1
ATOM 2668 C CA . SER A 1 341 ? -17.801 -3.049 27.573 1.00 82.12 341 SER A CA 1
ATOM 2669 C C . SER A 1 341 ? -17.533 -2.882 29.070 1.00 82.12 341 SER A C 1
ATOM 2671 O O . SER A 1 341 ? -17.160 -3.842 29.742 1.00 82.12 341 SER A O 1
ATOM 2673 N N . LEU A 1 342 ? -17.791 -1.697 29.628 1.00 82.38 342 LEU A N 1
ATOM 2674 C CA . LEU A 1 342 ? -17.637 -1.448 31.058 1.00 82.38 342 LEU A CA 1
ATOM 2675 C C . LEU A 1 342 ? -18.605 -2.256 31.909 1.00 82.38 342 LEU A C 1
ATOM 2677 O O . LEU A 1 342 ? -18.196 -2.840 32.913 1.00 82.38 342 LEU A O 1
ATOM 2681 N N . ALA A 1 343 ? -19.886 -2.236 31.541 1.00 85.25 343 ALA A N 1
ATOM 2682 C CA . ALA A 1 343 ? -20.950 -2.957 32.223 1.00 85.25 343 ALA A CA 1
ATOM 2683 C C . ALA A 1 343 ? -20.562 -4.426 32.389 1.00 85.25 343 ALA A C 1
ATOM 2685 O O . ALA A 1 343 ? -20.680 -5.015 33.460 1.00 85.25 343 ALA A O 1
ATOM 2686 N N . LEU A 1 344 ? -20.019 -4.979 31.312 1.00 85.38 344 LEU A N 1
ATOM 2687 C CA . LEU A 1 344 ? -19.634 -6.363 31.176 1.00 85.38 344 LEU A CA 1
ATOM 2688 C C . LEU A 1 344 ? -18.349 -6.703 31.944 1.00 85.38 344 LEU A C 1
ATOM 2690 O O . LEU A 1 344 ? -18.337 -7.679 32.692 1.00 85.38 344 LEU A O 1
ATOM 2694 N N . ILE A 1 345 ? -17.305 -5.870 31.848 1.00 83.44 345 ILE A N 1
ATOM 2695 C CA . ILE A 1 345 ? -16.087 -6.007 32.669 1.00 83.44 345 ILE A CA 1
ATOM 2696 C C . ILE A 1 345 ? -16.438 -5.911 34.157 1.00 83.44 345 ILE A C 1
ATOM 2698 O O . ILE A 1 345 ? -15.964 -6.713 34.960 1.00 83.44 345 ILE A O 1
ATOM 2702 N N . SER A 1 346 ? -17.305 -4.968 34.528 1.00 84.81 346 SER A N 1
ATOM 2703 C CA . SER A 1 346 ? -17.727 -4.778 35.916 1.00 84.81 346 SER A CA 1
ATOM 2704 C C . SER A 1 346 ? -18.548 -5.965 36.420 1.00 84.81 346 SER A C 1
ATOM 2706 O O . SER A 1 346 ? -18.293 -6.447 37.521 1.00 84.81 346 SER A O 1
ATOM 2708 N N . TYR A 1 347 ? -19.476 -6.486 35.608 1.00 88.62 347 TYR A N 1
ATOM 2709 C CA . TYR A 1 347 ? -20.256 -7.687 35.919 1.00 88.62 347 TYR A CA 1
ATOM 2710 C C . TYR A 1 347 ? -19.358 -8.900 36.180 1.00 88.62 347 TYR A C 1
ATOM 2712 O O . TYR A 1 347 ? -19.514 -9.590 37.187 1.00 88.62 347 TYR A O 1
ATOM 2720 N N . VAL A 1 348 ? -18.390 -9.144 35.292 1.00 86.06 348 VAL A N 1
ATOM 2721 C CA . VAL A 1 348 ? -17.461 -10.274 35.410 1.00 86.06 348 VAL A CA 1
ATOM 2722 C C . VAL A 1 348 ? -16.542 -10.101 36.613 1.00 86.06 348 VAL A C 1
ATOM 2724 O O . VAL A 1 348 ? -16.406 -11.033 37.397 1.00 86.06 348 VAL A O 1
ATOM 2727 N N . SER A 1 349 ? -15.959 -8.916 36.805 1.00 81.50 349 SER A N 1
ATOM 2728 C CA . SER A 1 349 ? -15.064 -8.627 37.934 1.00 81.50 349 SER A CA 1
ATOM 2729 C C . SER A 1 349 ? -15.759 -8.822 39.285 1.00 81.50 349 SER A C 1
ATOM 2731 O O . SER A 1 349 ? -15.244 -9.515 40.169 1.00 81.50 349 SER A O 1
ATOM 2733 N N . ALA A 1 350 ? -16.976 -8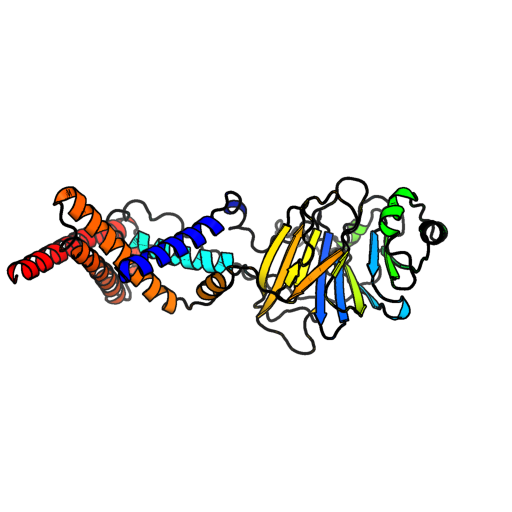.292 39.430 1.00 84.62 350 ALA A N 1
ATOM 2734 C CA . ALA A 1 350 ? -17.767 -8.467 40.641 1.00 84.62 350 ALA A CA 1
ATOM 2735 C C . ALA A 1 350 ? -18.225 -9.925 40.823 1.00 84.62 350 ALA A C 1
ATOM 2737 O O . ALA A 1 350 ? -18.206 -10.442 41.939 1.00 84.62 350 ALA A O 1
ATOM 2738 N N . GLY A 1 351 ? -18.570 -10.621 39.733 1.00 87.25 351 GLY A N 1
ATOM 2739 C CA . GLY A 1 351 ? -18.929 -12.040 39.751 1.00 87.25 351 GLY A CA 1
ATOM 2740 C C . GLY A 1 351 ? -17.778 -12.943 40.195 1.00 87.25 351 GLY A C 1
ATOM 2741 O O . GLY A 1 351 ? -17.972 -13.789 41.067 1.00 87.25 351 GLY A O 1
ATOM 2742 N N . VAL A 1 352 ? -16.573 -12.728 39.656 1.00 79.44 352 VAL A N 1
ATOM 2743 C CA . VAL A 1 352 ? -15.347 -13.442 40.053 1.00 79.44 352 VAL A CA 1
ATOM 2744 C C . VAL A 1 352 ? -15.008 -13.146 41.511 1.00 79.44 352 VAL A C 1
ATOM 2746 O O . VAL A 1 352 ? -14.758 -14.075 42.273 1.00 79.44 352 VAL A O 1
ATOM 2749 N N . SER A 1 353 ? -15.070 -11.881 41.933 1.00 80.19 353 SER A N 1
ATOM 2750 C CA . SER A 1 353 ? -14.820 -11.501 43.332 1.00 80.19 353 SER A CA 1
ATOM 2751 C C . SER A 1 353 ? -15.815 -12.168 44.288 1.00 80.19 353 SER A C 1
ATOM 2753 O O . SER A 1 353 ? -15.426 -12.725 45.314 1.00 80.19 353 SER A O 1
ATOM 2755 N N . GLY A 1 354 ? -17.100 -12.180 43.921 1.00 84.00 354 GLY A N 1
ATOM 2756 C CA . GLY A 1 354 ? -18.149 -12.868 44.669 1.00 84.00 354 GLY A CA 1
ATOM 2757 C C . GLY A 1 354 ? -17.941 -14.380 44.742 1.00 84.00 354 GLY A C 1
ATOM 2758 O O . GLY A 1 354 ? -18.130 -14.993 45.795 1.00 84.00 354 GLY A O 1
ATOM 2759 N N . LEU A 1 355 ? -17.500 -14.984 43.638 1.00 86.81 355 LEU A N 1
ATOM 2760 C CA . LEU A 1 355 ? -17.186 -16.406 43.573 1.00 86.81 355 LEU A CA 1
ATOM 2761 C C . LEU A 1 355 ? -15.987 -16.764 44.462 1.00 86.81 355 LEU A C 1
ATOM 2763 O O . LEU A 1 355 ? -16.043 -17.771 45.158 1.00 86.81 355 LEU A O 1
ATOM 2767 N N . LEU A 1 356 ? -14.933 -15.946 44.481 1.00 79.69 356 LEU A N 1
ATOM 2768 C CA . LEU A 1 356 ? -13.734 -16.210 45.283 1.00 79.69 356 LEU A CA 1
ATOM 2769 C C . LEU A 1 356 ? -13.982 -16.042 46.788 1.00 79.69 356 LEU A C 1
ATOM 2771 O O . LEU A 1 356 ? -13.574 -16.897 47.568 1.00 79.69 356 LEU A O 1
ATOM 2775 N N . ILE A 1 357 ? -14.662 -14.967 47.199 1.00 89.25 357 ILE A N 1
ATOM 2776 C CA . ILE A 1 357 ? -14.844 -14.632 48.622 1.00 89.25 357 ILE A CA 1
ATOM 2777 C C . ILE A 1 357 ? -16.034 -15.385 49.223 1.00 89.25 357 ILE A C 1
ATOM 2779 O O . ILE A 1 357 ? -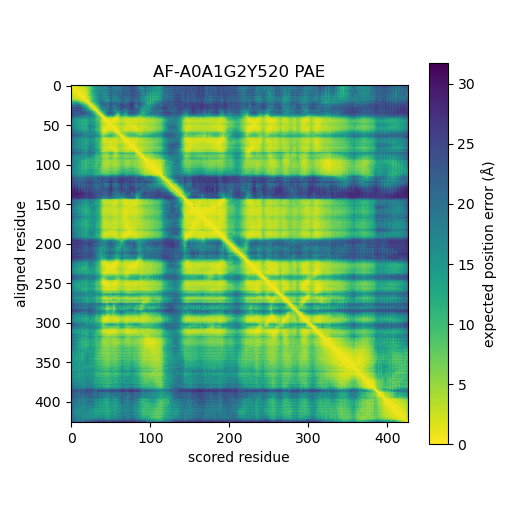15.947 -15.937 50.317 1.00 89.25 357 ILE A O 1
ATOM 2783 N N . TYR A 1 358 ? -17.155 -15.423 48.502 1.00 89.69 358 TYR A N 1
ATOM 2784 C CA . TYR A 1 358 ? -18.436 -15.899 49.031 1.00 89.69 358 TYR A CA 1
ATOM 2785 C C . TYR A 1 358 ? -18.919 -17.193 48.374 1.00 89.69 358 TYR A C 1
ATOM 2787 O O . TYR A 1 358 ? -20.010 -17.666 48.697 1.00 89.69 358 TYR A O 1
ATOM 2795 N N . LYS A 1 359 ? -18.148 -17.762 47.433 1.00 92.00 359 LYS A N 1
ATOM 2796 C CA . LYS A 1 359 ? -18.529 -18.948 46.644 1.00 92.00 359 LYS A CA 1
ATOM 2797 C C . LYS A 1 359 ? -19.865 -18.781 45.905 1.00 92.00 359 LYS A C 1
ATOM 2799 O O . LYS A 1 359 ? -20.542 -19.762 45.607 1.00 92.00 359 LYS A O 1
ATOM 2804 N N . LYS A 1 360 ? -20.255 -17.538 45.590 1.00 90.31 360 LYS A N 1
ATOM 2805 C CA . LYS A 1 360 ? -21.513 -17.201 44.905 1.00 90.31 360 LYS A CA 1
ATOM 2806 C C . LYS A 1 360 ? -21.263 -16.202 43.777 1.00 90.31 360 LYS A C 1
ATOM 2808 O O . LYS A 1 360 ? -20.794 -15.098 44.012 1.00 90.31 360 LYS A O 1
ATOM 2813 N N . TRP A 1 361 ? -21.640 -16.566 42.552 1.00 90.88 361 TRP A N 1
ATOM 2814 C CA . TRP A 1 361 ? -21.586 -15.656 41.397 1.00 90.88 361 TRP A CA 1
ATOM 2815 C C . TRP A 1 361 ? -22.803 -14.719 41.340 1.00 90.88 361 TRP A C 1
ATOM 2817 O O . TRP A 1 361 ? -22.684 -13.498 41.215 1.00 90.88 361 TRP A O 1
ATOM 2827 N N . ARG A 1 362 ? -24.007 -15.306 41.414 1.00 87.12 362 ARG A N 1
ATOM 2828 C CA . ARG A 1 362 ? -25.287 -14.594 41.274 1.00 87.12 362 ARG A CA 1
ATOM 2829 C C . ARG A 1 362 ? -25.506 -13.687 42.495 1.00 87.12 362 ARG A C 1
ATOM 2831 O O . ARG A 1 362 ? -25.282 -14.120 43.619 1.00 87.12 362 ARG A O 1
ATOM 2838 N N . GLY A 1 363 ? -25.909 -12.436 42.268 1.00 85.25 363 GLY A N 1
ATOM 2839 C CA . GLY A 1 363 ? -25.998 -11.382 43.293 1.00 85.25 363 GLY A CA 1
ATOM 2840 C C . GLY A 1 363 ? -24.785 -10.444 43.282 1.00 85.25 363 GLY A C 1
ATOM 2841 O O . GLY A 1 363 ? -24.940 -9.232 43.132 1.00 85.25 363 GLY A O 1
ATOM 2842 N N . PHE A 1 364 ? -23.572 -11.001 43.317 1.00 83.50 364 PHE A N 1
ATOM 2843 C CA . PHE A 1 364 ? -22.339 -10.210 43.228 1.00 83.50 364 PHE A CA 1
ATOM 2844 C C . PHE A 1 364 ? -22.038 -9.750 41.803 1.00 83.50 364 PHE A C 1
ATOM 2846 O O . PHE A 1 364 ? -21.671 -8.602 41.595 1.00 83.50 364 PHE A O 1
ATOM 2853 N N . ALA A 1 365 ? -22.281 -10.581 40.788 1.00 85.25 365 ALA A N 1
ATOM 2854 C CA . ALA A 1 365 ? -22.108 -10.135 39.406 1.00 85.25 365 ALA A CA 1
ATOM 2855 C C . ALA A 1 365 ? -23.047 -8.957 39.063 1.00 85.25 365 ALA A C 1
ATOM 2857 O O . ALA A 1 365 ? -22.643 -7.990 38.425 1.00 85.25 365 ALA A O 1
ATOM 2858 N N . THR A 1 366 ? -24.288 -8.978 39.567 1.00 86.38 366 THR A N 1
ATOM 2859 C CA . THR A 1 366 ? -25.259 -7.884 39.383 1.00 86.38 366 THR A CA 1
ATOM 2860 C C . THR A 1 366 ? -24.861 -6.593 40.095 1.00 86.38 366 THR A C 1
ATOM 2862 O O . THR A 1 366 ? -25.163 -5.522 39.578 1.00 86.38 366 THR A O 1
ATOM 2865 N N . LEU A 1 367 ? -24.128 -6.671 41.215 1.00 82.12 367 LEU A N 1
ATOM 2866 C CA . LEU A 1 367 ? -23.510 -5.499 41.850 1.00 82.12 367 LEU A CA 1
ATOM 2867 C C . LEU A 1 367 ? -22.546 -4.779 40.902 1.00 82.12 367 LEU A C 1
ATOM 2869 O O . LEU A 1 367 ? -22.492 -3.554 40.897 1.00 82.12 367 LEU A O 1
ATOM 2873 N N . GLY A 1 368 ? -21.845 -5.523 40.044 1.00 82.25 368 GLY A N 1
ATOM 2874 C CA . GLY A 1 368 ? -20.953 -4.956 39.036 1.00 82.25 368 GLY A CA 1
ATOM 2875 C C . GLY A 1 368 ? -21.645 -3.983 38.077 1.00 82.25 368 GLY A C 1
ATOM 2876 O O . GLY A 1 368 ? -21.041 -2.993 37.674 1.00 82.25 368 GLY A O 1
ATOM 2877 N N . PHE A 1 369 ? -22.927 -4.187 37.756 1.00 83.44 369 PHE A N 1
ATOM 2878 C CA . PHE A 1 369 ? -23.663 -3.250 36.899 1.00 83.44 369 PHE A CA 1
ATOM 2879 C C . PHE A 1 369 ? -23.861 -1.872 37.540 1.00 83.44 369 PHE A C 1
ATOM 2881 O O . PHE A 1 369 ? -23.992 -0.888 36.811 1.00 83.44 369 PHE A O 1
ATOM 2888 N N . PHE A 1 370 ? -23.819 -1.760 38.874 1.00 80.75 370 PHE A N 1
ATOM 2889 C CA . PHE A 1 370 ? -23.971 -0.465 39.539 1.00 80.75 370 PHE A CA 1
ATOM 2890 C C . PHE A 1 370 ? -22.817 0.500 39.245 1.00 80.75 370 PHE A C 1
ATOM 2892 O O . PHE A 1 370 ? -23.016 1.711 39.307 1.00 80.75 370 PHE A O 1
ATOM 2899 N N . ASN A 1 371 ? -21.662 0.002 38.789 1.00 75.00 371 ASN A N 1
ATOM 2900 C CA . ASN A 1 371 ? -20.564 0.853 38.324 1.00 75.00 371 ASN A CA 1
ATOM 2901 C C . ASN A 1 371 ? -20.948 1.744 37.129 1.00 75.00 371 ASN A C 1
ATOM 2903 O O . ASN A 1 371 ? -20.327 2.786 36.922 1.00 75.00 371 ASN A O 1
ATOM 2907 N N . ILE A 1 372 ? -21.978 1.386 36.353 1.00 79.38 372 ILE A N 1
ATOM 2908 C CA . ILE A 1 372 ? -22.480 2.243 35.267 1.00 79.38 372 ILE A CA 1
ATOM 2909 C C . ILE A 1 372 ? -23.087 3.531 35.837 1.00 79.38 372 ILE A C 1
ATOM 2911 O O . ILE A 1 372 ? -22.896 4.607 35.266 1.00 79.38 372 ILE A O 1
ATOM 2915 N N . PHE A 1 373 ? -23.775 3.455 36.983 1.00 75.31 373 PHE A N 1
ATOM 2916 C CA . PHE A 1 373 ? -24.349 4.637 37.629 1.00 75.31 373 PHE A CA 1
ATOM 2917 C C . PHE A 1 373 ? -23.270 5.613 38.089 1.00 75.31 373 PHE A C 1
ATOM 2919 O O . PHE A 1 373 ? -23.490 6.818 38.021 1.00 75.31 373 PHE A O 1
ATOM 2926 N N . THR A 1 374 ? -22.084 5.124 38.456 1.00 72.38 374 THR A N 1
ATOM 2927 C CA . THR A 1 374 ? -20.921 5.972 38.741 1.00 72.38 374 THR A CA 1
ATOM 2928 C C . THR A 1 374 ? -20.567 6.850 37.549 1.00 72.38 374 THR A C 1
ATOM 2930 O O . THR A 1 374 ? -20.372 8.049 37.717 1.00 72.38 374 THR A O 1
ATOM 2933 N N . ILE A 1 375 ? -20.550 6.296 36.333 1.00 71.06 375 ILE A N 1
ATOM 2934 C CA . ILE A 1 375 ? -20.278 7.079 35.119 1.00 71.06 375 ILE A CA 1
ATOM 2935 C C . ILE A 1 375 ? -21.361 8.112 34.872 1.00 71.06 375 ILE A C 1
ATOM 2937 O O . ILE A 1 375 ? -21.044 9.269 34.603 1.00 71.06 375 ILE A O 1
ATOM 2941 N N . LEU A 1 376 ? -22.628 7.703 34.949 1.00 76.56 376 LEU A N 1
ATOM 2942 C CA . LEU A 1 376 ? -23.746 8.620 34.743 1.00 76.56 376 LEU A CA 1
ATOM 2943 C C . LEU A 1 376 ? -23.704 9.762 35.762 1.00 76.56 376 LEU A C 1
ATOM 2945 O O . LEU A 1 376 ? -23.907 10.915 35.391 1.00 76.56 376 LEU A O 1
ATOM 2949 N N . ALA A 1 377 ? -23.357 9.464 37.014 1.00 73.19 377 ALA A N 1
ATOM 2950 C CA . ALA A 1 377 ? -23.211 10.452 38.069 1.00 73.19 377 ALA A CA 1
ATOM 2951 C C . ALA A 1 377 ? -22.010 11.389 37.832 1.00 73.19 377 ALA A C 1
ATOM 2953 O O . ALA A 1 377 ? -22.162 12.598 38.003 1.00 73.19 377 ALA A O 1
ATOM 2954 N N . VAL A 1 378 ? -20.847 10.886 37.384 1.00 69.88 378 VAL A N 1
ATOM 2955 C CA . VAL A 1 378 ? -19.702 11.739 36.989 1.00 69.88 378 VAL A CA 1
ATOM 2956 C C . VAL A 1 378 ? -20.088 12.635 35.814 1.00 69.88 378 VAL A C 1
ATOM 2958 O O . VAL A 1 378 ? -19.864 13.842 35.862 1.00 69.88 378 VAL A O 1
ATOM 2961 N N . GLY A 1 379 ? -20.698 12.070 34.771 1.00 71.31 379 GLY A N 1
ATOM 2962 C CA . GLY A 1 379 ? -21.132 12.814 33.590 1.00 71.31 379 GLY A CA 1
ATOM 2963 C C . GLY A 1 379 ? -22.158 13.895 33.930 1.00 71.31 379 GLY A C 1
ATOM 2964 O O . GLY A 1 379 ? -22.035 15.028 33.465 1.00 71.31 379 GLY A O 1
ATOM 2965 N N . ALA A 1 380 ? -23.124 13.583 34.798 1.00 73.56 380 ALA A N 1
ATOM 2966 C CA . ALA A 1 380 ? -24.089 14.546 35.319 1.00 73.56 380 ALA A CA 1
ATOM 2967 C C . ALA A 1 380 ? -23.403 15.643 36.146 1.00 73.56 380 ALA A C 1
ATOM 2969 O O . ALA A 1 380 ? -23.672 16.819 35.918 1.00 73.56 380 ALA A O 1
ATOM 2970 N N . ALA A 1 381 ? -22.471 15.292 37.038 1.00 68.00 381 ALA A N 1
ATOM 2971 C CA . ALA A 1 381 ? -21.714 16.260 37.831 1.00 68.00 381 ALA A CA 1
ATOM 2972 C C . ALA A 1 381 ? -20.867 17.202 36.954 1.00 68.00 381 ALA A C 1
ATOM 2974 O O . ALA A 1 381 ? -20.792 18.400 37.233 1.00 68.00 381 ALA A O 1
ATOM 2975 N N . MET A 1 382 ? -20.277 16.685 35.869 1.00 64.38 382 MET A N 1
ATOM 2976 C CA . MET A 1 382 ? -19.531 17.483 34.891 1.00 64.38 382 MET A CA 1
ATOM 2977 C C . MET A 1 382 ? -20.445 18.401 34.064 1.00 64.38 382 MET A C 1
ATOM 2979 O O . MET A 1 382 ? -20.101 19.559 33.851 1.00 64.38 382 MET A O 1
ATOM 2983 N N . ASN A 1 383 ? -21.621 17.927 33.634 1.00 66.25 383 ASN A N 1
ATOM 2984 C CA . ASN A 1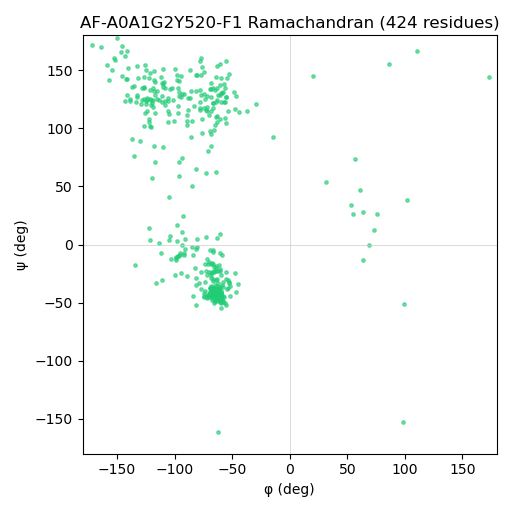 383 ? -22.583 18.739 32.873 1.00 66.25 383 ASN A CA 1
ATOM 2985 C C . ASN A 1 383 ? -23.315 19.783 33.728 1.00 66.25 383 ASN A C 1
ATOM 2987 O O . ASN A 1 383 ? -23.657 20.853 33.224 1.00 66.25 383 ASN A O 1
ATOM 2991 N N . TYR A 1 384 ? -23.558 19.493 35.009 1.00 70.50 384 TYR A N 1
ATOM 2992 C CA . TYR A 1 384 ? -24.282 20.377 35.925 1.00 70.50 384 TYR A CA 1
ATOM 2993 C C . TYR A 1 384 ? -23.507 21.669 36.237 1.00 70.50 384 TYR A C 1
ATOM 2995 O O . TYR A 1 384 ? -24.107 22.694 36.544 1.00 70.50 384 TYR A O 1
ATOM 3003 N N . ARG A 1 385 ? -22.173 21.667 36.099 1.00 58.81 385 ARG A N 1
ATOM 3004 C CA . ARG A 1 385 ? -21.326 22.861 36.259 1.00 58.81 385 ARG A CA 1
ATOM 3005 C C . ARG A 1 385 ? -20.611 23.213 34.954 1.00 58.81 385 ARG A C 1
ATOM 3007 O O . ARG A 1 385 ? -19.396 23.079 34.845 1.00 58.81 385 ARG A O 1
ATOM 3014 N N . LYS A 1 386 ? -21.385 23.699 33.980 1.00 50.41 386 LYS A N 1
ATOM 3015 C CA . LYS A 1 386 ? -20.947 24.040 32.613 1.00 50.41 386 LYS A CA 1
ATOM 3016 C C . LYS A 1 386 ? -19.825 25.092 32.489 1.00 50.41 386 LYS A C 1
ATOM 3018 O O . LYS A 1 386 ? -19.331 25.256 31.379 1.00 50.41 386 LYS A O 1
ATOM 3023 N N . THR A 1 387 ? -19.404 25.781 33.555 1.00 51.19 387 THR A N 1
ATOM 3024 C CA . THR A 1 387 ? -18.444 26.903 33.441 1.00 51.19 387 THR A CA 1
ATOM 3025 C C . THR A 1 387 ? -17.278 26.942 34.438 1.00 51.19 387 THR A C 1
ATOM 3027 O O . THR A 1 387 ? -16.284 27.562 34.103 1.00 51.19 387 THR A O 1
ATOM 3030 N N . ASP A 1 388 ? -17.296 26.239 35.579 1.00 57.94 388 ASP A N 1
ATOM 3031 C CA . ASP A 1 388 ? -16.189 26.342 36.566 1.00 57.94 388 ASP A CA 1
ATOM 3032 C C . ASP A 1 388 ? -15.399 25.046 36.793 1.00 57.94 388 ASP A C 1
ATOM 3034 O O . ASP A 1 388 ? -14.200 25.069 37.066 1.00 57.94 388 ASP A O 1
ATOM 3038 N N . VAL A 1 389 ? -16.036 23.875 36.704 1.00 58.59 389 VAL A N 1
ATOM 3039 C CA . VAL A 1 389 ? -15.383 22.622 37.131 1.00 58.59 389 VAL A CA 1
ATOM 3040 C C . VAL A 1 389 ? -14.319 22.179 36.143 1.00 58.59 389 VAL A C 1
ATOM 3042 O O . VAL A 1 389 ? -13.245 21.755 36.557 1.00 58.59 389 VAL A O 1
ATOM 3045 N N . THR A 1 390 ? -14.573 22.310 34.845 1.00 56.72 390 THR A N 1
ATOM 3046 C CA . THR A 1 390 ? -13.585 21.985 33.811 1.00 56.72 390 THR A CA 1
ATOM 3047 C C . THR A 1 390 ? -12.331 22.846 33.917 1.00 56.72 390 THR A C 1
ATOM 3049 O O . THR A 1 390 ? -11.233 22.325 33.728 1.00 56.72 390 THR A O 1
ATOM 3052 N N . ASP A 1 391 ? -12.467 24.120 34.284 1.00 63.94 391 ASP A N 1
ATOM 3053 C CA . ASP A 1 391 ? -11.333 25.039 34.408 1.00 63.94 391 ASP A CA 1
ATOM 3054 C C . ASP A 1 391 ? -10.602 24.874 35.743 1.00 63.94 391 ASP A C 1
ATOM 3056 O O . ASP A 1 391 ? -9.371 24.898 35.775 1.00 63.94 391 ASP A O 1
ATOM 3060 N N . VAL A 1 392 ? -11.310 24.566 36.834 1.00 59.94 392 VAL A N 1
ATOM 3061 C CA . VAL A 1 392 ? -10.695 24.170 38.114 1.00 59.94 392 VAL A CA 1
ATOM 3062 C C . VAL A 1 392 ? -9.958 22.829 37.995 1.00 59.94 392 VAL A C 1
ATOM 3064 O O . VAL A 1 392 ? -8.859 22.684 38.532 1.00 59.94 392 VAL A O 1
ATOM 3067 N N . ILE A 1 393 ? -10.509 21.859 37.256 1.00 58.25 393 ILE A N 1
ATOM 3068 C CA . ILE A 1 393 ? -9.859 20.564 37.002 1.00 58.25 393 ILE A CA 1
ATOM 3069 C C . ILE A 1 393 ? -8.616 20.739 36.122 1.00 58.25 393 ILE A C 1
ATOM 3071 O O . ILE A 1 393 ? -7.587 20.115 36.388 1.00 58.25 393 ILE A O 1
ATOM 3075 N N . LYS A 1 394 ? -8.679 21.605 35.102 1.00 62.56 394 LYS A N 1
ATOM 3076 C CA . LYS A 1 394 ? -7.527 21.911 34.239 1.00 62.56 394 LYS A CA 1
ATOM 3077 C C . LYS A 1 394 ? -6.436 22.696 34.966 1.00 62.56 394 LYS A C 1
ATOM 3079 O O . LYS A 1 394 ? -5.259 22.413 34.756 1.00 62.56 394 LYS A O 1
ATOM 3084 N N . SER A 1 395 ? -6.809 23.666 35.802 1.00 69.94 395 SER A N 1
ATOM 3085 C CA . SER A 1 395 ? -5.862 24.568 36.472 1.00 69.94 395 SER A CA 1
ATOM 3086 C C . SER A 1 395 ? -5.225 23.962 37.722 1.00 69.94 395 SER A C 1
ATOM 3088 O O . SER A 1 395 ? -4.085 24.293 38.040 1.00 69.94 395 SER A O 1
ATOM 3090 N N . ASN A 1 396 ? -5.910 23.053 38.428 1.00 76.94 396 ASN A N 1
ATOM 3091 C CA . ASN A 1 396 ? -5.400 22.482 39.671 1.00 76.94 396 ASN A CA 1
ATOM 3092 C C . ASN A 1 396 ? -5.621 20.964 39.759 1.00 76.94 396 ASN A C 1
ATOM 3094 O O . ASN A 1 396 ? -6.608 20.465 40.309 1.00 76.94 396 ASN A O 1
ATOM 3098 N N . LYS A 1 397 ? -4.613 20.225 39.279 1.00 70.50 397 LYS A N 1
ATOM 3099 C CA . LYS A 1 397 ? -4.574 18.753 39.278 1.00 70.50 397 LYS A CA 1
ATOM 3100 C C . LYS A 1 397 ? -4.816 18.137 40.662 1.00 70.50 397 LYS A C 1
ATOM 3102 O O . LYS A 1 397 ? -5.354 17.037 40.746 1.00 70.50 397 LYS A O 1
ATOM 3107 N N . TRP A 1 398 ? -4.433 18.814 41.746 1.00 71.88 398 TRP A N 1
ATOM 3108 C CA . TRP A 1 398 ? -4.605 18.295 43.106 1.00 71.88 398 TRP A CA 1
ATOM 3109 C C . TRP A 1 398 ? -6.064 18.370 43.573 1.00 71.88 398 TRP A C 1
ATOM 3111 O O . TRP A 1 398 ? -6.601 17.379 44.065 1.00 71.88 398 TRP A O 1
ATOM 3121 N N . LYS A 1 399 ? -6.753 19.494 43.320 1.00 71.81 399 LYS A N 1
ATOM 3122 C CA . LYS A 1 399 ? -8.193 19.630 43.611 1.00 71.81 399 LYS A CA 1
ATOM 3123 C C . LYS A 1 399 ? -9.036 18.630 42.816 1.00 71.81 399 LYS A C 1
ATOM 3125 O O . LYS A 1 399 ? -9.961 18.043 43.371 1.00 71.81 399 LYS A O 1
ATOM 3130 N N . ALA A 1 400 ? -8.680 18.383 41.553 1.00 66.31 400 ALA A N 1
ATOM 3131 C CA . ALA A 1 400 ? -9.330 17.364 40.729 1.00 66.31 400 ALA A CA 1
ATOM 3132 C C . ALA A 1 400 ? -9.214 15.956 41.340 1.00 66.31 400 ALA A C 1
ATOM 3134 O O . ALA A 1 400 ? -10.198 15.220 41.384 1.00 66.31 400 ALA A O 1
ATOM 3135 N N . ARG A 1 401 ? -8.030 15.597 41.860 1.00 64.06 401 ARG A N 1
ATOM 3136 C CA . ARG A 1 401 ? -7.796 14.304 42.525 1.00 64.06 401 ARG A CA 1
ATOM 3137 C C . ARG A 1 401 ? -8.637 14.144 43.788 1.00 64.06 401 ARG A C 1
ATOM 3139 O O . ARG A 1 401 ? -9.246 13.096 43.964 1.00 64.06 401 ARG A O 1
ATOM 3146 N N . ILE A 1 402 ? -8.705 15.176 44.633 1.00 73.50 402 ILE A N 1
ATOM 3147 C CA . ILE A 1 402 ? -9.530 15.145 45.853 1.00 73.50 402 ILE A CA 1
ATOM 3148 C C . ILE A 1 402 ? -11.005 15.002 45.499 1.00 73.50 402 ILE A C 1
ATOM 3150 O O . ILE A 1 402 ? -11.684 14.154 46.070 1.00 73.50 402 ILE A O 1
ATOM 3154 N N . PHE A 1 403 ? -11.490 15.790 44.537 1.00 76.00 403 PHE A N 1
ATOM 3155 C CA . PHE A 1 403 ? -12.871 15.698 44.076 1.00 76.00 403 PHE A CA 1
ATOM 3156 C C . PHE A 1 403 ? -13.204 14.281 43.597 1.00 76.00 403 PHE A C 1
ATOM 3158 O O . PHE A 1 403 ? -14.172 13.693 44.070 1.00 76.00 403 PHE A O 1
ATOM 3165 N N . LEU A 1 404 ? -12.372 13.710 42.720 1.00 67.88 404 LEU A N 1
ATOM 3166 C CA . LEU A 1 404 ? -12.568 12.356 42.203 1.00 67.88 404 LEU A CA 1
ATOM 3167 C C . LEU A 1 404 ? -12.537 11.305 43.319 1.00 67.88 404 LEU A C 1
ATOM 3169 O O . LEU A 1 404 ? -13.382 10.415 43.316 1.00 67.88 404 LEU A O 1
ATOM 3173 N N . ALA A 1 405 ? -11.627 11.416 44.289 1.00 68.81 405 ALA A N 1
ATOM 3174 C CA . ALA A 1 405 ? -11.544 10.489 45.417 1.00 68.81 405 ALA A CA 1
ATOM 3175 C C . ALA A 1 405 ? -12.790 10.552 46.319 1.00 68.81 405 ALA A C 1
ATOM 3177 O O . ALA A 1 405 ? -13.394 9.521 46.608 1.00 68.81 405 ALA A O 1
ATOM 3178 N N . VAL A 1 406 ? -13.219 11.755 46.718 1.00 75.25 406 VAL A N 1
ATOM 3179 C CA . VAL A 1 406 ? -14.419 11.947 47.553 1.00 75.25 406 VAL A CA 1
ATOM 3180 C C . VAL A 1 406 ? -15.671 11.467 46.822 1.00 75.25 406 VAL A C 1
ATOM 3182 O O . VAL A 1 406 ? -16.483 10.739 47.390 1.00 75.25 406 VAL A O 1
ATOM 3185 N N . PHE A 1 407 ? -15.802 11.821 45.544 1.00 72.94 407 PHE A N 1
ATOM 3186 C CA . PHE A 1 407 ? -16.910 11.391 44.700 1.00 72.94 407 PHE A CA 1
ATOM 3187 C C . PHE A 1 407 ? -16.971 9.861 44.578 1.00 72.94 407 PHE A C 1
ATOM 3189 O O . PHE A 1 407 ? -18.037 9.266 44.719 1.00 72.94 407 PHE A O 1
ATOM 3196 N N . SER A 1 408 ? -15.817 9.220 44.387 1.00 65.56 408 SER A N 1
ATOM 3197 C CA . SER A 1 408 ? -15.678 7.763 44.296 1.00 65.56 408 SER A CA 1
ATOM 3198 C C . SER A 1 408 ? -16.175 7.051 45.555 1.00 65.56 408 SER A C 1
ATOM 3200 O O . SER A 1 408 ? -16.955 6.103 45.464 1.00 65.56 408 SER A O 1
ATOM 3202 N N . VAL A 1 409 ? -15.768 7.535 46.735 1.00 74.38 409 VAL A N 1
ATOM 3203 C CA . VAL A 1 409 ? -16.222 6.996 48.028 1.00 74.38 409 VAL A CA 1
ATOM 3204 C C . VAL A 1 409 ? -17.730 7.176 48.188 1.00 74.38 409 VAL A C 1
ATOM 3206 O O . VAL A 1 409 ? -18.428 6.237 48.567 1.00 74.38 409 VAL A O 1
ATOM 3209 N N . LEU A 1 410 ? -18.250 8.359 47.857 1.00 75.44 410 LEU A N 1
ATOM 3210 C CA . LEU A 1 410 ? -19.671 8.668 47.994 1.00 75.44 410 LEU A CA 1
ATOM 3211 C C . LEU A 1 410 ? -20.542 7.773 47.102 1.00 75.44 410 LEU A C 1
ATOM 3213 O O . LEU A 1 410 ? -21.531 7.212 47.572 1.00 75.44 410 LEU A O 1
ATOM 3217 N N . VAL A 1 411 ? -20.151 7.566 45.842 1.00 70.06 411 VAL A N 1
ATOM 3218 C CA . VAL A 1 411 ? -20.875 6.659 44.940 1.00 70.06 411 VAL A CA 1
ATOM 3219 C C . VAL A 1 411 ? -20.792 5.205 45.406 1.00 70.06 411 VAL A C 1
ATOM 3221 O O . VAL A 1 411 ? -21.792 4.487 45.328 1.00 70.06 411 VAL A O 1
ATOM 3224 N N . ALA A 1 412 ? -19.644 4.765 45.928 1.00 68.94 412 ALA A N 1
ATOM 3225 C CA . ALA A 1 412 ? -19.509 3.421 46.483 1.00 68.94 412 ALA A CA 1
ATOM 3226 C C . ALA A 1 412 ? -20.470 3.200 47.665 1.00 68.94 412 ALA A C 1
ATOM 3228 O O . ALA A 1 412 ? -21.162 2.183 47.708 1.00 68.94 412 ALA A O 1
ATOM 3229 N N . LEU A 1 413 ? -20.580 4.174 48.576 1.00 76.12 413 LEU A N 1
ATOM 3230 C CA . LEU A 1 413 ? -21.510 4.120 49.708 1.00 76.12 413 LEU A CA 1
ATOM 3231 C C . LEU A 1 413 ? -22.977 4.090 49.257 1.00 76.12 413 LEU A C 1
ATOM 3233 O O . LEU A 1 413 ? -23.745 3.265 49.749 1.00 76.12 413 LEU A O 1
ATOM 3237 N N . ILE A 1 414 ? -23.360 4.934 48.291 1.00 74.25 414 ILE A N 1
ATOM 3238 C CA . ILE A 1 414 ? -24.721 4.941 47.722 1.00 74.25 414 ILE A CA 1
ATOM 3239 C C . ILE A 1 414 ? -25.038 3.594 47.064 1.00 74.25 414 ILE A C 1
ATOM 3241 O O . ILE A 1 414 ? -26.119 3.045 47.271 1.00 74.25 414 ILE A O 1
ATOM 3245 N N . SER A 1 415 ? -24.090 3.034 46.312 1.00 67.69 415 SER A N 1
ATOM 3246 C CA . SER A 1 415 ? -24.255 1.737 45.648 1.00 67.69 415 SER A CA 1
ATOM 3247 C C . SER A 1 415 ? -24.439 0.607 46.663 1.00 67.69 415 SER A C 1
ATOM 3249 O O . SER A 1 415 ? -25.303 -0.252 46.487 1.00 67.69 415 SER A O 1
ATOM 3251 N N . LEU A 1 416 ? -23.674 0.633 47.759 1.00 70.69 416 LEU A N 1
ATOM 3252 C CA . LEU A 1 416 ? -23.788 -0.337 48.847 1.00 70.69 416 LEU A CA 1
ATOM 3253 C C . LEU A 1 416 ? -25.145 -0.233 49.561 1.00 70.69 416 LEU A C 1
ATOM 3255 O O . LEU A 1 416 ? -25.778 -1.251 49.836 1.00 70.69 416 LEU A O 1
ATOM 3259 N N . ALA A 1 417 ? -25.612 0.993 49.821 1.00 77.44 417 ALA A N 1
ATOM 3260 C CA . ALA A 1 417 ? -26.911 1.248 50.436 1.00 77.44 417 ALA A CA 1
ATOM 3261 C C . ALA A 1 417 ? -28.069 0.780 49.540 1.00 77.44 417 ALA A C 1
ATOM 3263 O O . ALA A 1 417 ? -28.961 0.075 50.011 1.00 77.44 417 ALA A O 1
ATOM 3264 N N . ALA A 1 418 ? -28.026 1.101 48.243 1.00 71.69 418 ALA A N 1
ATOM 3265 C CA . ALA A 1 418 ? -29.018 0.652 47.268 1.00 71.69 418 ALA A CA 1
ATOM 3266 C C . ALA A 1 418 ? -29.068 -0.880 47.178 1.00 71.69 418 ALA A C 1
ATOM 3268 O O . ALA A 1 418 ? -30.147 -1.471 47.183 1.00 71.69 418 ALA A O 1
ATOM 3269 N N . PHE A 1 419 ? -27.906 -1.539 47.168 1.00 70.06 419 PHE A N 1
ATOM 3270 C CA . PHE A 1 419 ? -27.839 -2.996 47.201 1.00 70.06 419 PHE A CA 1
ATOM 3271 C C . PHE A 1 419 ? -28.447 -3.580 48.478 1.00 70.06 419 PHE A C 1
ATOM 3273 O O . PHE A 1 419 ? -29.246 -4.507 48.393 1.00 70.06 419 PHE A O 1
ATOM 3280 N N . ALA A 1 420 ? -28.111 -3.029 49.648 1.00 75.38 420 ALA A N 1
ATOM 3281 C CA . ALA A 1 420 ? -28.657 -3.480 50.927 1.00 75.38 420 ALA A CA 1
ATOM 3282 C C . ALA A 1 420 ? -30.185 -3.304 51.016 1.00 75.38 420 ALA A C 1
ATOM 3284 O O . ALA A 1 420 ? -30.864 -4.119 51.638 1.00 75.38 420 ALA A O 1
ATOM 3285 N N . MET A 1 421 ? -30.739 -2.261 50.389 1.00 78.62 421 MET A N 1
ATOM 3286 C CA . MET A 1 421 ? -32.190 -2.072 50.286 1.00 78.62 421 MET A CA 1
ATOM 3287 C C . MET A 1 421 ? -32.834 -3.104 49.354 1.00 78.62 421 MET A C 1
ATOM 3289 O O . MET A 1 421 ? -33.866 -3.673 49.700 1.00 78.62 421 MET A O 1
ATOM 3293 N N . LEU A 1 422 ? -32.215 -3.386 48.203 1.00 72.62 422 LEU A N 1
ATOM 3294 C CA . LEU A 1 422 ? -32.732 -4.354 47.231 1.00 72.62 422 LEU A CA 1
ATOM 3295 C C . LEU A 1 422 ? -32.683 -5.796 47.747 1.00 72.62 422 LEU A C 1
ATOM 3297 O O . LEU A 1 422 ? -33.589 -6.572 47.459 1.00 72.62 422 LEU A O 1
ATOM 3301 N N . THR A 1 423 ? -31.658 -6.165 48.518 1.00 73.50 423 THR A N 1
ATOM 3302 C CA . THR A 1 423 ? -31.531 -7.524 49.068 1.00 73.50 423 THR A CA 1
ATOM 3303 C C . THR A 1 423 ? -32.435 -7.790 50.260 1.00 73.50 423 THR A C 1
ATOM 3305 O O . THR A 1 423 ? -32.768 -8.942 50.483 1.00 73.50 423 THR A O 1
ATOM 3308 N N . LYS A 1 424 ? -32.876 -6.764 50.999 1.00 74.06 424 LYS A N 1
ATOM 3309 C CA . LYS A 1 424 ? -33.884 -6.920 52.066 1.00 74.06 424 LYS A CA 1
ATOM 3310 C C . LYS A 1 424 ? -35.297 -7.199 51.545 1.00 74.06 424 LYS A C 1
ATOM 3312 O O . LYS A 1 424 ? -36.174 -7.524 52.337 1.00 74.06 424 LYS A O 1
ATOM 3317 N N . SER A 1 425 ? -35.529 -7.016 50.247 1.00 53.56 425 SER A N 1
ATOM 3318 C CA . SER A 1 425 ? -36.831 -7.219 49.603 1.00 53.56 425 SER A CA 1
ATOM 3319 C C . SER A 1 425 ? -37.005 -8.625 49.004 1.00 53.56 425 SER A C 1
ATOM 3321 O O . SER A 1 425 ? -38.066 -8.915 48.457 1.00 53.56 425 SER A O 1
ATOM 3323 N N . PHE A 1 426 ? -35.985 -9.481 49.114 1.00 46.72 426 PHE A N 1
ATOM 3324 C CA . PHE A 1 426 ? -35.985 -10.898 48.736 1.00 46.72 426 PHE A CA 1
ATOM 3325 C C . PHE A 1 426 ? -35.681 -11.753 49.963 1.00 46.72 426 PHE A C 1
ATOM 3327 O O . PHE A 1 426 ? -36.180 -12.899 49.997 1.00 46.72 426 PHE A O 1
#

Radius of gyration: 29.81 Å; Cα contacts (8 Å, |Δi|>4): 566; chains: 1; bounding box: 66×54×82 Å